Protein AF-0000000065977863 (afdb_homodimer)

Nearest PDB structures (foldseek):
  6j9s-assembly1_B  TM=9.884E-01  e=1.334E-49  Lacticaseibacillus casei DSM 20011 = JCM 1134 = ATCC 393
  6j9t-assembly1_B  TM=9.870E-01  e=9.384E-50  Lacticaseibacillus casei DSM 20011 = JCM 1134 = ATCC 393
  4lmr-assembly1_A  TM=9.817E-01  e=1.077E-40  Bacillus cereus ATCC 14579
  3wsw-assembly1_D  TM=9.779E-01  e=2.594E-40  Enterococcus mundtii
  1a5z-assembly1_A  TM=9.571E-01  e=2.080E-34  Thermotoga maritima

Organism: Lactobacillus johnsonii (strain CNCM I-12250 / La1 / NCC 533) (NCBI:txid257314)

Solvent-accessible surface area (backbone atoms only — not comparable to full-atom values): 32271 Å² total; per-residue (Å²): 127,79,75,81,78,74,45,25,37,32,36,33,21,67,52,66,40,29,45,38,23,52,49,40,23,49,64,66,55,52,56,42,32,39,30,30,26,45,94,56,52,48,41,28,42,16,48,22,54,33,52,46,42,30,28,51,82,63,35,77,54,52,50,37,57,39,57,55,60,66,30,32,78,20,50,33,40,36,38,44,50,56,70,77,81,49,92,90,58,50,72,66,56,43,46,41,54,28,50,56,54,46,51,70,50,45,50,52,26,48,70,37,53,38,74,47,28,42,40,26,60,22,60,57,21,30,58,48,26,42,48,47,34,28,45,57,48,54,63,71,37,29,37,36,14,46,32,17,33,50,55,16,33,38,43,15,41,54,51,12,60,75,70,70,48,58,25,74,56,35,52,48,50,32,30,22,36,62,65,92,47,39,46,70,46,58,93,65,18,21,47,87,80,43,35,49,60,58,52,44,68,75,36,61,87,72,41,94,59,41,68,59,50,49,53,50,50,47,71,42,42,61,56,56,22,29,74,36,56,66,56,79,23,50,19,53,8,38,45,50,37,51,53,48,48,31,23,78,64,48,54,61,38,77,40,42,22,10,38,75,29,83,51,54,96,76,35,63,88,42,33,39,15,35,44,25,28,28,18,70,74,28,53,74,41,79,54,75,74,92,60,54,73,70,55,42,50,43,41,50,51,22,50,49,55,52,48,52,54,45,54,52,37,48,65,72,62,58,70,80,58,65,94,126,80,76,79,77,73,45,25,37,32,37,32,21,67,52,66,41,29,45,38,23,52,49,40,23,50,62,64,57,52,56,41,32,40,30,31,26,44,93,56,54,48,42,27,44,17,47,20,53,34,52,45,41,30,28,51,82,62,35,78,56,51,52,37,58,40,57,56,61,66,29,32,78,21,52,34,40,37,36,45,50,58,70,77,80,51,92,88,58,50,70,64,56,44,45,40,55,30,50,53,53,44,50,70,50,44,49,51,27,47,70,36,52,37,76,47,29,42,40,25,60,20,59,56,21,30,57,48,26,41,48,47,34,28,44,56,47,54,63,71,37,29,38,37,13,44,33,16,32,50,55,16,33,37,43,15,41,55,51,13,61,75,71,71,48,58,27,73,57,37,52,47,51,31,30,22,36,59,65,92,48,39,44,71,46,58,93,66,19,21,47,87,82,44,36,49,59,58,52,45,69,76,35,60,87,73,41,94,58,40,69,60,50,49,52,50,50,47,72,43,44,64,56,55,22,29,75,35,55,65,56,80,23,50,20,51,8,38,44,52,36,52,52,49,48,30,23,78,63,48,53,61,39,78,40,43,21,11,38,76,30,82,50,55,98,77,34,63,86,42,32,38,15,35,44,24,28,28,19,70,73,30,52,75,41,80,54,74,74,91,61,55,73,69,54,44,50,45,42,50,51,22,50,51,54,51,48,52,54,45,53,50,34,49,66,73,62,60,70,79,57,63,96

Foldseek 3Di:
DPPPDFAEEEEEDCPQQRLLLLLLCLQAVPTAEYEYEYPPQVSQAVSQVVSCVSDVPHHHHRGHHDDLLVQQRHQEYEYADADDDDVPRDPLNRLLRRLVVLLVRLVSNLVSNHDHAYEYEYPVFFLSLLSSCFANVHPQQRGWYLFCQLLQLLLLVLLCVVVVHPSVQWDWDWWFGPADLIDTQQVATDGPRHGSVVVCVVPCVCDPCNRVVSRVCSNCVQVVCCVPPNGDHNSSSNSVNVVSRCACVFVQDWGFIFGADDCQLHDHSTTITAIFTHYPRGTDGGDRDDGDPVVSVSNVVRRVVSVVSSVVSCVVNVRDTPD/DPPPDFAEEEEEDCPQQRLLLLLLCLQAVPTAEYEYEYPPQVSQAVSQVVSCVSPVPHHHHRGHHDDLLVQQRHQEYEYADADDDDVPRDPLNRLLRRLVVLLVRLVSNLVSNHDHAYEYEYPVFFLSLLSSCFANVHPQQRGWYLFCQLLQLLLLVLLCVVVVHPSVQWDWDWWFGPADLIDTQQVQTDGPRHGSVVVCVVPCVCDPCNRVVSRVCSNCVQVVCCVPPNGDHNSSSNSVSVVSRCACVFVQDWGFIFGADDCQLHDHSTTITAIFTHYPRGTDGGDRDDGDPVVSVSNVVRRVVSVVSSVVSCVVNVRDTPD

pLDDT: mean 96.07, std 6.81, range [29.89, 98.94]

Sequence (646 aa):
MSEEKIHKIILVGDGAVGSTYAFSLVQQGIAQELGIVDIVKERTQGDAIDLADATPWIAPKTIYSAEYSDAKDADLVVISAGAPQKPGETRLDLVNKNLKILSSIVEPIVESGFNGIFLVAANPVDILTHATWRMSGFPKDRVIGSGTSLDTGRLQKVIGEMEHVDPRSVNAYMLGEHGDTEFPVWSYNNVGGVKVSDWVKAHPEVGENKLEAIHKEVADMAYDIINKKGATFYGIGTALAFITKAILNNEHRVLPLSVPMDGEYGLHDIHIGTPAVVGRHGLEQVIEMPLNADEQAKMEASAKQLKEVMDKAFKETGVKVRQMSEEKIHKIILVGDGAVGSTYAFSLVQQGIAQELGIVDIVKERTQGDAIDLADATPWIAPKTIYSAEYSDAKDADLVVISAGAPQKPGETRLDLVNKNLKILSSIVEPIVESGFNGIFLVAANPVDILTHATWRMSGFPKDRVIGSGTSLDTGRLQKVIGEMEHVDPRSVNAYMLGEHGDTEFPVWSYNNVGGVKVSDWVKAHPEVGENKLEAIHKEVADMAYDIINKKGATFYGIGTALAFITKAILNNEHRVLPLSVPMDGEYGLHDIHIGTPAVVGRHGLEQVIEMPLNADEQAKMEASAKQLKEVMDKAFKETGVKVRQ

Structure (mmCIF, N/CA/C/O backbone):
data_AF-0000000065977863-model_v1
#
loop_
_entity.id
_entity.type
_entity.pdbx_description
1 polymer 'L-lactate dehydrogenase 1'
#
loop_
_atom_site.group_PDB
_atom_site.id
_atom_site.type_symbol
_atom_site.label_atom_id
_atom_site.label_alt_id
_atom_site.label_comp_id
_atom_site.label_asym_id
_atom_site.label_entity_id
_atom_site.label_seq_id
_atom_site.pdbx_PDB_ins_code
_atom_site.Cartn_x
_atom_site.Cartn_y
_atom_site.Cartn_z
_atom_site.occupancy
_atom_site.B_iso_or_equiv
_atom_site.auth_seq_id
_atom_site.auth_comp_id
_atom_site.auth_asym_id
_atom_site.auth_atom_id
_atom_site.pdbx_PDB_model_num
ATOM 1 N N . MET A 1 1 ? -24.812 -6.539 26.062 1 30.06 1 MET A N 1
ATOM 2 C CA . MET A 1 1 ? -23.406 -6.531 25.703 1 30.06 1 MET A CA 1
ATOM 3 C C . MET A 1 1 ? -23.109 -5.422 24.703 1 30.06 1 MET A C 1
ATOM 5 O O . MET A 1 1 ? -23.781 -5.301 23.688 1 30.06 1 MET A O 1
ATOM 9 N N . SER A 1 2 ? -22.656 -4.312 24.891 1 37.25 2 SER A N 1
ATOM 10 C CA . SER A 1 2 ? -22.469 -3.152 24.031 1 37.25 2 SER A CA 1
ATOM 11 C C . SER A 1 2 ? -21.891 -3.553 22.672 1 37.25 2 SER A C 1
ATOM 13 O O . SER A 1 2 ? -20.953 -4.355 22.609 1 37.25 2 SER A O 1
ATOM 15 N N . GLU A 1 3 ? -22.625 -3.715 21.641 1 47.69 3 GLU A N 1
ATOM 16 C CA . GLU A 1 3 ? -22.266 -4.207 20.312 1 47.69 3 GLU A CA 1
ATOM 17 C C . GLU A 1 3 ? -20.875 -3.744 19.906 1 47.69 3 GLU A C 1
ATOM 19 O O . GLU A 1 3 ? -20.562 -2.555 19.984 1 47.69 3 GLU A O 1
ATOM 24 N N . GLU A 1 4 ? -19.891 -4.465 20.312 1 57.19 4 GLU A N 1
ATOM 25 C CA . GLU A 1 4 ? -18.484 -4.234 20.016 1 57.19 4 GLU A CA 1
ATOM 26 C C . GLU A 1 4 ? -18.297 -3.576 18.656 1 57.19 4 GLU A C 1
ATOM 28 O O . GLU A 1 4 ? -18.766 -4.102 17.641 1 57.19 4 GLU A O 1
ATOM 33 N N . LYS A 1 5 ? -18.156 -2.223 18.641 1 66.88 5 LYS A N 1
ATOM 34 C CA . LYS A 1 5 ? -18.234 -1.28 17.531 1 66.88 5 LYS A CA 1
ATOM 35 C C . LYS A 1 5 ? -17.141 -1.548 16.5 1 66.88 5 LYS A C 1
ATOM 37 O O . LYS A 1 5 ? -15.977 -1.695 16.859 1 66.88 5 LYS A O 1
ATOM 42 N N . ILE A 1 6 ? -17.531 -2.07 15.305 1 86.12 6 ILE A N 1
ATOM 43 C CA . ILE A 1 6 ? -16.719 -2.176 14.094 1 86.12 6 ILE A CA 1
ATOM 44 C C . ILE A 1 6 ? -16.281 -0.785 13.641 1 86.12 6 ILE A C 1
ATOM 46 O O . ILE A 1 6 ? -17.094 0.145 13.609 1 86.12 6 ILE A O 1
ATOM 50 N N . HIS A 1 7 ? -14.961 -0.562 13.625 1 96.44 7 HIS A N 1
ATOM 51 C CA . HIS A 1 7 ? -14.492 0.712 13.094 1 96.44 7 HIS A CA 1
ATOM 52 C C . HIS A 1 7 ? -14.812 0.843 11.609 1 96.44 7 HIS A C 1
ATOM 54 O O . HIS A 1 7 ? -14.484 -0.041 10.82 1 96.44 7 HIS A O 1
ATOM 60 N N . LYS A 1 8 ? -15.547 1.913 11.312 1 98.38 8 LYS A N 1
ATOM 61 C CA . LYS A 1 8 ? -15.992 2.172 9.945 1 98.38 8 LYS A CA 1
ATOM 62 C C . LYS A 1 8 ? -15.438 3.496 9.43 1 98.38 8 LYS A C 1
ATOM 64 O O . LYS A 1 8 ? -15.562 4.527 10.094 1 98.38 8 LYS A O 1
ATOM 69 N N . ILE A 1 9 ? -14.82 3.445 8.258 1 98.88 9 ILE A N 1
ATOM 70 C CA . ILE A 1 9 ? -14.258 4.625 7.605 1 98.88 9 ILE A CA 1
ATOM 71 C C . ILE A 1 9 ? -14.945 4.848 6.262 1 98.88 9 ILE A C 1
ATOM 73 O O . ILE A 1 9 ? -15.188 3.898 5.512 1 98.88 9 ILE A O 1
ATOM 77 N N . ILE A 1 10 ? -15.289 6.07 5.957 1 98.94 10 ILE A N 1
ATOM 78 C CA . ILE A 1 10 ? -15.695 6.465 4.613 1 98.94 10 ILE A CA 1
ATOM 79 C C . ILE A 1 10 ? -14.625 7.359 3.992 1 98.94 10 ILE A C 1
ATOM 81 O O . ILE A 1 10 ? -14.305 8.422 4.531 1 98.94 10 ILE A O 1
ATOM 85 N N . LEU A 1 11 ? -14.055 6.895 2.945 1 98.94 11 LEU A N 1
ATOM 86 C CA . LEU A 1 11 ? -13.109 7.668 2.154 1 98.94 11 LEU A CA 1
ATOM 87 C C . LEU A 1 11 ? -13.812 8.398 1.016 1 98.94 11 LEU A C 1
ATOM 89 O O . LEU A 1 11 ? -14.523 7.773 0.225 1 98.94 11 LEU A O 1
ATOM 93 N N . VAL A 1 12 ? -13.664 9.703 0.967 1 98.94 12 VAL A N 1
ATOM 94 C CA . VAL A 1 12 ? -14.203 10.492 -0.135 1 98.94 12 VAL A CA 1
ATOM 95 C C . VAL A 1 12 ? -13.062 10.984 -1.024 1 98.94 12 VAL A C 1
ATOM 97 O O . VAL A 1 12 ? -12.281 11.852 -0.621 1 98.94 12 VAL A O 1
ATOM 100 N N . GLY A 1 13 ? -13.047 10.547 -2.211 1 98.62 13 GLY A N 1
ATOM 101 C CA . GLY A 1 13 ? -11.945 10.773 -3.131 1 98.62 13 GLY A CA 1
ATOM 102 C C . GLY A 1 13 ? -11.07 9.547 -3.326 1 98.62 13 GLY A C 1
ATOM 103 O O . GLY A 1 13 ? -10.312 9.172 -2.43 1 98.62 13 GLY A O 1
ATOM 104 N N . ASP A 1 14 ? -11.188 8.945 -4.5 1 98.19 14 ASP A N 1
ATOM 105 C CA . ASP A 1 14 ? -10.469 7.711 -4.82 1 98.19 14 ASP A CA 1
ATOM 106 C C . ASP A 1 14 ? -9.383 7.965 -5.859 1 98.19 14 ASP A C 1
ATOM 108 O O . ASP A 1 14 ? -9.156 7.137 -6.746 1 98.19 14 ASP A O 1
ATOM 112 N N . GLY A 1 15 ? -8.766 9.188 -5.805 1 96.62 15 GLY A N 1
ATOM 113 C CA . GLY A 1 15 ? -7.566 9.461 -6.578 1 96.62 15 GLY A CA 1
ATOM 114 C C . GLY A 1 15 ? -6.332 8.781 -6.02 1 96.62 15 GLY A C 1
ATOM 115 O O . GLY A 1 15 ? -6.438 7.832 -5.238 1 96.62 15 GLY A O 1
ATOM 116 N N . ALA A 1 16 ? -5.156 9.289 -6.395 1 96.5 16 ALA A N 1
ATOM 117 C CA . ALA A 1 16 ? -3.893 8.656 -6.02 1 96.5 16 ALA A CA 1
ATOM 118 C C . ALA A 1 16 ? -3.711 8.648 -4.504 1 96.5 16 ALA A C 1
ATOM 120 O O . ALA A 1 16 ? -3.336 7.629 -3.922 1 96.5 16 ALA A O 1
ATOM 121 N N . VAL A 1 17 ? -4.051 9.758 -3.898 1 97.81 17 VAL A N 1
ATOM 122 C CA . VAL A 1 17 ? -3.881 9.867 -2.453 1 97.81 17 VAL A CA 1
ATOM 123 C C . VAL A 1 17 ? -4.895 8.977 -1.744 1 97.81 17 VAL A C 1
ATOM 125 O O . VAL A 1 17 ? -4.531 8.188 -0.871 1 97.81 17 VAL A O 1
ATOM 128 N N . GLY A 1 18 ? -6.152 9.078 -2.16 1 98.62 18 GLY A N 1
ATOM 129 C CA . GLY A 1 18 ? -7.207 8.32 -1.502 1 98.62 18 GLY A CA 1
ATOM 130 C C . GLY A 1 18 ? -7.031 6.816 -1.633 1 98.62 18 GLY A C 1
ATOM 131 O O . GLY A 1 18 ? -7.18 6.082 -0.655 1 98.62 18 GLY A O 1
ATOM 132 N N . SER A 1 19 ? -6.727 6.348 -2.803 1 98.5 19 SER A N 1
ATOM 133 C CA . SER A 1 19 ? -6.574 4.914 -3.023 1 98.5 19 SER A CA 1
ATOM 134 C C . SER A 1 19 ? -5.344 4.371 -2.309 1 98.5 19 SER A C 1
ATOM 136 O O . SER A 1 19 ? -5.344 3.23 -1.838 1 98.5 19 SER A O 1
ATOM 138 N N . THR A 1 20 ? -4.246 5.18 -2.26 1 98.69 20 THR A N 1
ATOM 139 C CA . THR A 1 20 ? -3.059 4.781 -1.514 1 98.69 20 THR A CA 1
ATOM 140 C C . THR A 1 20 ? -3.359 4.707 -0.02 1 98.69 20 THR A C 1
ATOM 142 O O . THR A 1 20 ? -2.904 3.787 0.664 1 98.69 20 THR A O 1
ATOM 145 N N . TYR A 1 21 ? -4.137 5.676 0.477 1 98.88 21 TYR A N 1
ATOM 146 C CA . TYR A 1 21 ? -4.613 5.645 1.855 1 98.88 21 TYR A CA 1
ATOM 147 C C . TYR A 1 21 ? -5.414 4.379 2.131 1 98.88 21 TYR A C 1
ATOM 149 O O . TYR A 1 21 ? -5.164 3.68 3.115 1 98.88 21 TYR A O 1
ATOM 157 N N . ALA A 1 22 ? -6.336 4.07 1.24 1 98.88 22 ALA A N 1
ATOM 158 C CA . ALA A 1 22 ? -7.145 2.865 1.377 1 98.88 22 ALA A CA 1
ATOM 159 C C . ALA A 1 22 ? -6.27 1.618 1.436 1 98.88 22 ALA A C 1
ATOM 161 O O . ALA A 1 22 ? -6.473 0.746 2.283 1 98.88 22 ALA A O 1
ATOM 162 N N . PHE A 1 23 ? -5.316 1.57 0.569 1 98.88 23 PHE A N 1
ATOM 163 C CA . PHE A 1 23 ? -4.422 0.42 0.522 1 98.88 23 PHE A CA 1
ATOM 164 C C . PHE A 1 23 ? -3.576 0.34 1.788 1 98.88 23 PHE A C 1
ATOM 166 O O . PHE A 1 23 ? -3.303 -0.753 2.289 1 98.88 23 PHE A O 1
ATOM 173 N N . SER A 1 24 ? -3.09 1.496 2.338 1 98.88 24 SER A N 1
ATOM 174 C CA . SER A 1 24 ? -2.361 1.526 3.602 1 98.88 24 SER A CA 1
ATOM 175 C C . SER A 1 24 ? -3.199 0.947 4.738 1 98.88 24 SER A C 1
ATOM 177 O O . SER A 1 24 ? -2.688 0.204 5.578 1 98.88 24 SER A O 1
ATOM 179 N N . LEU A 1 25 ? -4.523 1.306 4.77 1 98.81 25 LEU A N 1
ATOM 180 C CA . LEU A 1 25 ? -5.422 0.766 5.781 1 98.81 25 LEU A CA 1
ATOM 181 C C . LEU A 1 25 ? -5.477 -0.755 5.703 1 98.81 25 LEU A C 1
ATOM 183 O O . LEU A 1 25 ? -5.445 -1.437 6.73 1 98.81 25 LEU A O 1
ATOM 187 N N . VAL A 1 26 ? -5.566 -1.266 4.441 1 98.69 26 VAL A N 1
ATOM 188 C CA . VAL A 1 26 ? -5.645 -2.709 4.234 1 98.69 26 VAL A CA 1
ATOM 189 C C . VAL A 1 26 ? -4.352 -3.369 4.707 1 98.69 26 VAL A C 1
ATOM 191 O O . VAL A 1 26 ? -4.383 -4.324 5.484 1 98.69 26 VAL A O 1
ATOM 194 N N . GLN A 1 27 ? -3.215 -2.826 4.301 1 98.69 27 GLN A N 1
ATOM 195 C CA . GLN A 1 27 ? -1.909 -3.42 4.574 1 98.69 27 GLN A CA 1
ATOM 196 C C . GLN A 1 27 ? -1.617 -3.438 6.07 1 98.69 27 GLN A C 1
ATOM 198 O O . GLN A 1 27 ? -0.924 -4.332 6.562 1 98.69 27 GLN A O 1
ATOM 203 N N . GLN A 1 28 ? -2.166 -2.477 6.836 1 98.12 28 GLN A N 1
ATOM 204 C CA . GLN A 1 28 ? -1.875 -2.359 8.258 1 98.12 28 GLN A CA 1
ATOM 205 C C . GLN A 1 28 ? -3.014 -2.93 9.102 1 98.12 28 GLN A C 1
ATOM 207 O O . GLN A 1 28 ? -2.953 -2.91 10.336 1 98.12 28 GLN A O 1
ATOM 212 N N . GLY A 1 29 ? -4.098 -3.439 8.445 1 97.69 29 GLY A N 1
ATOM 213 C CA . GLY A 1 29 ? -5.238 -3.996 9.156 1 97.69 29 GLY A CA 1
ATOM 214 C C . GLY A 1 29 ? -5.98 -2.971 9.992 1 97.69 29 GLY A C 1
ATOM 215 O O . GLY A 1 29 ? -6.449 -3.275 11.094 1 97.69 29 GLY A O 1
ATOM 216 N N . ILE A 1 30 ? -6.051 -1.715 9.484 1 98.12 30 ILE A N 1
ATOM 217 C CA . ILE A 1 30 ? -6.691 -0.636 10.219 1 98.12 30 ILE A CA 1
ATOM 218 C C . ILE A 1 30 ? -8.18 -0.58 9.867 1 98.12 30 ILE A C 1
ATOM 220 O O . ILE A 1 30 ? -8.539 -0.459 8.695 1 98.12 30 ILE A O 1
ATOM 224 N N . ALA A 1 31 ? -9.055 -0.686 10.844 1 97.62 31 ALA A N 1
ATOM 225 C CA . ALA A 1 31 ? -10.508 -0.628 10.727 1 97.62 31 ALA A CA 1
ATOM 226 C C . ALA A 1 31 ? -11.055 -1.871 10.023 1 97.62 31 ALA A C 1
ATOM 228 O O . ALA A 1 31 ? -10.367 -2.477 9.195 1 97.62 31 ALA A O 1
ATOM 229 N N . GLN A 1 32 ? -12.258 -2.209 10.242 1 97.31 32 GLN A N 1
ATOM 230 C CA . GLN A 1 32 ? -12.867 -3.43 9.727 1 97.31 32 GLN A CA 1
ATOM 231 C C . GLN A 1 32 ? -13.758 -3.131 8.523 1 97.31 32 GLN A C 1
ATOM 233 O O . GLN A 1 32 ? -14.102 -4.035 7.758 1 97.31 32 GLN A O 1
ATOM 238 N N . GLU A 1 33 ? -14.172 -1.877 8.43 1 98.38 33 GLU A N 1
ATOM 239 C CA . GLU A 1 33 ? -15.07 -1.501 7.34 1 98.38 33 GLU A CA 1
ATOM 240 C C . GLU A 1 33 ? -14.594 -0.227 6.648 1 98.38 33 GLU A C 1
ATOM 242 O O . GLU A 1 33 ? -14.281 0.765 7.309 1 98.38 33 GLU A O 1
ATOM 247 N N . LEU A 1 34 ? -14.492 -0.323 5.305 1 98.88 34 LEU A N 1
ATOM 248 C CA . LEU A 1 34 ? -14.047 0.801 4.488 1 98.88 34 LEU A CA 1
ATOM 249 C C . LEU A 1 34 ? -14.984 1.016 3.307 1 98.88 34 LEU A C 1
ATOM 251 O O . LEU A 1 34 ? -15.086 0.159 2.424 1 98.88 34 LEU A O 1
ATOM 255 N N . GLY A 1 35 ? -15.758 2.113 3.297 1 98.88 35 GLY A N 1
ATOM 256 C CA . GLY A 1 35 ? -16.5 2.576 2.131 1 98.88 35 GLY A CA 1
ATOM 257 C C . GLY A 1 35 ? -15.758 3.637 1.339 1 98.88 35 GLY A C 1
ATOM 258 O O . GLY A 1 35 ? -15.117 4.52 1.917 1 98.88 35 GLY A O 1
ATOM 259 N N . ILE A 1 36 ? -15.773 3.535 0.042 1 98.94 36 ILE A N 1
ATOM 260 C CA . ILE A 1 36 ? -15.07 4.477 -0.822 1 98.94 36 ILE A CA 1
ATOM 261 C C . ILE A 1 36 ? -16.078 5.223 -1.699 1 98.94 36 ILE A C 1
ATOM 263 O O . ILE A 1 36 ? -16.891 4.602 -2.381 1 98.94 36 ILE A O 1
ATOM 267 N N . VAL A 1 37 ? -16.016 6.508 -1.664 1 98.88 37 VAL A N 1
ATOM 268 C CA . VAL A 1 37 ? -16.875 7.359 -2.465 1 98.88 37 VAL A CA 1
ATOM 269 C C . VAL A 1 37 ? -16.047 8.141 -3.48 1 98.88 37 VAL A C 1
ATOM 271 O O . VAL A 1 37 ? -14.969 8.641 -3.156 1 98.88 37 VAL A O 1
ATOM 274 N N . ASP A 1 38 ? -16.453 8.195 -4.652 1 98.44 38 ASP A N 1
ATOM 275 C CA . ASP A 1 38 ? -15.898 9.008 -5.73 1 98.44 38 ASP A CA 1
ATOM 276 C C . ASP A 1 38 ? -16.953 9.297 -6.801 1 98.44 38 ASP A C 1
ATOM 278 O O . ASP A 1 38 ? -17.953 8.578 -6.906 1 98.44 38 ASP A O 1
ATOM 282 N N . ILE A 1 39 ? -16.719 10.352 -7.512 1 96.75 39 ILE A N 1
ATOM 283 C CA . ILE A 1 39 ? -17.641 10.68 -8.586 1 96.75 39 ILE A CA 1
ATOM 284 C C . ILE A 1 39 ? -17.562 9.625 -9.688 1 96.75 39 ILE A C 1
ATOM 286 O O . ILE A 1 39 ? -18.547 9.367 -10.383 1 96.75 39 ILE A O 1
ATOM 290 N N . VAL A 1 40 ? -16.391 9.055 -9.844 1 96.88 40 VAL A N 1
ATOM 291 C CA . VAL A 1 40 ? -16.219 7.961 -10.789 1 96.88 40 VAL A CA 1
ATOM 292 C C . VAL A 1 40 ? -16.516 6.629 -10.094 1 96.88 40 VAL A C 1
ATOM 294 O O . VAL A 1 40 ? -15.594 5.965 -9.609 1 96.88 40 VAL A O 1
ATOM 297 N N . LYS A 1 41 ? -17.703 6.121 -10.211 1 97.56 41 LYS A N 1
ATOM 298 C CA . LYS A 1 41 ? -18.172 4.969 -9.461 1 97.56 41 LYS A CA 1
ATOM 299 C C . LYS A 1 41 ? -17.422 3.699 -9.859 1 97.56 41 LYS A C 1
ATOM 301 O O . LYS A 1 41 ? -17.141 2.852 -9.016 1 97.56 41 LYS A O 1
ATOM 306 N N . GLU A 1 42 ? -17.156 3.545 -11.117 1 97.69 42 GLU A N 1
ATOM 307 C CA . GLU A 1 42 ? -16.438 2.361 -11.586 1 97.69 42 GLU A CA 1
ATOM 308 C C . GLU A 1 42 ? -15.086 2.219 -10.898 1 97.69 42 GLU A C 1
ATOM 310 O O . GLU A 1 42 ? -14.656 1.106 -10.594 1 97.69 42 GLU A O 1
ATOM 315 N N . ARG A 1 43 ? -14.492 3.344 -10.672 1 97.56 43 ARG A N 1
ATOM 316 C CA . ARG A 1 43 ? -13.195 3.342 -10.008 1 97.56 43 ARG A CA 1
ATOM 317 C C . ARG A 1 43 ? -13.312 2.803 -8.586 1 97.56 43 ARG A C 1
ATOM 319 O O . ARG A 1 43 ? -12.5 1.973 -8.164 1 97.56 43 ARG A O 1
ATOM 326 N N . THR A 1 44 ? -14.312 3.266 -7.852 1 98.56 44 THR A N 1
ATOM 327 C CA . THR A 1 44 ? -14.492 2.809 -6.48 1 98.56 44 THR A CA 1
ATOM 328 C C . THR A 1 44 ? -14.867 1.329 -6.445 1 98.56 44 THR A C 1
ATOM 330 O O . THR A 1 44 ? -14.453 0.6 -5.539 1 98.56 44 THR A O 1
ATOM 333 N N . GLN A 1 45 ? -15.641 0.882 -7.41 1 98.5 45 GLN A N 1
ATOM 334 C CA . GLN A 1 45 ? -16.016 -0.528 -7.496 1 98.5 45 GLN A CA 1
ATOM 335 C C . GLN A 1 45 ? -14.789 -1.397 -7.777 1 98.5 45 GLN A C 1
ATOM 337 O O . GLN A 1 45 ? -14.57 -2.412 -7.113 1 98.5 45 GLN A O 1
ATOM 342 N N . GLY A 1 46 ? -14.008 -1.004 -8.758 1 98.31 46 GLY A N 1
ATOM 343 C CA . GLY A 1 46 ? -12.797 -1.73 -9.086 1 98.31 46 GLY A CA 1
ATOM 344 C C . GLY A 1 46 ? -11.805 -1.79 -7.938 1 98.31 46 GLY A C 1
ATOM 345 O O . GLY A 1 46 ? -11.25 -2.852 -7.645 1 98.31 46 GLY A O 1
ATOM 346 N N . ASP A 1 47 ? -11.617 -0.632 -7.301 1 98.5 47 ASP A N 1
ATOM 347 C CA . ASP A 1 47 ? -10.68 -0.577 -6.188 1 98.5 47 ASP A CA 1
ATOM 348 C C . ASP A 1 47 ? -11.18 -1.403 -5.004 1 98.5 47 ASP A C 1
ATOM 350 O O . ASP A 1 47 ? -10.391 -2.043 -4.309 1 98.5 47 ASP A O 1
ATOM 354 N N . ALA A 1 48 ? -12.469 -1.373 -4.777 1 98.62 48 ALA A N 1
ATOM 355 C CA . ALA A 1 48 ? -13.016 -2.168 -3.678 1 98.62 48 ALA A CA 1
ATOM 356 C C . ALA A 1 48 ? -12.719 -3.65 -3.873 1 98.62 48 ALA A C 1
ATOM 358 O O . ALA A 1 48 ? -12.297 -4.336 -2.939 1 98.62 48 ALA A O 1
ATOM 359 N N . ILE A 1 49 ? -12.906 -4.152 -5.078 1 98.19 49 ILE A N 1
ATOM 360 C CA . ILE A 1 49 ? -12.648 -5.559 -5.371 1 98.19 49 ILE A CA 1
ATOM 361 C C . ILE A 1 49 ? -11.164 -5.855 -5.227 1 98.19 49 ILE A C 1
ATOM 363 O O . ILE A 1 49 ? -10.773 -6.809 -4.543 1 98.19 49 ILE A O 1
ATOM 367 N N . ASP A 1 50 ? -10.344 -5.07 -5.824 1 98.62 50 ASP A N 1
ATOM 368 C CA . ASP A 1 50 ?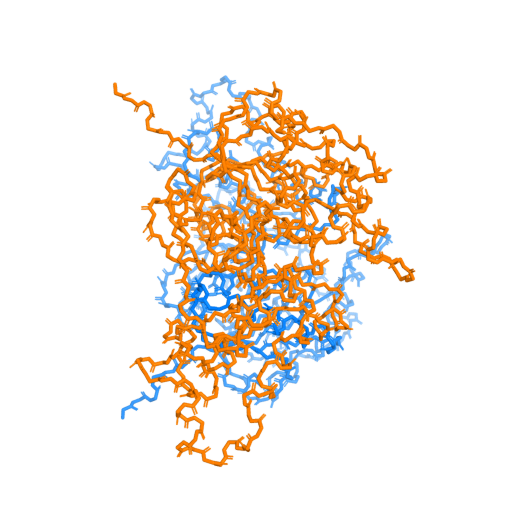 -8.898 -5.305 -5.848 1 98.62 50 ASP A CA 1
ATOM 369 C C . ASP A 1 50 ? -8.297 -5.195 -4.449 1 98.62 50 ASP A C 1
ATOM 371 O O . ASP A 1 50 ? -7.43 -5.984 -4.078 1 98.62 50 ASP A O 1
ATOM 375 N N . LEU A 1 51 ? -8.766 -4.195 -3.701 1 98.75 51 LEU A N 1
ATOM 376 C CA . LEU A 1 51 ? -8.305 -4.055 -2.322 1 98.75 51 LEU A CA 1
ATOM 377 C C . LEU A 1 51 ? -8.711 -5.27 -1.491 1 98.75 51 LEU A C 1
ATOM 379 O O . LEU A 1 51 ? -7.926 -5.746 -0.666 1 98.75 51 LEU A O 1
ATOM 383 N N . ALA A 1 52 ? -9.922 -5.719 -1.7 1 98.31 52 ALA A N 1
ATOM 384 C CA . ALA A 1 52 ? -10.391 -6.895 -0.974 1 98.31 52 ALA A CA 1
ATOM 385 C C . ALA A 1 52 ? -9.547 -8.117 -1.308 1 98.31 52 ALA A C 1
ATOM 387 O O . ALA A 1 52 ? -9.352 -8.992 -0.462 1 98.31 52 ALA A O 1
ATOM 388 N N . ASP A 1 53 ? -9.016 -8.141 -2.498 1 98.25 53 ASP A N 1
ATOM 389 C CA . ASP A 1 53 ? -8.18 -9.258 -2.938 1 98.25 53 ASP A CA 1
ATOM 390 C C . ASP A 1 53 ? -6.883 -9.328 -2.139 1 98.25 53 ASP A C 1
ATOM 392 O O . ASP A 1 53 ? -6.172 -10.328 -2.184 1 98.25 53 ASP A O 1
ATOM 396 N N . ALA A 1 54 ? -6.578 -8.305 -1.391 1 97.94 54 ALA A N 1
ATOM 397 C CA . ALA A 1 54 ? -5.359 -8.289 -0.581 1 97.94 54 ALA A CA 1
ATOM 398 C C . ALA A 1 54 ? -5.621 -8.867 0.809 1 97.94 54 ALA A C 1
ATOM 400 O O . ALA A 1 54 ? -4.684 -9.203 1.532 1 97.94 54 ALA A O 1
ATOM 401 N N . THR A 1 55 ? -6.824 -9.055 1.221 1 97.38 55 THR A N 1
ATOM 402 C CA . THR A 1 55 ? -7.199 -9.305 2.607 1 97.38 55 THR A CA 1
ATOM 403 C C . THR A 1 55 ? -6.836 -10.734 3.016 1 97.38 55 THR A C 1
ATOM 405 O O . THR A 1 55 ? -6.551 -10.992 4.188 1 97.38 55 THR A O 1
ATOM 408 N N . PRO A 1 56 ? -6.738 -11.703 2.062 1 96.75 56 PRO A N 1
ATOM 409 C CA . PRO A 1 56 ? -6.41 -13.07 2.475 1 96.75 56 PRO A CA 1
ATOM 410 C C . PRO A 1 56 ? -5.027 -13.18 3.121 1 96.75 56 PRO A C 1
ATOM 412 O O . PRO A 1 56 ? -4.758 -14.133 3.852 1 96.75 56 PRO A O 1
ATOM 415 N N . TRP A 1 57 ? -4.168 -12.203 2.928 1 96.56 57 TRP A N 1
ATOM 416 C CA . TRP A 1 57 ? -2.801 -12.281 3.432 1 96.56 57 TRP A CA 1
ATOM 417 C C . TRP A 1 57 ? -2.592 -11.305 4.586 1 96.56 57 TRP A C 1
ATOM 419 O O . TRP A 1 57 ? -1.497 -11.219 5.148 1 96.56 57 TRP A O 1
ATOM 429 N N . ILE A 1 58 ? -3.633 -10.5 4.93 1 96.25 58 ILE A N 1
ATOM 430 C CA . ILE A 1 58 ? -3.461 -9.422 5.895 1 96.25 58 ILE A CA 1
ATOM 431 C C . ILE A 1 58 ? -4.473 -9.578 7.027 1 96.25 58 ILE A C 1
ATOM 433 O O . ILE A 1 58 ? -4.238 -10.336 7.977 1 96.25 58 ILE A O 1
ATOM 437 N N . ALA A 1 59 ? -5.691 -9.031 6.867 1 95.19 59 ALA A N 1
ATOM 438 C CA . ALA A 1 59 ? -6.77 -9.07 7.848 1 95.19 59 ALA A CA 1
ATOM 439 C C . ALA A 1 59 ? -8.125 -8.891 7.18 1 95.19 59 ALA A C 1
ATOM 441 O O . ALA A 1 59 ? -8.227 -8.242 6.133 1 95.19 59 ALA A O 1
ATOM 442 N N . PRO A 1 60 ? -9.133 -9.539 7.797 1 93.81 60 PRO A N 1
ATOM 443 C CA . PRO A 1 60 ? -10.469 -9.336 7.234 1 93.81 60 PRO A CA 1
ATOM 444 C C . PRO A 1 60 ? -10.883 -7.863 7.211 1 93.81 60 PRO A C 1
ATOM 446 O O . PRO A 1 60 ? -10.555 -7.113 8.133 1 93.81 60 PRO A O 1
ATOM 449 N N . LYS A 1 61 ? -11.492 -7.5 6.156 1 97 61 LYS A N 1
ATOM 450 C CA . LYS A 1 61 ? -12.008 -6.141 5.992 1 97 61 LYS A CA 1
ATOM 451 C C . LYS A 1 61 ? -13.141 -6.102 4.973 1 97 61 LYS A C 1
ATOM 453 O O . LYS A 1 61 ? -13.039 -6.703 3.9 1 97 61 LYS A O 1
ATOM 458 N N . THR A 1 62 ? -14.227 -5.453 5.32 1 97.81 62 THR A N 1
ATOM 459 C CA . THR A 1 62 ? -15.289 -5.191 4.355 1 97.81 62 THR A CA 1
ATOM 460 C C . THR A 1 62 ? -15.008 -3.904 3.584 1 97.81 62 THR A C 1
ATOM 462 O O . THR A 1 62 ? -14.898 -2.828 4.176 1 97.81 62 THR A O 1
ATOM 465 N N . ILE A 1 63 ? -14.805 -3.994 2.316 1 98.62 63 ILE A N 1
ATOM 466 C CA . ILE A 1 63 ? -14.5 -2.857 1.456 1 98.62 63 ILE A CA 1
ATOM 467 C C . ILE A 1 63 ? -15.547 -2.756 0.346 1 98.62 63 ILE A C 1
ATOM 469 O O . ILE A 1 63 ? -15.859 -3.75 -0.313 1 98.62 63 ILE A O 1
ATOM 473 N N . TYR A 1 64 ? -16.094 -1.599 0.117 1 98.69 64 TYR A N 1
ATOM 474 C CA . TYR A 1 64 ? -17.156 -1.492 -0.875 1 98.69 64 TYR A CA 1
ATOM 475 C C . TYR A 1 64 ? -17.234 -0.08 -1.442 1 98.69 64 TYR A C 1
ATOM 477 O O . TYR A 1 64 ? -16.688 0.859 -0.864 1 98.69 64 TYR A O 1
ATOM 485 N N . SER A 1 65 ? -17.781 0.027 -2.664 1 98.75 65 SER A N 1
ATOM 486 C CA . SER A 1 65 ? -18.141 1.319 -3.244 1 98.75 65 SER A CA 1
ATOM 487 C C . SER A 1 65 ? -19.328 1.95 -2.516 1 98.75 65 SER A C 1
ATOM 489 O O . SER A 1 65 ? -20.422 1.411 -2.535 1 98.75 65 SER A O 1
ATOM 491 N N . ALA A 1 66 ? -19.109 3.092 -1.891 1 98.81 66 ALA A N 1
ATOM 492 C CA . ALA A 1 66 ? -20.094 3.666 -0.964 1 98.81 66 ALA A CA 1
ATOM 493 C C . ALA A 1 66 ? -20.734 4.91 -1.556 1 98.81 66 ALA A C 1
ATOM 495 O O . ALA A 1 66 ? -20.328 5.387 -2.619 1 98.81 66 ALA A O 1
ATOM 496 N N . GLU A 1 67 ? -21.812 5.289 -0.958 1 98.62 67 GLU A N 1
ATOM 497 C CA . GLU A 1 67 ? -22.469 6.582 -1.124 1 98.62 67 GLU A CA 1
ATOM 498 C C . GLU A 1 67 ? -22.281 7.453 0.114 1 98.62 67 GLU A C 1
ATOM 500 O O . GLU A 1 67 ? -21.875 6.969 1.17 1 98.62 67 GLU A O 1
ATOM 505 N N . TYR A 1 68 ? -22.578 8.742 -0.033 1 98.69 68 TYR A N 1
ATOM 506 C CA . TYR A 1 68 ? -22.438 9.656 1.096 1 98.69 68 TYR A CA 1
ATOM 507 C C . TYR A 1 68 ? -23.297 9.211 2.27 1 98.69 68 TYR A C 1
ATOM 509 O O . TYR A 1 68 ? -22.906 9.359 3.428 1 98.69 68 TYR A O 1
ATOM 517 N N . SER A 1 69 ? -24.453 8.648 2.02 1 98.5 69 SER A N 1
ATOM 518 C CA . SER A 1 69 ? -25.391 8.242 3.051 1 98.5 69 SER A CA 1
ATOM 519 C C . SER A 1 69 ? -24.828 7.133 3.926 1 98.5 69 SER A C 1
ATOM 521 O O . SER A 1 69 ? -25.266 6.934 5.055 1 98.5 69 SER A O 1
ATOM 523 N N . ASP A 1 70 ? -23.828 6.426 3.42 1 98.62 70 ASP A N 1
ATOM 524 C CA . ASP A 1 70 ? -23.203 5.348 4.176 1 98.62 70 ASP A CA 1
ATOM 525 C C . ASP A 1 70 ? -22.375 5.898 5.34 1 98.62 70 ASP A C 1
ATOM 527 O O . ASP A 1 70 ? -21.969 5.145 6.223 1 98.62 70 ASP A O 1
ATOM 531 N N . ALA A 1 71 ? -22.234 7.191 5.441 1 98.69 71 ALA A N 1
ATOM 532 C CA . ALA A 1 71 ? -21.391 7.805 6.465 1 98.69 71 ALA A CA 1
ATOM 533 C C . ALA A 1 71 ? -22.125 7.875 7.805 1 98.69 71 ALA A C 1
ATOM 535 O O . ALA A 1 71 ? -21.516 8.164 8.836 1 98.69 71 ALA A O 1
ATOM 536 N N . LYS A 1 72 ? -23.391 7.582 7.852 1 98.25 72 LYS A N 1
ATOM 537 C CA . LYS A 1 72 ? -24.266 7.824 9 1 98.25 72 LYS A CA 1
ATOM 538 C C . LYS A 1 72 ? -23.703 7.188 10.266 1 98.25 72 LYS A C 1
ATOM 540 O O . LYS A 1 72 ? -23.891 7.715 11.359 1 98.25 72 LYS A O 1
ATOM 545 N N . ASP A 1 73 ? -23.047 6.094 10.156 1 97.62 73 ASP A N 1
ATOM 546 C CA . ASP A 1 73 ? -22.531 5.398 11.328 1 97.62 73 ASP A CA 1
ATOM 547 C C . ASP A 1 73 ? -21.016 5.242 11.258 1 97.62 73 ASP A C 1
ATOM 549 O O . ASP A 1 73 ? -20.438 4.367 11.906 1 97.62 73 ASP A O 1
ATOM 553 N N . ALA A 1 74 ? -20.359 6.012 10.383 1 98.38 74 ALA A N 1
ATOM 554 C CA . ALA A 1 74 ? -18.906 5.941 10.25 1 98.38 74 ALA A CA 1
ATOM 555 C C . ALA A 1 74 ? -18.219 6.621 11.43 1 98.38 74 ALA A C 1
ATOM 557 O O . ALA A 1 74 ? -18.75 7.574 12.008 1 98.38 74 ALA A O 1
ATOM 558 N N . ASP A 1 75 ? -17.094 6.102 11.82 1 98.5 75 ASP A N 1
ATOM 559 C CA . ASP A 1 75 ? -16.25 6.746 12.82 1 98.5 75 ASP A CA 1
ATOM 560 C C . ASP A 1 75 ? -15.484 7.926 12.227 1 98.5 75 ASP A C 1
ATOM 562 O O . ASP A 1 75 ? -15.281 8.945 12.898 1 98.5 75 ASP A O 1
ATOM 566 N N . LEU A 1 76 ? -15.047 7.738 10.992 1 98.69 76 LEU A N 1
ATOM 567 C CA . LEU A 1 76 ? -14.195 8.711 10.312 1 98.69 76 LEU A CA 1
ATOM 568 C C . LEU A 1 76 ? -14.633 8.906 8.867 1 98.69 76 LEU A C 1
ATOM 570 O O . LEU A 1 76 ? -14.953 7.934 8.18 1 98.69 76 LEU A O 1
ATOM 574 N N . VAL A 1 77 ? -14.711 10.109 8.453 1 98.94 77 VAL A N 1
ATOM 575 C CA . VAL A 1 77 ? -14.781 10.461 7.039 1 98.94 77 VAL A CA 1
ATOM 576 C C . VAL A 1 77 ? -13.492 11.156 6.617 1 98.94 77 VAL A C 1
ATOM 578 O O . VAL A 1 77 ? -13.148 12.219 7.145 1 98.94 77 VAL A O 1
ATOM 581 N N . VAL A 1 78 ? -12.797 10.547 5.723 1 98.94 78 VAL A N 1
ATOM 582 C CA . VAL A 1 78 ? -11.539 11.086 5.219 1 98.94 78 VAL A CA 1
ATOM 583 C C . VAL A 1 78 ? -11.758 11.711 3.844 1 98.94 78 VAL A C 1
ATOM 585 O O . VAL A 1 78 ? -12.234 11.047 2.922 1 98.94 78 VAL A O 1
ATOM 588 N N . ILE A 1 79 ? -11.414 12.984 3.709 1 98.94 79 ILE A N 1
ATOM 589 C CA . ILE A 1 79 ? -11.672 13.711 2.471 1 98.94 79 ILE A CA 1
ATOM 590 C C . ILE A 1 79 ? -10.352 13.969 1.745 1 98.94 79 ILE A C 1
ATOM 592 O O . ILE A 1 79 ? -9.531 14.773 2.203 1 98.94 79 ILE A O 1
ATOM 596 N N . SER A 1 80 ? -10.172 13.266 0.675 1 98.44 80 SER A N 1
ATOM 597 C CA . SER A 1 80 ? -9.008 13.484 -0.178 1 98.44 80 SER A CA 1
ATOM 598 C C . SER A 1 80 ? -9.422 14 -1.551 1 98.44 80 SER A C 1
ATOM 600 O O . SER A 1 80 ? -8.562 14.281 -2.395 1 98.44 80 SER A O 1
ATOM 602 N N . ALA A 1 81 ? -10.688 14.188 -1.718 1 97.62 81 ALA A N 1
ATOM 603 C CA . ALA A 1 81 ? -11.219 14.664 -2.992 1 97.62 81 ALA A CA 1
ATOM 604 C C . ALA A 1 81 ? -10.914 16.141 -3.191 1 97.62 81 ALA A C 1
ATOM 606 O O . ALA A 1 81 ? -11.078 16.953 -2.27 1 97.62 81 ALA A O 1
ATOM 607 N N . GLY A 1 82 ? -10.516 16.531 -4.281 1 93.44 82 GLY A N 1
ATOM 608 C CA . GLY A 1 82 ? -10.211 17.891 -4.707 1 93.44 82 GLY A CA 1
ATOM 609 C C . GLY A 1 82 ? -9.617 17.953 -6.102 1 93.44 82 GLY A C 1
ATOM 610 O O . GLY A 1 82 ? -9.125 16.953 -6.621 1 93.44 82 GLY A O 1
ATOM 611 N N . ALA A 1 83 ? -9.766 19.047 -6.691 1 92.69 83 ALA A N 1
ATOM 612 C CA . ALA A 1 83 ? -9.156 19.266 -8.008 1 92.69 83 ALA A CA 1
ATOM 613 C C . ALA A 1 83 ? -7.688 19.656 -7.875 1 92.69 83 ALA A C 1
ATOM 615 O O . ALA A 1 83 ? -7.312 20.406 -6.98 1 92.69 83 ALA A O 1
ATOM 616 N N . PRO A 1 84 ? -6.898 18.953 -8.727 1 88.12 84 PRO A N 1
ATOM 617 C CA . PRO A 1 84 ? -5.5 19.391 -8.727 1 88.12 84 PRO A CA 1
ATOM 618 C C . PRO A 1 84 ? -5.32 20.797 -9.32 1 88.12 84 PRO A C 1
ATOM 620 O O . PRO A 1 84 ? -6.191 21.266 -10.055 1 88.12 84 PRO A O 1
ATOM 623 N N . GLN A 1 85 ? -4.27 21.359 -8.867 1 84.44 85 GLN A N 1
ATOM 624 C CA . GLN A 1 85 ? -3.955 22.656 -9.461 1 84.44 85 GLN A CA 1
ATOM 625 C C . GLN A 1 85 ? -3.508 22.516 -10.914 1 84.44 85 GLN A C 1
ATOM 627 O O . GLN A 1 85 ? -2.604 21.734 -11.211 1 84.44 85 GLN A O 1
ATOM 632 N N . LYS A 1 86 ? -4.117 23.141 -11.852 1 86.06 86 LYS A N 1
ATOM 633 C CA . LYS A 1 86 ? -3.744 23.141 -13.258 1 86.06 86 LYS A CA 1
ATOM 634 C C . LYS A 1 86 ? -2.658 24.172 -13.547 1 86.06 86 LYS A C 1
ATOM 636 O O . LYS A 1 86 ? -2.541 25.172 -12.836 1 86.06 86 LYS A O 1
ATOM 641 N N . PRO A 1 87 ? -1.827 23.844 -14.562 1 86.31 87 PRO A N 1
ATOM 642 C CA . PRO A 1 87 ? -0.833 24.859 -14.945 1 86.31 87 PRO A CA 1
ATOM 643 C C . PRO A 1 87 ? -1.45 26.234 -15.188 1 86.31 87 PRO A C 1
ATOM 645 O O . PRO A 1 87 ? -2.441 26.344 -15.914 1 86.31 87 PRO A O 1
ATOM 648 N N . GLY A 1 88 ? -0.96 27.234 -14.594 1 88.75 88 GLY A N 1
ATOM 649 C CA . GLY A 1 88 ? -1.437 28.594 -14.805 1 88.75 88 GLY A CA 1
ATOM 650 C C . GLY A 1 88 ? -2.539 29 -13.836 1 88.75 88 GLY A C 1
ATOM 651 O O . GLY A 1 88 ? -2.91 30.172 -13.766 1 88.75 88 GLY A O 1
ATOM 652 N N . GLU A 1 89 ? -3.145 28.062 -13.133 1 91.19 89 GLU A N 1
ATOM 653 C CA . GLU A 1 89 ? -4.203 28.344 -12.164 1 91.19 89 GLU A CA 1
ATOM 654 C C . GLU A 1 89 ? -3.635 28.969 -10.898 1 91.19 89 GLU A C 1
ATOM 656 O O . GLU A 1 89 ? -2.662 28.469 -10.328 1 91.19 89 GLU A O 1
ATOM 661 N N . THR A 1 90 ? -4.23 30.125 -10.492 1 90.56 90 THR A N 1
ATOM 662 C CA . THR A 1 90 ? -3.758 30.797 -9.281 1 90.56 90 THR A CA 1
ATOM 663 C C . THR A 1 90 ? -4.125 29.984 -8.039 1 90.56 90 THR A C 1
ATOM 665 O O . THR A 1 90 ? -5.016 29.141 -8.086 1 90.56 90 THR A O 1
ATOM 668 N N . ARG A 1 91 ? -3.475 30.328 -7.012 1 87.69 91 ARG A N 1
ATOM 669 C CA . ARG A 1 91 ? -3.785 29.703 -5.73 1 87.69 91 ARG A CA 1
ATOM 670 C C . ARG A 1 91 ? -5.234 29.969 -5.328 1 87.69 91 ARG A C 1
ATOM 672 O O . ARG A 1 91 ? -5.926 29.062 -4.867 1 87.69 91 ARG A O 1
ATOM 679 N N . LEU A 1 92 ? -5.68 31.156 -5.488 1 91.81 92 LEU A N 1
ATOM 680 C CA . LEU A 1 92 ? -7.039 31.531 -5.125 1 91.81 92 LEU A CA 1
ATOM 681 C C . LEU A 1 92 ? -8.062 30.781 -5.965 1 91.81 92 LEU A C 1
ATOM 683 O O . LEU A 1 92 ? -9.094 30.344 -5.449 1 91.81 92 LEU A O 1
ATOM 687 N N . ASP A 1 93 ? -7.812 30.609 -7.219 1 93.94 93 ASP A N 1
ATOM 688 C CA . ASP A 1 93 ? -8.688 29.828 -8.094 1 93.94 93 ASP A CA 1
ATOM 689 C C . ASP A 1 93 ? -8.828 28.391 -7.605 1 93.94 93 ASP A C 1
ATOM 691 O O . ASP A 1 93 ? -9.922 27.828 -7.621 1 93.94 93 ASP A O 1
ATOM 695 N N . LEU A 1 94 ? -7.742 27.891 -7.246 1 94.44 94 LEU A N 1
ATOM 696 C CA . LEU A 1 94 ? -7.742 26.531 -6.727 1 94.44 94 LEU A CA 1
ATOM 697 C C . LEU A 1 94 ? -8.602 26.422 -5.469 1 94.44 94 LEU A C 1
ATOM 699 O O . LEU A 1 94 ? -9.391 25.5 -5.332 1 94.44 94 LEU A O 1
ATOM 703 N N . VAL A 1 95 ? -8.43 27.344 -4.551 1 96.25 95 VAL A N 1
ATOM 704 C CA . VAL A 1 95 ? -9.18 27.344 -3.299 1 96.25 95 VAL A CA 1
ATOM 705 C C . VAL A 1 95 ? -10.672 27.469 -3.592 1 96.25 95 VAL A C 1
ATOM 707 O O . VAL A 1 95 ? -11.484 26.734 -3.016 1 96.25 95 VAL A O 1
ATOM 710 N N . ASN A 1 96 ? -11.07 28.359 -4.52 1 96.5 96 ASN A N 1
ATOM 711 C CA . ASN A 1 96 ? -12.477 28.547 -4.875 1 96.5 96 ASN A CA 1
ATOM 712 C C . ASN A 1 96 ? -13.094 27.266 -5.426 1 96.5 96 ASN A C 1
ATOM 714 O O . ASN A 1 96 ? -14.188 26.875 -5.023 1 96.5 96 ASN A O 1
ATOM 718 N N . LYS A 1 97 ? -12.383 26.688 -6.289 1 96.12 97 LYS A N 1
ATOM 719 C CA . LYS A 1 97 ? -12.836 25.438 -6.914 1 96.12 97 LYS A CA 1
ATOM 720 C C . LYS A 1 97 ? -13.016 24.344 -5.871 1 96.12 97 LYS A C 1
ATOM 722 O O . LYS A 1 97 ? -14.039 23.656 -5.852 1 96.12 97 LYS A O 1
ATOM 727 N N . ASN A 1 98 ? -12.094 24.219 -4.965 1 97.5 98 ASN A N 1
ATOM 728 C CA . ASN A 1 98 ? -12.117 23.109 -4.02 1 97.5 98 ASN A CA 1
ATOM 729 C C . ASN A 1 98 ? -13.07 23.391 -2.857 1 97.5 98 ASN A C 1
ATOM 731 O O . ASN A 1 98 ? -13.547 22.469 -2.201 1 97.5 98 ASN A O 1
ATOM 735 N N . LEU A 1 99 ? -13.391 24.656 -2.621 1 97.44 99 LEU A N 1
ATOM 736 C CA . LEU A 1 99 ? -14.438 24.984 -1.656 1 97.44 99 LEU A CA 1
ATOM 737 C C . LEU A 1 99 ? -15.797 24.5 -2.152 1 97.44 99 LEU A C 1
ATOM 739 O O . LEU A 1 99 ? -16.609 24 -1.372 1 97.44 99 LEU A O 1
ATOM 743 N N . LYS A 1 100 ? -16.031 24.672 -3.438 1 96.62 100 LYS A N 1
ATOM 744 C CA . LYS A 1 100 ? -17.297 24.219 -4.023 1 96.62 100 LYS A CA 1
ATOM 745 C C . LYS A 1 100 ? -17.391 22.688 -3.99 1 96.62 100 LYS A C 1
ATOM 747 O O . LYS A 1 100 ? -18.453 22.141 -3.641 1 96.62 100 LYS A O 1
ATOM 752 N N . ILE A 1 101 ? -16.312 22.094 -4.344 1 97.38 101 ILE A N 1
ATOM 753 C CA . ILE A 1 101 ? -16.281 20.625 -4.285 1 97.38 101 ILE A CA 1
ATOM 754 C C . ILE A 1 101 ? -16.516 20.172 -2.848 1 97.38 101 ILE A C 1
ATOM 756 O O . ILE A 1 101 ? -17.312 19.266 -2.605 1 97.38 101 ILE A O 1
ATOM 760 N N . LEU A 1 102 ? -15.875 20.828 -1.959 1 98.25 102 LEU A N 1
ATOM 761 C CA . LEU A 1 102 ? -15.977 20.469 -0.549 1 98.25 102 LEU A CA 1
ATOM 762 C C . LEU A 1 102 ? -17.406 20.609 -0.052 1 98.25 102 LEU A C 1
ATOM 764 O O . LEU A 1 102 ? -17.906 19.766 0.694 1 98.25 102 LEU A O 1
ATOM 768 N N . SER A 1 103 ? -18.047 21.641 -0.418 1 97.38 103 SER A N 1
ATOM 769 C CA . SER A 1 103 ? -19.422 21.859 -0.02 1 97.38 103 SER A CA 1
ATOM 770 C C . SER A 1 103 ? -20.328 20.734 -0.499 1 97.38 103 SER A C 1
ATOM 772 O O . SER A 1 103 ? -21.203 20.281 0.24 1 97.38 103 SER A O 1
ATOM 774 N N . SER A 1 104 ? -20.094 20.266 -1.69 1 97.44 104 SER A N 1
ATOM 775 C CA . SER A 1 104 ? -20.891 19.203 -2.279 1 97.44 104 SER A CA 1
ATOM 776 C C . SER A 1 104 ? -20.641 17.875 -1.587 1 97.44 104 SER A C 1
ATOM 778 O O . SER A 1 104 ? -21.406 16.922 -1.732 1 97.44 104 SER A O 1
ATOM 780 N N . ILE A 1 105 ? -19.594 17.781 -0.807 1 98.5 105 ILE A N 1
ATOM 781 C CA . ILE A 1 105 ? -19.219 16.562 -0.091 1 98.5 105 ILE A CA 1
ATOM 782 C C . ILE A 1 105 ? -19.719 16.641 1.349 1 98.5 105 ILE A C 1
ATOM 784 O O . ILE A 1 105 ? -20.422 15.734 1.813 1 98.5 105 ILE A O 1
ATOM 788 N N . VAL A 1 106 ? -19.453 17.75 2.006 1 98.56 106 VAL A N 1
ATOM 789 C CA . VAL A 1 106 ? -19.688 17.875 3.441 1 98.56 106 VAL A CA 1
ATOM 790 C C . VAL A 1 106 ? -21.188 17.906 3.717 1 98.56 106 VAL A C 1
ATOM 792 O O . VAL A 1 106 ? -21.672 17.266 4.656 1 98.56 106 VAL A O 1
ATOM 795 N N . GLU A 1 107 ? -21.922 18.562 2.9 1 97.62 107 GLU A N 1
ATOM 796 C CA . GLU A 1 107 ? -23.344 18.75 3.141 1 97.62 107 GLU A CA 1
ATOM 797 C C . GLU A 1 107 ? -24.078 17.422 3.195 1 97.62 107 GLU A C 1
ATOM 799 O O . GLU A 1 107 ? -24.75 17.109 4.184 1 97.62 107 GLU A O 1
ATOM 804 N N . PRO A 1 108 ? -23.969 16.562 2.135 1 98.31 108 PRO A N 1
ATOM 805 C CA . PRO A 1 108 ? -24.688 15.297 2.195 1 98.31 108 PRO A CA 1
ATOM 806 C C . PRO A 1 108 ? -24.156 14.367 3.287 1 98.31 108 PRO A C 1
ATOM 808 O O . PRO A 1 108 ? -24.906 13.547 3.822 1 98.31 108 PRO A O 1
ATOM 811 N N . ILE A 1 109 ? -22.906 14.461 3.66 1 98.62 109 ILE A N 1
ATOM 812 C CA . ILE A 1 109 ? -22.359 13.648 4.738 1 98.62 109 ILE A CA 1
ATOM 813 C C . ILE A 1 109 ? -23.016 14.047 6.062 1 98.62 109 ILE A C 1
ATOM 815 O O . ILE A 1 109 ? -23.422 13.188 6.844 1 98.62 109 ILE A O 1
ATOM 819 N N . VAL A 1 110 ? -23.094 15.328 6.32 1 98.19 110 VAL A N 1
ATOM 820 C CA . VAL A 1 110 ? -23.734 15.82 7.539 1 98.19 110 VAL A CA 1
ATOM 821 C C . VAL A 1 110 ? -25.203 15.43 7.543 1 98.19 110 VAL A C 1
ATOM 823 O O . VAL A 1 110 ? -25.734 14.984 8.562 1 98.19 110 VAL A O 1
ATOM 826 N N . GLU A 1 111 ? -25.859 15.523 6.395 1 97.75 111 GLU A N 1
ATOM 827 C CA . GLU A 1 111 ? -27.281 15.211 6.266 1 97.75 111 GLU A CA 1
ATOM 828 C C . GLU A 1 111 ? -27.531 13.727 6.488 1 97.75 111 GLU A C 1
ATOM 830 O O . GLU A 1 111 ? -28.641 13.328 6.848 1 97.75 111 GLU A O 1
ATOM 835 N N . SER A 1 112 ? -26.547 12.906 6.258 1 98.31 112 SER A N 1
ATOM 836 C CA . SER A 1 112 ? -26.703 11.469 6.465 1 98.31 112 SER A CA 1
ATOM 837 C C . SER A 1 112 ? -26.875 11.141 7.945 1 98.31 112 SER A C 1
ATOM 839 O O . SER A 1 112 ? -27.312 10.047 8.289 1 98.31 112 SER A O 1
ATOM 841 N N . GLY A 1 113 ? -26.5 12.047 8.781 1 98.19 113 GLY A N 1
ATOM 842 C CA . GLY A 1 113 ? -26.516 11.805 10.219 1 98.19 113 GLY A CA 1
ATOM 843 C C . GLY A 1 113 ? -25.156 11.5 10.789 1 98.19 113 GLY A C 1
ATOM 844 O O . GLY A 1 113 ? -25.031 11.102 11.945 1 98.19 113 GLY A O 1
ATOM 845 N N . PHE A 1 114 ? -24.141 11.727 10.008 1 98.44 114 PHE A N 1
ATOM 846 C CA . PHE A 1 114 ? -22.766 11.492 10.438 1 98.44 114 PHE A CA 1
ATOM 847 C C . PHE A 1 114 ? -22.453 12.297 11.688 1 98.44 114 PHE A C 1
ATOM 849 O O . PHE A 1 114 ? -22.75 13.492 11.758 1 98.44 114 PHE A O 1
ATOM 856 N N . ASN A 1 115 ? -21.828 11.625 12.625 1 96.94 115 ASN A N 1
ATOM 857 C CA . ASN A 1 115 ? -21.453 12.273 13.883 1 96.94 115 ASN A CA 1
ATOM 858 C C . ASN A 1 115 ? -20.031 11.898 14.297 1 96.94 115 ASN A C 1
ATOM 860 O O . ASN A 1 115 ? -19.688 12 15.477 1 96.94 115 ASN A O 1
ATOM 864 N N . GLY A 1 116 ? -19.219 11.375 13.398 1 98.19 116 GLY A N 1
ATOM 865 C CA . GLY A 1 116 ? -17.828 11.016 13.68 1 98.19 116 GLY A CA 1
ATOM 866 C C . GLY A 1 116 ? -16.859 12.164 13.461 1 98.19 116 GLY A C 1
ATOM 867 O O . GLY A 1 116 ? -17.188 13.32 13.758 1 98.19 116 GLY A O 1
ATOM 868 N N . ILE A 1 117 ? -15.656 11.875 13.062 1 98.81 117 ILE A N 1
ATOM 869 C CA . ILE A 1 117 ? -14.578 12.844 12.898 1 98.81 117 ILE A CA 1
ATOM 870 C C . ILE A 1 117 ? -14.266 13.023 11.414 1 98.81 117 ILE A C 1
ATOM 872 O O . ILE A 1 117 ? -14.195 12.047 10.664 1 98.81 117 ILE A O 1
ATOM 876 N N . PHE A 1 118 ? -14.141 14.297 10.969 1 98.88 118 PHE A N 1
ATOM 877 C CA . PHE A 1 118 ? -13.617 14.594 9.641 1 98.88 118 PHE A CA 1
ATOM 878 C C . PHE A 1 118 ? -12.094 14.656 9.664 1 98.88 118 PHE A C 1
ATOM 880 O O . PHE A 1 118 ? -11.508 15.328 10.523 1 98.88 118 PHE A O 1
ATOM 887 N N . LEU A 1 119 ? -11.469 13.922 8.805 1 98.94 119 LEU A N 1
ATOM 888 C CA . LEU A 1 119 ? -10.047 14.055 8.516 1 98.94 119 LEU A CA 1
ATOM 889 C C . LEU A 1 119 ? -9.82 14.539 7.086 1 98.94 119 LEU A C 1
ATOM 891 O O . LEU A 1 119 ? -10.086 13.812 6.129 1 98.94 119 LEU A O 1
ATOM 895 N N . VAL A 1 120 ? -9.266 15.766 6.941 1 98.88 120 VAL A N 1
ATOM 896 C CA . VAL A 1 120 ? -9.172 16.422 5.641 1 98.88 120 VAL A CA 1
ATOM 897 C C . VAL A 1 120 ? -7.738 16.344 5.125 1 98.88 120 VAL A C 1
ATOM 899 O O . VAL A 1 120 ? -6.801 16.703 5.836 1 98.88 120 VAL A O 1
ATOM 902 N N . ALA A 1 121 ? -7.602 15.836 3.926 1 98.31 121 ALA A N 1
ATOM 903 C CA . ALA A 1 121 ? -6.289 15.766 3.287 1 98.31 121 ALA A CA 1
ATOM 904 C C . ALA A 1 121 ? -6.277 16.547 1.975 1 98.31 121 ALA A C 1
ATOM 906 O O . ALA A 1 121 ? -5.211 16.812 1.412 1 98.31 121 ALA A O 1
ATOM 907 N N . ALA A 1 122 ? -7.473 16.969 1.473 1 97.62 122 ALA A N 1
ATOM 908 C CA . ALA A 1 122 ? -7.582 17.719 0.219 1 97.62 122 ALA A CA 1
ATOM 909 C C . ALA A 1 122 ? -6.867 19.062 0.315 1 97.62 122 ALA A C 1
ATOM 911 O O . ALA A 1 122 ? -6.922 19.734 1.351 1 97.62 122 ALA A O 1
ATOM 912 N N . ASN A 1 123 ? -6.305 19.547 -0.792 1 94.44 123 ASN A N 1
ATOM 913 C CA . ASN A 1 123 ? -5.527 20.781 -0.801 1 94.44 123 ASN A CA 1
ATOM 914 C C . ASN A 1 123 ? -6.367 21.953 -1.277 1 94.44 123 ASN A C 1
ATOM 916 O O . ASN A 1 123 ? -7.246 21.797 -2.127 1 94.44 123 ASN A O 1
ATOM 920 N N . PRO A 1 124 ? -6.043 23.125 -0.742 1 96.62 124 PRO A N 1
ATOM 921 C CA . PRO A 1 124 ? -5.109 23.406 0.351 1 96.62 124 PRO A CA 1
ATOM 922 C C . PRO A 1 124 ? -5.641 22.953 1.711 1 96.62 124 PRO A C 1
ATOM 924 O O . PRO A 1 124 ? -6.688 23.438 2.156 1 96.62 124 PRO A O 1
ATOM 927 N N . VAL A 1 125 ? -4.922 22.172 2.418 1 98 125 VAL A N 1
ATOM 928 C CA . VAL A 1 125 ? -5.449 21.328 3.488 1 98 125 VAL A CA 1
ATOM 929 C C . VAL A 1 125 ? -5.91 22.203 4.652 1 98 125 VAL A C 1
ATOM 931 O O . VAL A 1 125 ? -6.969 21.953 5.238 1 98 125 VAL A O 1
ATOM 934 N N . ASP A 1 126 ? -5.148 23.266 4.988 1 98.44 126 ASP A N 1
ATOM 935 C CA . ASP A 1 126 ? -5.496 24.078 6.148 1 98.44 126 ASP A CA 1
ATOM 936 C C . ASP A 1 126 ? -6.785 24.859 5.902 1 98.44 126 ASP A C 1
ATOM 938 O O . ASP A 1 126 ? -7.66 24.906 6.77 1 98.44 126 ASP A O 1
ATOM 942 N N . ILE A 1 127 ? -6.934 25.359 4.719 1 97.56 127 ILE A N 1
ATOM 943 C CA . ILE A 1 127 ? -8.117 26.141 4.359 1 97.56 127 ILE A CA 1
ATOM 944 C C . ILE A 1 127 ? -9.336 25.219 4.281 1 97.56 127 ILE A C 1
ATOM 946 O O . ILE A 1 127 ? -10.398 25.547 4.809 1 97.56 127 ILE A O 1
ATOM 950 N N . LEU A 1 128 ? -9.156 24.109 3.67 1 98.25 128 LEU A N 1
ATOM 951 C CA . LEU A 1 128 ? -10.281 23.203 3.467 1 98.25 128 LEU A CA 1
ATOM 952 C C . LEU A 1 128 ? -10.695 22.547 4.777 1 98.25 128 LEU A C 1
ATOM 954 O O . LEU A 1 128 ? -11.859 22.203 4.961 1 98.25 128 LEU A O 1
ATOM 958 N N . THR A 1 129 ? -9.742 22.375 5.68 1 98.69 129 THR A N 1
ATOM 959 C CA . THR A 1 129 ? -10.086 21.891 7.012 1 98.69 129 THR A CA 1
ATOM 960 C C . THR A 1 129 ? -10.961 22.906 7.738 1 98.69 129 THR A C 1
ATOM 962 O O . THR A 1 129 ? -11.992 22.562 8.312 1 98.69 129 THR A O 1
ATOM 965 N N . HIS A 1 130 ? -10.539 24.156 7.688 1 98.25 130 HIS A N 1
ATOM 966 C CA . HIS A 1 130 ? -11.328 25.219 8.297 1 98.25 130 HIS A CA 1
ATOM 967 C C . HIS A 1 130 ? -12.719 25.297 7.672 1 98.25 130 HIS A C 1
ATOM 969 O O . HIS A 1 130 ? -13.719 25.438 8.383 1 98.25 130 HIS A O 1
ATOM 975 N N . ALA A 1 131 ? -12.758 25.234 6.387 1 98.12 131 ALA A N 1
ATOM 976 C CA . ALA A 1 131 ? -14.031 25.266 5.668 1 98.12 131 ALA A CA 1
ATOM 977 C C . ALA A 1 131 ? -14.922 24.094 6.066 1 98.12 131 ALA A C 1
ATOM 979 O O . ALA A 1 131 ? -16.141 24.266 6.223 1 98.12 131 ALA A O 1
ATOM 980 N N . THR A 1 132 ? -14.336 22.891 6.188 1 98.69 132 THR A N 1
ATOM 981 C CA . THR A 1 132 ? -15.094 21.719 6.617 1 98.69 132 THR A CA 1
ATOM 982 C C . THR A 1 132 ? -15.734 21.953 7.977 1 98.69 132 THR A C 1
ATOM 984 O O . THR A 1 132 ? -16.906 21.609 8.195 1 98.69 132 THR A O 1
ATOM 987 N N . TRP A 1 133 ? -14.984 22.547 8.898 1 98.38 133 TRP A N 1
ATOM 988 C CA . TRP A 1 133 ? -15.492 22.875 10.227 1 98.38 133 TRP A CA 1
ATOM 989 C C . TRP A 1 133 ? -16.688 23.812 10.133 1 98.38 133 TRP A C 1
ATOM 991 O O . TRP A 1 133 ? -17.734 23.547 10.719 1 98.38 133 TRP A O 1
ATOM 1001 N N . ARG A 1 134 ? -16.547 24.797 9.352 1 97.5 134 ARG A N 1
ATOM 1002 C CA . ARG A 1 134 ? -17.609 25.797 9.211 1 97.5 134 ARG A CA 1
ATOM 1003 C C . ARG A 1 134 ? -18.828 25.203 8.523 1 97.5 134 ARG A C 1
ATOM 1005 O O . ARG A 1 134 ? -19.969 25.516 8.891 1 97.5 134 ARG A O 1
ATOM 1012 N N . MET A 1 135 ? -18.625 24.406 7.523 1 97.69 135 MET A N 1
ATOM 1013 C CA . MET A 1 135 ? -19.703 23.844 6.719 1 97.69 135 MET A CA 1
ATOM 1014 C C . MET A 1 135 ? -20.453 22.75 7.488 1 97.69 135 MET A C 1
ATOM 1016 O O . MET A 1 135 ? -21.656 22.594 7.324 1 97.69 135 MET A O 1
ATOM 1020 N N . SER A 1 136 ? -19.719 22 8.258 1 98.19 136 SER A N 1
ATOM 1021 C CA . SER A 1 136 ? -20.312 20.859 8.945 1 98.19 136 SER A CA 1
ATOM 1022 C C . SER A 1 136 ? -21.094 21.281 10.172 1 98.19 136 SER A C 1
ATOM 1024 O O . SER A 1 136 ? -22.062 20.625 10.57 1 98.19 136 SER A O 1
ATOM 1026 N N . GLY A 1 137 ? -20.656 22.359 10.812 1 97.56 137 GLY A N 1
ATOM 1027 C CA . GLY A 1 137 ? -21.219 22.766 12.086 1 97.56 137 GLY A CA 1
ATOM 1028 C C . GLY A 1 137 ? -20.781 21.891 13.242 1 97.56 137 GLY A C 1
ATOM 1029 O O . GLY A 1 137 ? -21.375 21.938 14.32 1 97.56 137 GLY A O 1
ATOM 1030 N N . PHE A 1 138 ? -19.828 21.094 13.023 1 98.12 138 PHE A N 1
ATOM 1031 C CA . PHE A 1 138 ? -19.344 20.188 14.047 1 98.12 138 PHE A CA 1
ATOM 1032 C C . PHE A 1 138 ? -18.531 20.938 15.094 1 98.12 138 PHE A C 1
ATOM 1034 O O . PHE A 1 138 ? -18.016 22.031 14.836 1 98.12 138 PHE A O 1
ATOM 1041 N N . PRO A 1 139 ? -18.406 20.297 16.328 1 97.25 139 PRO A N 1
ATOM 1042 C CA . PRO A 1 139 ? -17.406 20.828 17.25 1 97.25 139 PRO A CA 1
ATOM 1043 C C . PRO A 1 139 ? -15.992 20.797 16.656 1 97.25 139 PRO A C 1
ATOM 1045 O O . PRO A 1 139 ? -15.664 19.906 15.875 1 97.25 139 PRO A O 1
ATOM 1048 N N . LYS A 1 140 ? -15.18 21.75 17.062 1 95.62 140 LYS A N 1
ATOM 1049 C CA . LYS A 1 140 ? -13.844 21.938 16.5 1 95.62 140 LYS A CA 1
ATOM 1050 C C . LYS A 1 140 ? -12.984 20.688 16.688 1 95.62 140 LYS A C 1
ATOM 1052 O O . LYS A 1 140 ? -12.117 20.406 15.875 1 95.62 140 LYS A O 1
ATOM 1057 N N . ASP A 1 141 ? -13.25 19.906 17.703 1 97.44 141 ASP A N 1
ATOM 1058 C CA . ASP A 1 141 ? -12.414 18.75 18.031 1 97.44 141 ASP A CA 1
ATOM 1059 C C . ASP A 1 141 ? -12.672 17.594 17.047 1 97.44 141 ASP A C 1
ATOM 1061 O O . ASP A 1 141 ? -11.906 16.641 17 1 97.44 141 ASP A O 1
ATOM 1065 N N . ARG A 1 142 ? -13.672 17.719 16.188 1 98.38 142 ARG A N 1
ATOM 1066 C CA . ARG A 1 142 ? -14.031 16.609 15.32 1 98.38 142 ARG A CA 1
ATOM 1067 C C . ARG A 1 142 ? -13.711 16.922 13.859 1 98.38 142 ARG A C 1
ATOM 1069 O O . ARG A 1 142 ? -14.148 16.219 12.953 1 98.38 142 ARG A O 1
ATOM 1076 N N . VAL A 1 143 ? -13.016 18.016 13.625 1 98.75 143 VAL A N 1
ATOM 1077 C CA . VAL A 1 143 ? -12.562 18.375 12.289 1 98.75 143 VAL A CA 1
ATOM 1078 C C . VAL A 1 143 ? -11.055 18.641 12.305 1 98.75 143 VAL A C 1
ATOM 1080 O O . VAL A 1 143 ? -10.602 19.641 12.852 1 98.75 143 VAL A O 1
ATOM 1083 N N . ILE A 1 144 ? -10.336 17.719 11.719 1 98.75 144 ILE A N 1
ATOM 1084 C CA . ILE A 1 144 ? -8.875 17.719 11.766 1 98.75 144 ILE A CA 1
ATOM 1085 C C . ILE A 1 144 ? -8.32 17.656 10.344 1 98.75 144 ILE A C 1
ATOM 1087 O O . ILE A 1 144 ? -8.898 16.984 9.477 1 98.75 144 ILE A O 1
ATOM 1091 N N . GLY A 1 145 ? -7.27 18.359 10.102 1 98.88 145 GLY A N 1
ATOM 1092 C CA . GLY A 1 145 ? -6.555 18.234 8.844 1 98.88 145 GLY A CA 1
ATOM 1093 C C . GLY A 1 145 ? -5.211 17.547 8.984 1 98.88 145 GLY A C 1
ATOM 1094 O O . GLY A 1 145 ? -4.574 17.609 10.039 1 98.88 145 GLY A O 1
ATOM 1095 N N . SER A 1 146 ? -4.719 16.922 7.891 1 98.69 146 SER A N 1
ATOM 1096 C CA . SER A 1 146 ? -3.426 16.25 7.914 1 98.69 146 SER A CA 1
ATOM 1097 C C . SER A 1 146 ? -2.289 17.25 8.117 1 98.69 146 SER A C 1
ATOM 1099 O O . SER A 1 146 ? -1.219 16.891 8.609 1 98.69 146 SER A O 1
ATOM 1101 N N . GLY A 1 147 ? -2.559 18.531 7.645 1 98 147 GLY A N 1
ATOM 1102 C CA . GLY A 1 147 ? -1.608 19.594 7.891 1 98 147 GLY A CA 1
ATOM 1103 C C . GLY A 1 147 ? -0.195 19.25 7.461 1 98 147 GLY A C 1
ATOM 1104 O O . GLY A 1 147 ? 0.026 18.812 6.332 1 98 147 GLY A O 1
ATOM 1105 N N . THR A 1 148 ? 0.76 19.469 8.375 1 98.12 148 THR A N 1
ATOM 1106 C CA . THR A 1 148 ? 2.176 19.312 8.062 1 98.12 148 THR A CA 1
ATOM 1107 C C . THR A 1 148 ? 2.66 17.922 8.43 1 98.12 148 THR A C 1
ATOM 1109 O O . THR A 1 148 ? 3.85 17.719 8.68 1 98.12 148 THR A O 1
ATOM 1112 N N . SER A 1 149 ? 1.768 16.938 8.5 1 98.5 149 SER A N 1
ATOM 1113 C CA . SER A 1 149 ? 2.146 15.586 8.875 1 98.5 149 SER A CA 1
ATOM 1114 C C . SER A 1 149 ? 3.215 15.031 7.941 1 98.5 149 SER A C 1
ATOM 1116 O O . SER A 1 149 ? 4.242 14.523 8.398 1 98.5 149 SER A O 1
ATOM 1118 N N . LEU A 1 150 ? 2.969 15.148 6.66 1 98.25 150 LEU A N 1
ATOM 1119 C CA . LEU A 1 150 ? 3.926 14.633 5.688 1 98.25 150 LEU A CA 1
ATOM 1120 C C . LEU A 1 150 ? 5.234 15.414 5.746 1 98.25 150 LEU A C 1
ATOM 1122 O O . LEU A 1 150 ? 6.316 14.82 5.742 1 98.25 150 LEU A O 1
ATOM 1126 N N . ASP A 1 151 ? 5.184 16.734 5.824 1 98.19 151 ASP A N 1
ATOM 1127 C CA . ASP A 1 151 ? 6.371 17.578 5.906 1 98.19 151 ASP A CA 1
ATOM 1128 C C . ASP A 1 151 ? 7.199 17.25 7.145 1 98.19 151 ASP A C 1
ATOM 1130 O O . ASP A 1 151 ? 8.43 17.219 7.078 1 98.19 151 ASP A O 1
ATOM 1134 N N . THR A 1 152 ? 6.469 17.062 8.211 1 98.5 152 THR A N 1
ATOM 1135 C CA . THR A 1 152 ? 7.145 16.703 9.453 1 98.5 152 THR A CA 1
ATOM 1136 C C . THR A 1 152 ? 7.832 15.352 9.312 1 98.5 152 THR A C 1
ATOM 1138 O O . THR A 1 152 ? 8.977 15.18 9.75 1 98.5 152 THR A O 1
ATOM 1141 N N . GLY A 1 153 ? 7.133 14.391 8.711 1 98.38 153 GLY A N 1
ATOM 1142 C CA . GLY A 1 153 ? 7.77 13.109 8.438 1 98.38 153 GLY A CA 1
ATOM 1143 C C . GLY A 1 153 ? 9.023 13.234 7.59 1 98.38 153 GLY A C 1
ATOM 1144 O O . GLY A 1 153 ? 10.031 12.594 7.867 1 98.38 153 GLY A O 1
ATOM 1145 N N . ARG A 1 154 ? 8.961 14.039 6.582 1 98.56 154 ARG A N 1
ATOM 1146 C CA . ARG A 1 154 ? 10.109 14.281 5.715 1 98.56 154 ARG A CA 1
ATOM 1147 C C . ARG A 1 154 ? 11.258 14.898 6.5 1 98.56 154 ARG A C 1
ATOM 1149 O O . ARG A 1 154 ? 12.414 14.516 6.316 1 98.56 154 ARG A O 1
ATOM 1156 N N . LEU A 1 155 ? 10.922 15.844 7.336 1 98.62 155 LEU A N 1
ATOM 1157 C CA . LEU A 1 155 ? 11.93 16.484 8.18 1 98.62 155 LEU A CA 1
ATOM 1158 C C . LEU A 1 155 ? 12.625 15.453 9.07 1 98.62 155 LEU A C 1
ATOM 1160 O O . LEU A 1 155 ? 13.852 15.445 9.172 1 98.62 155 LEU A O 1
ATOM 1164 N N . GLN A 1 156 ? 11.82 14.633 9.656 1 98.5 156 GLN A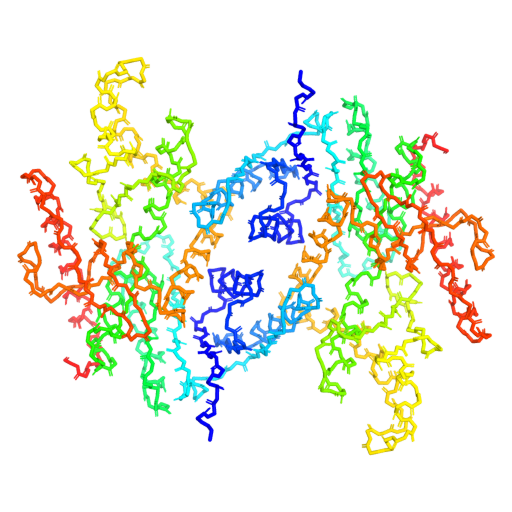 N 1
ATOM 1165 C CA . GLN A 1 156 ? 12.359 13.602 10.531 1 98.5 156 GLN A CA 1
ATOM 1166 C C . GLN A 1 156 ? 13.258 12.641 9.758 1 98.5 156 GLN A C 1
ATOM 1168 O O . GLN A 1 156 ? 14.312 12.234 10.25 1 98.5 156 GLN A O 1
ATOM 1173 N N . LYS A 1 157 ? 12.852 12.297 8.578 1 97.94 157 LYS A N 1
ATOM 1174 C CA . LYS A 1 157 ? 13.648 11.414 7.723 1 97.94 157 LYS A CA 1
ATOM 1175 C C . LYS A 1 157 ? 14.992 12.047 7.387 1 97.94 157 LYS A C 1
ATOM 1177 O O . LYS A 1 157 ? 16.031 11.406 7.52 1 97.94 157 LYS A O 1
ATOM 1182 N N . VAL A 1 158 ? 15.023 13.344 6.984 1 98.12 158 VAL A N 1
ATOM 1183 C CA . VAL A 1 158 ? 16.234 14.023 6.543 1 98.12 158 VAL A CA 1
ATOM 1184 C C . VAL A 1 158 ? 17.172 14.219 7.727 1 98.12 158 VAL A C 1
ATOM 1186 O O . VAL A 1 158 ? 18.391 14.023 7.602 1 98.12 158 VAL A O 1
ATOM 1189 N N . ILE A 1 159 ? 16.625 14.594 8.891 1 98.12 159 ILE A N 1
ATOM 1190 C CA . ILE A 1 159 ? 17.438 14.719 10.102 1 98.12 159 ILE A CA 1
ATOM 1191 C C . ILE A 1 159 ? 18.016 13.367 10.484 1 98.12 159 ILE A C 1
ATOM 1193 O O . ILE A 1 159 ? 19.188 13.266 10.836 1 98.12 159 ILE A O 1
ATOM 1197 N N . GLY A 1 160 ? 17.141 12.344 10.445 1 97.88 160 GLY A N 1
ATOM 1198 C CA . GLY A 1 160 ? 17.609 11 10.742 1 97.88 160 GLY A CA 1
ATOM 1199 C C . GLY A 1 160 ? 18.766 10.562 9.867 1 97.88 160 GLY A C 1
ATOM 1200 O O . GLY A 1 160 ? 19.734 9.969 10.359 1 97.88 160 GLY A O 1
ATOM 1201 N N . GLU A 1 161 ? 18.688 10.852 8.617 1 96.75 161 GLU A N 1
ATOM 1202 C CA . GLU A 1 161 ? 19.781 10.539 7.695 1 96.75 161 GLU A CA 1
ATOM 1203 C C . GLU A 1 161 ? 21.047 11.281 8.078 1 96.75 161 GLU A C 1
ATOM 1205 O O . GLU A 1 161 ? 22.141 10.688 8.102 1 96.75 161 GLU A O 1
ATOM 1210 N N . MET A 1 162 ? 20.984 12.555 8.328 1 96.44 162 MET A N 1
ATOM 1211 C CA . MET A 1 162 ? 22.125 13.383 8.688 1 96.44 162 MET A CA 1
ATOM 1212 C C . MET A 1 162 ? 22.828 12.836 9.93 1 96.44 162 MET A C 1
ATOM 1214 O O . MET A 1 162 ? 24.047 12.727 9.953 1 96.44 162 MET A O 1
ATOM 1218 N N . GLU A 1 163 ? 22.047 12.453 10.945 1 96.69 163 GLU A N 1
ATOM 1219 C CA . GLU A 1 163 ? 22.625 12.031 12.211 1 96.69 163 GLU A CA 1
ATOM 1220 C C . GLU A 1 163 ? 22.75 10.516 12.289 1 96.69 163 GLU A C 1
ATOM 1222 O O . GLU A 1 163 ? 23.156 9.969 13.312 1 96.69 163 GLU A O 1
ATOM 1227 N N . HIS A 1 164 ? 22.344 9.844 11.273 1 95.75 164 HIS A N 1
ATOM 1228 C CA . HIS A 1 164 ? 22.438 8.391 11.164 1 95.75 164 HIS A CA 1
ATOM 1229 C C . HIS A 1 164 ? 21.641 7.699 12.266 1 95.75 164 HIS A C 1
ATOM 1231 O O . HIS A 1 164 ? 22.188 6.836 12.969 1 95.75 164 HIS A O 1
ATOM 1237 N N . VAL A 1 165 ? 20.391 8.094 12.453 1 96.5 165 VAL A N 1
ATOM 1238 C CA . VAL A 1 165 ? 19.453 7.477 13.398 1 96.5 165 VAL A CA 1
ATOM 1239 C C . VAL A 1 165 ? 18.125 7.188 12.703 1 96.5 165 VAL A C 1
ATOM 1241 O O . VAL A 1 165 ? 17.844 7.746 11.641 1 96.5 165 VAL A O 1
ATOM 1244 N N . ASP A 1 166 ? 17.297 6.309 13.219 1 96 166 ASP A N 1
ATOM 1245 C CA . ASP A 1 166 ? 15.938 6.035 12.773 1 96 166 ASP A CA 1
ATOM 1246 C C . ASP A 1 166 ? 15.078 7.293 12.828 1 96 166 ASP A C 1
ATOM 1248 O O . ASP A 1 166 ? 15.086 8.008 13.836 1 96 166 ASP A O 1
ATOM 1252 N N . PRO A 1 167 ? 14.438 7.551 11.727 1 96.31 167 PRO A N 1
ATOM 1253 C CA . PRO A 1 167 ? 13.586 8.75 11.742 1 96.31 167 PRO A CA 1
ATOM 1254 C C . PRO A 1 167 ? 12.602 8.758 12.906 1 96.31 167 PRO A C 1
ATOM 1256 O O . PRO A 1 167 ? 12.203 9.828 13.367 1 96.31 167 PRO A O 1
ATOM 1259 N N . ARG A 1 168 ? 12.258 7.672 13.547 1 95.44 168 ARG A N 1
ATOM 1260 C CA . ARG A 1 168 ? 11.32 7.578 14.656 1 95.44 168 ARG A CA 1
ATOM 1261 C C . ARG A 1 168 ? 11.961 8.055 15.953 1 95.44 168 ARG A C 1
ATOM 1263 O O . ARG A 1 168 ? 11.258 8.305 16.938 1 95.44 168 ARG A O 1
ATOM 1270 N N . SER A 1 169 ? 13.18 8.211 15.875 1 96.69 169 SER A N 1
ATOM 1271 C CA . SER A 1 169 ? 13.906 8.711 17.031 1 96.69 169 SER A CA 1
ATOM 1272 C C . SER A 1 169 ? 14.055 10.227 16.984 1 96.69 169 SER A C 1
ATOM 1274 O O . SER A 1 169 ? 14.656 10.828 17.875 1 96.69 169 SER A O 1
ATOM 1276 N N . VAL A 1 170 ? 13.586 10.789 15.914 1 97.5 170 VAL A N 1
ATOM 1277 C CA . VAL A 1 170 ? 13.672 12.234 15.703 1 97.5 170 VAL A CA 1
ATOM 1278 C C . VAL A 1 170 ? 12.375 12.898 16.141 1 97.5 170 VAL A C 1
ATOM 1280 O O . VAL A 1 170 ? 11.297 12.539 15.664 1 97.5 170 VAL A O 1
ATOM 1283 N N . ASN A 1 171 ? 12.477 13.758 17.094 1 97.25 171 ASN A N 1
ATOM 1284 C CA . ASN A 1 171 ? 11.344 14.578 17.5 1 97.25 171 ASN A CA 1
ATOM 1285 C C . ASN A 1 171 ? 11.398 15.969 16.875 1 97.25 171 ASN A C 1
ATOM 1287 O O . ASN A 1 171 ? 11.883 16.922 17.5 1 97.25 171 ASN A O 1
ATOM 1291 N N . ALA A 1 172 ? 10.875 16.078 15.75 1 97.75 172 ALA A N 1
ATOM 1292 C CA . ALA A 1 172 ? 10.922 17.328 14.977 1 97.75 172 ALA A CA 1
ATOM 1293 C C . ALA A 1 172 ? 9.578 17.609 14.32 1 97.75 172 ALA A C 1
ATOM 1295 O O . ALA A 1 172 ? 8.852 16.688 13.938 1 97.75 172 ALA A O 1
ATOM 1296 N N . TYR A 1 173 ? 9.305 18.922 14.156 1 98.25 173 TYR A N 1
ATOM 1297 C CA . TYR A 1 173 ? 8.016 19.344 13.617 1 98.25 173 TYR A CA 1
ATOM 1298 C C . TYR A 1 173 ? 8.18 20.484 12.609 1 98.25 173 TYR A C 1
ATOM 1300 O O . TYR A 1 173 ? 9.039 21.344 12.781 1 98.25 173 TYR A O 1
ATOM 1308 N N . MET A 1 174 ? 7.426 20.359 11.609 1 98.31 174 MET A N 1
ATOM 1309 C CA . MET A 1 174 ? 7.117 21.516 10.758 1 98.31 174 MET A CA 1
ATOM 1310 C C . MET A 1 174 ? 5.824 22.188 11.203 1 98.31 174 MET A C 1
ATOM 1312 O O . MET A 1 174 ? 4.805 21.516 11.391 1 98.31 174 MET A O 1
ATOM 1316 N N . LEU A 1 175 ? 5.863 23.516 11.438 1 98.44 175 LEU A N 1
ATOM 1317 C CA . LEU A 1 175 ? 4.68 24.266 11.828 1 98.44 175 LEU A CA 1
ATOM 1318 C C . LEU A 1 175 ? 4.219 25.172 10.695 1 98.44 175 LEU A C 1
ATOM 1320 O O . LEU A 1 175 ? 4.898 25.297 9.672 1 98.44 175 LEU A O 1
ATOM 1324 N N . GLY A 1 176 ? 3.055 25.75 10.891 1 98 176 GLY A N 1
ATOM 1325 C CA . GLY A 1 176 ? 2.525 26.703 9.922 1 98 176 GLY A CA 1
ATOM 1326 C C . GLY A 1 176 ? 1.648 26.047 8.875 1 98 176 GLY A C 1
ATOM 1327 O O . GLY A 1 176 ? 1.116 24.953 9.086 1 98 176 GLY A O 1
ATOM 1328 N N . GLU A 1 177 ? 1.493 26.781 7.809 1 96.88 177 GLU A N 1
ATOM 1329 C CA . GLU A 1 177 ? 0.674 26.312 6.691 1 96.88 177 GLU A CA 1
ATOM 1330 C C . GLU A 1 177 ? 1.359 25.172 5.945 1 96.88 177 GLU A C 1
ATOM 1332 O O . GLU A 1 177 ? 2.555 25.25 5.648 1 96.88 177 GLU A O 1
ATOM 1337 N N . HIS A 1 178 ? 0.607 24.062 5.699 1 95.06 178 HIS A N 1
ATOM 1338 C CA . HIS A 1 178 ? 1.1 23.109 4.715 1 95.06 178 HIS A CA 1
ATOM 1339 C C . HIS A 1 178 ? 1.231 23.75 3.336 1 95.06 178 HIS A C 1
ATOM 1341 O O . HIS A 1 178 ? 0.249 23.859 2.598 1 95.06 178 HIS A O 1
ATOM 1347 N N . GLY A 1 179 ? 2.361 24.172 2.986 1 90 179 GLY A N 1
ATOM 1348 C CA . GLY A 1 179 ? 2.637 24.906 1.763 1 90 179 GLY A CA 1
ATOM 1349 C C . GLY A 1 179 ? 3.924 25.703 1.824 1 90 179 GLY A C 1
ATOM 1350 O O . GLY A 1 179 ? 4.926 25.25 2.369 1 90 179 GLY A O 1
ATOM 1351 N N . ASP A 1 180 ? 3.826 26.922 1.307 1 89.12 180 ASP A N 1
ATOM 1352 C CA . ASP A 1 180 ? 5.047 27.688 1.079 1 89.12 180 ASP A CA 1
ATOM 1353 C C . ASP A 1 180 ? 5.535 28.344 2.371 1 89.12 180 ASP A C 1
ATOM 1355 O O . ASP A 1 180 ? 6.703 28.719 2.48 1 89.12 180 ASP A O 1
ATOM 1359 N N . THR A 1 181 ? 4.664 28.375 3.336 1 94.94 181 THR A N 1
ATOM 1360 C CA . THR A 1 181 ? 5.027 29.188 4.492 1 94.94 181 THR A CA 1
ATOM 1361 C C . THR A 1 181 ? 5.266 28.312 5.719 1 94.94 181 THR A C 1
ATOM 1363 O O . THR A 1 181 ? 5.359 28.812 6.84 1 94.94 181 THR A O 1
ATOM 1366 N N . GLU A 1 182 ? 5.297 26.984 5.559 1 97.19 182 GLU A N 1
ATOM 1367 C CA . GLU A 1 182 ? 5.672 26.125 6.672 1 97.19 182 GLU A CA 1
ATOM 1368 C C . GLU A 1 182 ? 7.121 26.344 7.086 1 97.19 182 GLU A C 1
ATOM 1370 O O . GLU A 1 182 ? 7.934 26.812 6.289 1 97.19 182 GLU A O 1
ATOM 1375 N N . PHE A 1 183 ? 7.469 26.047 8.328 1 98 183 PHE A N 1
ATOM 1376 C CA . PHE A 1 183 ? 8.828 26.266 8.812 1 98 183 PHE A CA 1
ATOM 1377 C C . PHE A 1 183 ? 9.172 25.266 9.914 1 98 183 PHE A C 1
ATOM 1379 O O . PHE A 1 183 ? 8.305 24.875 10.695 1 98 183 PHE A O 1
ATOM 1386 N N . PRO A 1 184 ? 10.445 24.797 9.953 1 98.38 184 PRO A N 1
ATOM 1387 C CA . PRO A 1 184 ? 10.891 23.938 11.047 1 98.38 184 PRO A CA 1
ATOM 1388 C C . PRO A 1 184 ? 11.109 24.703 12.352 1 98.38 184 PRO A C 1
ATOM 1390 O O . PRO A 1 184 ? 11.594 25.828 12.328 1 98.38 184 PRO A O 1
ATOM 1393 N N . VAL A 1 185 ? 10.742 24.125 13.43 1 97.94 185 VAL A N 1
ATOM 1394 C CA . VAL A 1 185 ? 10.945 24.75 14.734 1 97.94 185 VAL A CA 1
ATOM 1395 C C . VAL A 1 185 ? 12.273 24.297 15.328 1 97.94 185 VAL A C 1
ATOM 1397 O O . VAL A 1 185 ? 12.297 23.562 16.312 1 97.94 185 VAL A O 1
ATOM 1400 N N . TRP A 1 186 ? 13.344 24.922 14.875 1 97.31 186 TRP A N 1
ATOM 1401 C CA . TRP A 1 186 ? 14.688 24.484 15.227 1 97.31 186 TRP A CA 1
ATOM 1402 C C . TRP A 1 186 ? 14.953 24.672 16.719 1 97.31 186 TRP A C 1
ATOM 1404 O O . TRP A 1 186 ? 15.836 24.031 17.281 1 97.31 186 TRP A O 1
ATOM 1414 N N . SER A 1 187 ? 14.195 25.547 17.375 1 95.69 187 SER A N 1
ATOM 1415 C CA . SER A 1 187 ? 14.336 25.766 18.812 1 95.69 187 SER A CA 1
ATOM 1416 C C . SER A 1 187 ? 13.906 24.547 19.609 1 95.69 187 SER A C 1
ATOM 1418 O O . SER A 1 187 ? 14.25 24.406 20.781 1 95.69 187 SER A O 1
ATOM 1420 N N . TYR A 1 188 ? 13.148 23.609 18.953 1 95.62 188 TYR A N 1
ATOM 1421 C CA . TYR A 1 188 ? 12.625 22.469 19.703 1 95.62 188 TYR A CA 1
ATOM 1422 C C . TYR A 1 188 ? 12.992 21.156 19.031 1 95.62 188 TYR A C 1
ATOM 1424 O O . TYR A 1 188 ? 13.039 20.109 19.688 1 95.62 188 TYR A O 1
ATOM 1432 N N . ASN A 1 189 ? 13.211 21.156 17.734 1 97.75 189 ASN A N 1
ATOM 1433 C CA . ASN A 1 189 ? 13.555 19.922 17.031 1 97.75 189 ASN A CA 1
ATOM 1434 C C . ASN A 1 189 ? 14.812 19.281 17.609 1 97.75 189 ASN A C 1
ATOM 1436 O O . ASN A 1 189 ? 15.836 19.953 17.781 1 97.75 189 ASN A O 1
ATOM 1440 N N . ASN A 1 190 ? 14.703 17.969 17.953 1 97.75 190 ASN A N 1
ATOM 1441 C CA . ASN A 1 190 ? 15.836 17.359 18.641 1 97.75 190 ASN A CA 1
ATOM 1442 C C . ASN A 1 190 ? 15.891 15.852 18.375 1 97.75 190 ASN A C 1
ATOM 1444 O O . ASN A 1 190 ? 14.922 15.258 17.906 1 97.75 190 ASN A O 1
ATOM 1448 N N . VAL A 1 191 ? 17.016 15.297 18.609 1 97.62 191 VAL A N 1
ATOM 1449 C CA . VAL A 1 191 ? 17.266 1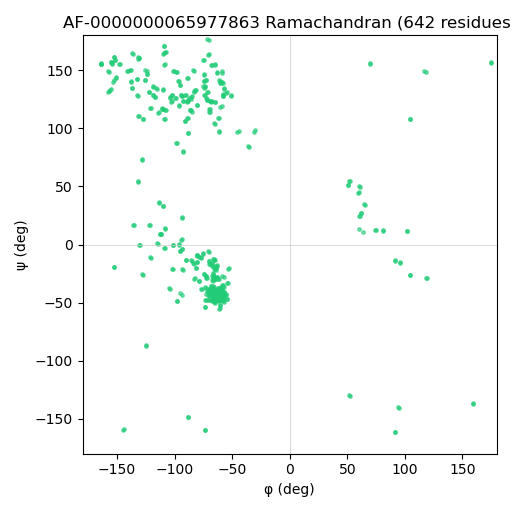3.859 18.656 1 97.62 191 VAL A CA 1
ATOM 1450 C C . VAL A 1 191 ? 17.797 13.461 20.031 1 97.62 191 VAL A C 1
ATOM 1452 O O . VAL A 1 191 ? 18.844 13.938 20.453 1 97.62 191 VAL A O 1
ATOM 1455 N N . GLY A 1 192 ? 17.062 12.656 20.703 1 95.44 192 GLY A N 1
ATOM 1456 C CA . GLY A 1 192 ? 17.484 12.258 22.031 1 95.44 192 GLY A CA 1
ATOM 1457 C C . GLY A 1 192 ? 17.625 13.422 23 1 95.44 192 GLY A C 1
ATOM 1458 O O . GLY A 1 192 ? 18.484 13.391 23.891 1 95.44 192 GLY A O 1
ATOM 1459 N N . GLY A 1 193 ? 16.953 14.398 22.734 1 95.25 193 GLY A N 1
ATOM 1460 C CA . GLY A 1 193 ? 16.969 15.539 23.641 1 95.25 193 GLY A CA 1
ATOM 1461 C C . GLY A 1 193 ? 17.953 16.625 23.219 1 95.25 193 GLY A C 1
ATOM 1462 O O . GLY A 1 193 ? 17.891 17.75 23.703 1 95.25 193 GLY A O 1
ATOM 1463 N N . VAL A 1 194 ? 18.844 16.266 22.328 1 97 194 VAL A N 1
ATOM 1464 C CA . VAL A 1 194 ? 19.797 17.25 21.828 1 97 194 VAL A CA 1
ATOM 1465 C C . VAL A 1 194 ? 19.219 17.984 20.625 1 97 194 VAL A C 1
ATOM 1467 O O . VAL A 1 194 ? 18.875 17.359 19.609 1 97 194 VAL A O 1
ATOM 1470 N N . LYS A 1 195 ? 19.172 19.297 20.766 1 97.56 195 LYS A N 1
ATOM 1471 C CA . LYS A 1 195 ? 18.625 20.078 19.656 1 97.56 195 LYS A CA 1
ATOM 1472 C C . LYS A 1 195 ? 19.438 19.859 18.375 1 97.56 195 LYS A C 1
ATOM 1474 O O . LYS A 1 195 ? 20.672 19.781 18.422 1 97.56 195 LYS A O 1
ATOM 1479 N N . VAL A 1 196 ? 18.703 19.766 17.281 1 97.69 196 VAL A N 1
ATOM 1480 C CA . VAL A 1 196 ? 19.375 19.578 15.992 1 97.69 196 VAL A CA 1
ATOM 1481 C C . VAL A 1 196 ? 20.297 20.766 15.727 1 97.69 196 VAL A C 1
ATOM 1483 O O . VAL A 1 196 ? 21.406 20.578 15.195 1 97.69 196 VAL A O 1
ATOM 1486 N N . SER A 1 197 ? 19.906 22.016 16.094 1 96.06 197 SER A N 1
ATOM 1487 C CA . SER A 1 197 ? 20.719 23.203 15.914 1 96.06 197 SER A CA 1
ATOM 1488 C C . SER A 1 197 ? 22.031 23.094 16.688 1 96.06 197 SER A C 1
ATOM 1490 O O . SER A 1 197 ? 23.094 23.484 16.188 1 96.06 197 SER A O 1
ATOM 1492 N N . ASP A 1 198 ? 21.969 22.562 17.906 1 96.44 198 ASP A N 1
ATOM 1493 C CA . ASP A 1 198 ? 23.172 22.375 18.703 1 96.44 198 ASP A CA 1
ATOM 1494 C C . ASP A 1 198 ? 24.078 21.297 18.109 1 96.44 198 ASP A C 1
ATOM 1496 O O . ASP A 1 198 ? 25.297 21.422 18.125 1 96.44 198 ASP A O 1
ATOM 1500 N N . TRP A 1 199 ? 23.484 20.25 17.656 1 96.88 199 TRP A N 1
ATOM 1501 C CA . TRP A 1 199 ? 24.234 19.172 17.031 1 96.88 199 TRP A CA 1
ATOM 1502 C C . TRP A 1 199 ? 25 19.703 15.805 1 96.88 199 TRP A C 1
ATOM 1504 O O . TRP A 1 199 ? 26.172 19.391 15.633 1 96.88 199 TRP A O 1
ATOM 1514 N N . VAL A 1 200 ? 24.344 20.484 14.984 1 96.75 200 VAL A N 1
ATOM 1515 C CA . VAL A 1 200 ? 24.953 21.031 13.781 1 96.75 200 VAL A CA 1
ATOM 1516 C C . VAL A 1 200 ? 26.125 21.922 14.164 1 96.75 200 VAL A C 1
ATOM 1518 O O . VAL A 1 200 ? 27.188 21.891 13.516 1 96.75 200 VAL A O 1
ATOM 1521 N N . LYS A 1 201 ? 25.969 22.75 15.203 1 95.31 201 LYS A N 1
ATOM 1522 C CA . LYS A 1 201 ? 27.047 23.609 15.688 1 95.31 201 LYS A CA 1
ATOM 1523 C C . LYS A 1 201 ? 28.25 22.781 16.109 1 95.31 201 LYS A C 1
ATOM 1525 O O . LYS A 1 201 ? 29.391 23.203 15.914 1 95.31 201 LYS A O 1
ATOM 1530 N N . ALA A 1 202 ? 28 21.688 16.672 1 96 202 ALA A N 1
ATOM 1531 C CA . ALA A 1 202 ? 29.062 20.812 17.188 1 96 202 ALA A CA 1
ATOM 1532 C C . ALA A 1 202 ? 29.703 20.016 16.047 1 96 202 ALA A C 1
ATOM 1534 O O . ALA A 1 202 ? 30.766 19.422 16.234 1 96 202 ALA A O 1
ATOM 1535 N N . HIS A 1 203 ? 29.109 20.047 14.883 1 96.25 203 HIS A N 1
ATOM 1536 C CA . HIS A 1 203 ? 29.594 19.312 13.734 1 96.25 203 HIS A CA 1
ATOM 1537 C C . HIS A 1 203 ? 29.75 20.203 12.516 1 96.25 203 HIS A C 1
ATOM 1539 O O . HIS A 1 203 ? 29.047 20.047 11.516 1 96.25 203 HIS A O 1
ATOM 1545 N N . PRO A 1 204 ? 30.734 21.031 12.531 1 92.94 204 PRO A N 1
ATOM 1546 C CA . PRO A 1 204 ? 30.875 22.016 11.461 1 92.94 204 PRO A CA 1
ATOM 1547 C C . PRO A 1 204 ? 31.156 21.375 10.102 1 92.94 204 PRO A C 1
ATOM 1549 O O . PRO A 1 204 ? 30.984 22 9.062 1 92.94 204 PRO A O 1
ATOM 1552 N N . GLU A 1 205 ? 31.484 20.125 10.156 1 93.69 205 GLU A N 1
ATOM 1553 C CA . GLU A 1 205 ? 31.797 19.422 8.922 1 93.69 205 GLU A CA 1
ATOM 1554 C C . GLU A 1 205 ? 30.547 19.234 8.055 1 93.69 205 GLU A C 1
ATOM 1556 O O . GLU A 1 205 ? 30.656 19 6.848 1 93.69 205 GLU A O 1
ATOM 1561 N N . VAL A 1 206 ? 29.406 19.391 8.656 1 93.44 206 VAL A N 1
ATOM 1562 C CA . VAL A 1 206 ? 28.203 19.156 7.879 1 93.44 206 VAL A CA 1
ATOM 1563 C C . VAL A 1 206 ? 27.844 20.422 7.09 1 93.44 206 VAL A C 1
ATOM 1565 O O . VAL A 1 206 ? 27.016 20.375 6.168 1 93.44 206 VAL A O 1
ATOM 1568 N N . GLY A 1 207 ? 28.5 21.578 7.551 1 89.88 207 GLY A N 1
ATOM 1569 C CA . GLY A 1 207 ? 28.297 22.797 6.793 1 89.88 207 GLY A CA 1
ATOM 1570 C C . GLY A 1 207 ? 27.594 23.891 7.594 1 89.88 207 GLY A C 1
ATOM 1571 O O . GLY A 1 207 ? 26.75 23.594 8.438 1 89.88 207 GLY A O 1
ATOM 1572 N N . GLU A 1 208 ? 27.844 25.219 7.363 1 84.06 208 GLU A N 1
ATOM 1573 C CA . GLU A 1 208 ? 27.344 26.375 8.109 1 84.06 208 GLU A CA 1
ATOM 1574 C C . GLU A 1 208 ? 25.859 26.609 7.828 1 84.06 208 GLU A C 1
ATOM 1576 O O . GLU A 1 208 ? 25.109 27.062 8.703 1 84.06 208 GLU A O 1
ATOM 1581 N N . ASN A 1 209 ? 25.391 26.219 6.691 1 93.88 209 ASN A N 1
ATOM 1582 C CA . ASN A 1 209 ? 24 26.5 6.316 1 93.88 209 ASN A CA 1
ATOM 1583 C C . ASN A 1 209 ? 23.188 25.203 6.227 1 93.88 209 ASN A C 1
ATOM 1585 O O . ASN A 1 209 ? 22.234 25.125 5.441 1 93.88 209 ASN A O 1
ATOM 1589 N N . LYS A 1 210 ? 23.547 24.297 7.152 1 96.56 210 LYS A N 1
ATOM 1590 C CA . LYS A 1 210 ? 22.953 22.969 7.047 1 96.56 210 LYS A CA 1
ATOM 1591 C C . LYS A 1 210 ? 21.469 23 7.375 1 96.56 210 LYS A C 1
ATOM 1593 O O . LYS A 1 210 ? 20.672 22.312 6.734 1 96.56 210 LYS A O 1
ATOM 1598 N N . LEU A 1 211 ? 21.062 23.797 8.391 1 97.31 211 LEU A N 1
ATOM 1599 C CA . LEU A 1 211 ? 19.672 23.875 8.789 1 97.31 211 LEU A CA 1
ATOM 1600 C C . LEU A 1 211 ? 18.812 24.453 7.672 1 97.31 211 LEU A C 1
ATOM 1602 O O . LEU A 1 211 ? 17.703 23.984 7.418 1 97.31 211 LEU A O 1
ATOM 1606 N N . GLU A 1 212 ? 19.312 25.453 7.043 1 96.44 212 GLU A N 1
ATOM 1607 C CA . GLU A 1 212 ? 18.625 26.047 5.902 1 96.44 212 GLU A CA 1
ATOM 1608 C C . GLU A 1 212 ? 18.516 25.047 4.742 1 96.44 212 GLU A C 1
ATOM 1610 O O . GLU A 1 212 ? 17.516 25.016 4.035 1 96.44 212 GLU A O 1
ATOM 1615 N N . ALA A 1 213 ? 19.578 24.359 4.516 1 97.25 213 ALA A N 1
ATOM 1616 C CA . ALA A 1 213 ? 19.609 23.359 3.447 1 97.25 213 ALA A CA 1
ATOM 1617 C C . ALA A 1 213 ? 18.578 22.25 3.691 1 97.25 213 ALA A C 1
ATOM 1619 O O . ALA A 1 213 ? 17.922 21.797 2.758 1 97.25 213 ALA A O 1
ATOM 1620 N N . ILE A 1 214 ? 18.453 21.844 4.945 1 97.94 214 ILE A N 1
ATOM 1621 C CA . ILE A 1 214 ? 17.484 20.828 5.316 1 97.94 214 ILE A CA 1
ATOM 1622 C C . ILE A 1 214 ? 16.062 21.344 5.078 1 97.94 214 ILE A C 1
ATOM 1624 O O . ILE A 1 214 ? 15.227 20.656 4.496 1 97.94 214 ILE A O 1
ATOM 1628 N N . HIS A 1 215 ? 15.828 22.547 5.574 1 97.31 215 HIS A N 1
ATOM 1629 C CA . HIS A 1 215 ? 14.523 23.156 5.371 1 97.31 215 HIS A CA 1
ATOM 1630 C C . HIS A 1 215 ? 14.156 23.203 3.893 1 97.31 215 HIS A C 1
ATOM 1632 O O . HIS A 1 215 ? 13.039 22.844 3.512 1 97.31 215 HIS A O 1
ATOM 1638 N N . LYS A 1 216 ? 15.062 23.625 3.062 1 96.5 216 LYS A N 1
ATOM 1639 C CA . LYS A 1 216 ? 14.836 23.719 1.624 1 96.5 216 LYS A CA 1
ATOM 1640 C C . LYS A 1 216 ? 14.586 22.344 1.009 1 96.5 216 LYS A C 1
ATOM 1642 O O . LYS A 1 216 ? 13.695 22.203 0.163 1 96.5 216 LYS A O 1
ATOM 1647 N N . GLU A 1 217 ? 15.344 21.406 1.41 1 96.62 217 GLU A N 1
ATOM 1648 C CA . GLU A 1 217 ? 15.188 20.047 0.902 1 96.62 217 GLU A CA 1
ATOM 1649 C C . GLU A 1 217 ? 13.789 19.5 1.195 1 96.62 217 GLU A C 1
ATOM 1651 O O . GLU A 1 217 ? 13.141 18.938 0.312 1 96.62 217 GLU A O 1
ATOM 1656 N N . VAL A 1 218 ? 13.336 19.688 2.408 1 97.44 218 VAL A N 1
ATOM 1657 C CA . VAL A 1 218 ? 12.023 19.203 2.83 1 97.44 218 VAL A CA 1
ATOM 1658 C C . VAL A 1 218 ? 10.93 19.953 2.066 1 97.44 218 VAL A C 1
ATOM 1660 O O . VAL A 1 218 ? 10 19.328 1.554 1 97.44 218 VAL A O 1
ATOM 1663 N N . ALA A 1 219 ? 11.062 21.25 1.917 1 94.38 219 ALA A N 1
ATOM 1664 C CA . ALA A 1 219 ? 10.07 22.094 1.261 1 94.38 219 ALA A CA 1
ATOM 1665 C C . ALA A 1 219 ? 9.953 21.75 -0.223 1 94.38 219 ALA A C 1
ATOM 1667 O O . ALA A 1 219 ? 8.867 21.828 -0.803 1 94.38 219 ALA A O 1
ATOM 1668 N N . ASP A 1 220 ? 11.062 21.281 -0.83 1 94.62 220 ASP A N 1
ATOM 1669 C CA . ASP A 1 220 ? 11.117 21.062 -2.271 1 94.62 220 ASP A CA 1
ATOM 1670 C C . ASP A 1 220 ? 10.812 19.609 -2.619 1 94.62 220 ASP A C 1
ATOM 1672 O O . ASP A 1 220 ? 10.672 19.266 -3.795 1 94.62 220 ASP A O 1
ATOM 1676 N N . MET A 1 221 ? 10.672 18.828 -1.64 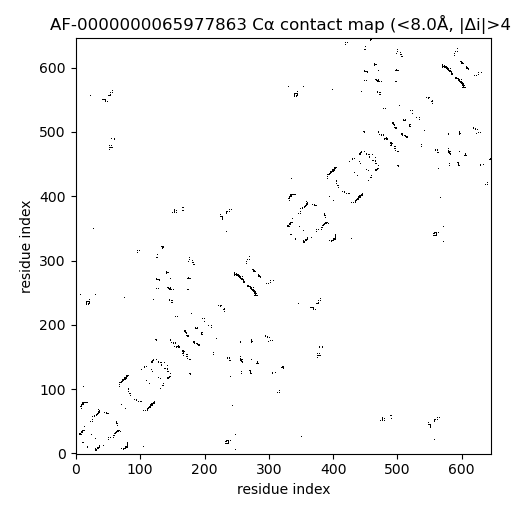1 95.69 221 MET A N 1
ATOM 1677 C CA . MET A 1 221 ? 10.625 17.391 -1.871 1 95.69 221 MET A CA 1
ATOM 1678 C C . MET A 1 221 ? 9.406 17.016 -2.699 1 95.69 221 MET A C 1
ATOM 1680 O O . MET A 1 221 ? 9.484 16.141 -3.57 1 95.69 221 MET A O 1
ATOM 1684 N N . ALA A 1 222 ? 8.242 17.641 -2.395 1 93.75 222 ALA A N 1
ATOM 1685 C CA . ALA A 1 222 ? 7.039 17.375 -3.172 1 93.75 222 ALA A CA 1
ATOM 1686 C C . ALA A 1 222 ? 7.262 17.672 -4.652 1 93.75 222 ALA A C 1
ATOM 1688 O O . ALA A 1 222 ? 6.836 16.906 -5.52 1 93.75 222 ALA A O 1
ATOM 1689 N N . TYR A 1 223 ? 7.914 18.75 -4.891 1 92.44 223 TYR A N 1
ATOM 1690 C CA . TYR A 1 223 ? 8.172 19.172 -6.266 1 92.44 223 TYR A CA 1
ATOM 1691 C C . TYR A 1 223 ? 9.094 18.172 -6.965 1 92.44 223 TYR A C 1
ATOM 1693 O O . TYR A 1 223 ? 8.891 17.859 -8.141 1 92.44 223 TYR A O 1
ATOM 1701 N N . ASP A 1 224 ? 10.062 17.703 -6.227 1 95.56 224 ASP A N 1
ATOM 1702 C CA . ASP A 1 224 ? 10.984 16.719 -6.785 1 95.56 224 ASP A CA 1
ATOM 1703 C C . ASP A 1 224 ? 10.234 15.453 -7.219 1 95.56 224 ASP A C 1
ATOM 1705 O O . ASP A 1 224 ? 10.469 14.93 -8.312 1 95.56 224 ASP A O 1
ATOM 1709 N N . ILE A 1 225 ? 9.344 15 -6.43 1 96.44 225 ILE A N 1
ATOM 1710 C CA . ILE A 1 225 ? 8.578 13.789 -6.715 1 96.44 225 ILE A CA 1
ATOM 1711 C C . ILE A 1 225 ? 7.637 14.047 -7.891 1 96.44 225 ILE A C 1
ATOM 1713 O O . ILE A 1 225 ? 7.551 13.227 -8.812 1 96.44 225 ILE A O 1
ATOM 1717 N N . ILE A 1 226 ? 6.914 15.141 -7.855 1 93.94 226 ILE A N 1
ATOM 1718 C CA . ILE A 1 226 ? 5.934 15.461 -8.891 1 93.94 226 ILE A CA 1
ATOM 1719 C C . ILE A 1 226 ? 6.625 15.555 -10.242 1 93.94 226 ILE A C 1
ATOM 1721 O O . ILE A 1 226 ? 6.109 15.055 -11.25 1 93.94 226 ILE A O 1
ATOM 1725 N N . ASN A 1 227 ? 7.793 16.188 -10.242 1 95.25 227 ASN A N 1
ATOM 1726 C CA . ASN A 1 227 ? 8.547 16.328 -11.484 1 95.25 227 ASN A CA 1
ATOM 1727 C C . ASN A 1 227 ? 8.969 14.969 -12.039 1 95.25 227 ASN A C 1
ATOM 1729 O O . ASN A 1 227 ? 9.109 14.797 -13.258 1 95.25 227 ASN A O 1
ATOM 1733 N N . LYS A 1 228 ? 9.125 14.039 -11.141 1 96.12 228 LYS A N 1
ATOM 1734 C CA . LYS A 1 228 ? 9.68 12.75 -11.539 1 96.12 228 LYS A CA 1
ATOM 1735 C C . LYS A 1 228 ? 8.578 11.742 -11.844 1 96.12 228 LYS A C 1
ATOM 1737 O O . LYS A 1 228 ? 8.656 11 -12.828 1 96.12 228 LYS A O 1
ATOM 1742 N N . LYS A 1 229 ? 7.562 11.734 -11.016 1 94.56 229 LYS A N 1
ATOM 1743 C CA . LYS A 1 229 ? 6.594 10.664 -11.234 1 94.56 229 LYS A CA 1
ATOM 1744 C C . LYS A 1 229 ? 5.172 11.219 -11.266 1 94.56 229 LYS A C 1
ATOM 1746 O O . LYS A 1 229 ? 4.207 10.445 -11.297 1 94.56 229 LYS A O 1
ATOM 1751 N N . GLY A 1 230 ? 5.008 12.508 -11.094 1 91.56 230 GLY A N 1
ATOM 1752 C CA . GLY A 1 230 ? 3.734 13.133 -11.406 1 91.56 230 GLY A CA 1
ATOM 1753 C C . GLY A 1 230 ? 2.92 13.477 -10.172 1 91.56 230 GLY A C 1
ATOM 1754 O O . GLY A 1 230 ? 2.037 14.336 -10.227 1 91.56 230 GLY A O 1
ATOM 1755 N N . ALA A 1 231 ? 3.141 12.742 -9.086 1 92.5 231 ALA A N 1
ATOM 1756 C CA . ALA A 1 231 ? 2.332 13.031 -7.906 1 92.5 231 ALA A CA 1
ATOM 1757 C C . ALA A 1 231 ? 2.945 12.398 -6.656 1 92.5 231 ALA A C 1
ATOM 1759 O O . ALA A 1 231 ? 3.705 11.43 -6.754 1 92.5 231 ALA A O 1
ATOM 1760 N N . THR A 1 232 ? 2.604 13 -5.508 1 94.06 232 THR A N 1
ATOM 1761 C CA . THR A 1 232 ? 2.934 12.43 -4.207 1 94.06 232 THR A CA 1
ATOM 1762 C C . THR A 1 232 ? 1.738 11.68 -3.627 1 94.06 232 THR A C 1
ATOM 1764 O O . THR A 1 232 ? 0.65 12.242 -3.494 1 94.06 232 THR A O 1
ATOM 1767 N N . PHE A 1 233 ? 1.995 10.336 -3.24 1 97 233 PHE A N 1
ATOM 1768 C CA . PHE A 1 233 ? 0.822 9.688 -2.666 1 97 233 PHE A CA 1
ATOM 1769 C C . PHE A 1 233 ? 1.232 8.594 -1.688 1 97 233 PHE A C 1
ATOM 1771 O O . PHE A 1 233 ? 0.464 8.234 -0.794 1 97 233 PHE A O 1
ATOM 1778 N N . TYR A 1 234 ? 2.441 8.039 -1.675 1 98.44 234 TYR A N 1
ATOM 1779 C CA . TYR A 1 234 ? 2.828 7 -0.727 1 98.44 234 TYR A CA 1
ATOM 1780 C C . TYR A 1 234 ? 3.027 7.578 0.667 1 98.44 234 TYR A C 1
ATOM 1782 O O . TYR A 1 234 ? 2.5 7.051 1.648 1 98.44 234 TYR A O 1
ATOM 1790 N N . GLY A 1 235 ? 3.795 8.703 0.709 1 98.25 235 GLY A N 1
ATOM 1791 C CA . GLY A 1 235 ? 4.031 9.352 1.99 1 98.25 235 GLY A CA 1
ATOM 1792 C C . GLY A 1 235 ? 2.76 9.828 2.664 1 98.25 235 GLY A C 1
ATOM 1793 O O . GLY A 1 235 ? 2.455 9.422 3.787 1 98.25 235 GLY A O 1
ATOM 1794 N N . ILE A 1 236 ? 1.964 10.578 1.931 1 98.25 236 ILE A N 1
ATOM 1795 C CA . ILE A 1 236 ? 0.768 11.18 2.51 1 98.25 236 ILE A CA 1
ATOM 1796 C C . ILE A 1 236 ? -0.269 10.094 2.797 1 98.25 236 ILE A C 1
ATOM 1798 O O . ILE A 1 236 ? -0.987 10.164 3.797 1 98.25 236 ILE A O 1
ATOM 1802 N N . GLY A 1 237 ? -0.393 9.078 1.915 1 98.69 237 GLY A N 1
ATOM 1803 C CA . GLY A 1 237 ? -1.283 7.969 2.209 1 98.69 237 GLY A CA 1
ATOM 1804 C C . GLY A 1 237 ? -0.959 7.273 3.518 1 98.69 237 GLY A C 1
ATOM 1805 O O . GLY A 1 237 ? -1.86 6.945 4.293 1 98.69 237 GLY A O 1
ATOM 1806 N N . THR A 1 238 ? 0.303 7.098 3.756 1 98.81 238 THR A N 1
ATOM 1807 C CA . THR A 1 238 ? 0.75 6.445 4.98 1 98.81 238 THR A CA 1
ATOM 1808 C C . THR A 1 238 ? 0.53 7.355 6.188 1 98.81 238 THR A C 1
ATOM 1810 O O . THR A 1 238 ? 0.146 6.887 7.262 1 98.81 238 THR A O 1
ATOM 1813 N N . ALA A 1 239 ? 0.805 8.648 6.02 1 98.62 239 ALA A N 1
ATOM 1814 C CA . ALA A 1 239 ? 0.573 9.609 7.094 1 98.62 239 ALA A CA 1
ATOM 1815 C C . ALA A 1 239 ? -0.89 9.609 7.527 1 98.62 239 ALA A C 1
ATOM 1817 O O . ALA A 1 239 ? -1.189 9.609 8.727 1 98.62 239 ALA A O 1
ATOM 1818 N N . LEU A 1 240 ? -1.794 9.586 6.562 1 98.81 240 LEU A N 1
ATOM 1819 C CA . LEU A 1 240 ? -3.225 9.57 6.848 1 98.81 240 LEU A CA 1
ATOM 1820 C C . LEU A 1 240 ? -3.615 8.305 7.598 1 98.81 240 LEU A C 1
ATOM 1822 O O . LEU A 1 240 ? -4.445 8.344 8.508 1 98.81 240 LEU A O 1
ATOM 1826 N N . ALA A 1 241 ? -3.051 7.188 7.164 1 98.88 241 ALA A N 1
ATOM 1827 C CA . ALA A 1 241 ? -3.318 5.93 7.863 1 98.88 241 ALA A CA 1
ATOM 1828 C C . ALA A 1 241 ? -2.822 5.988 9.305 1 98.88 241 ALA A C 1
ATOM 1830 O O . ALA A 1 241 ? -3.48 5.477 10.211 1 98.88 241 ALA A O 1
ATOM 1831 N N . PHE A 1 242 ? -1.699 6.633 9.492 1 98.62 242 PHE A N 1
ATOM 1832 C CA . PHE A 1 242 ? -1.11 6.762 10.82 1 98.62 242 PHE A CA 1
ATOM 1833 C C . PHE A 1 242 ? -2 7.605 11.727 1 98.62 242 PHE A C 1
ATOM 1835 O O . PHE A 1 242 ? -2.229 7.25 12.883 1 98.62 242 PHE A O 1
ATOM 1842 N N . ILE A 1 243 ? -2.516 8.695 11.195 1 98.75 243 ILE A N 1
ATOM 1843 C CA . ILE A 1 243 ? -3.439 9.547 11.93 1 98.75 243 ILE A CA 1
ATOM 1844 C C . ILE A 1 243 ? -4.707 8.766 12.273 1 98.75 243 ILE A C 1
ATOM 1846 O O . ILE A 1 243 ? -5.184 8.805 13.406 1 98.75 243 ILE A O 1
ATOM 1850 N N . THR A 1 244 ? -5.215 8.031 11.32 1 98.88 244 THR A N 1
ATOM 1851 C CA . THR A 1 244 ? -6.422 7.223 11.469 1 98.88 244 THR A CA 1
ATOM 1852 C C . THR A 1 244 ? -6.25 6.203 12.594 1 98.88 244 THR A C 1
ATOM 1854 O O . THR A 1 244 ? -7.121 6.062 13.453 1 98.88 244 THR A O 1
ATOM 1857 N N . LYS A 1 245 ? -5.148 5.551 12.539 1 98.62 245 LYS A N 1
ATOM 1858 C CA . LYS A 1 245 ? -4.848 4.547 13.555 1 98.62 245 LYS A CA 1
ATOM 1859 C C . LYS A 1 245 ? -4.82 5.164 14.953 1 98.62 245 LYS A C 1
ATOM 1861 O O . LYS A 1 245 ? -5.359 4.594 15.898 1 98.62 245 LYS A O 1
ATOM 1866 N N . ALA A 1 246 ? -4.176 6.324 15.086 1 98.5 246 ALA A N 1
ATOM 1867 C CA . ALA A 1 246 ? -4.074 7.02 16.359 1 98.5 246 ALA A CA 1
ATOM 1868 C C . ALA A 1 246 ? -5.457 7.355 16.922 1 98.5 246 ALA A C 1
ATOM 1870 O O . ALA A 1 246 ? -5.703 7.219 18.109 1 98.5 246 ALA A O 1
ATOM 1871 N N . ILE A 1 247 ? -6.328 7.742 16.016 1 98.56 247 ILE A N 1
ATOM 1872 C CA . ILE A 1 247 ? -7.676 8.133 16.422 1 98.56 247 ILE A CA 1
ATOM 1873 C C . ILE A 1 247 ? -8.477 6.891 16.812 1 98.56 247 ILE A C 1
ATOM 1875 O O . ILE A 1 247 ? -9.023 6.816 17.922 1 98.56 247 ILE A O 1
ATOM 1879 N N . LEU A 1 248 ? -8.531 5.922 15.93 1 98.12 248 LEU A N 1
ATOM 1880 C CA . LEU A 1 248 ? -9.383 4.754 16.125 1 98.12 248 LEU A CA 1
ATOM 1881 C C . LEU A 1 248 ? -8.93 3.938 17.328 1 98.12 248 LEU A C 1
ATOM 1883 O O . LEU A 1 248 ? -9.758 3.33 18.016 1 98.12 248 LEU A O 1
ATOM 1887 N N . ASN A 1 249 ? -7.625 3.982 17.625 1 97.56 249 ASN A N 1
ATOM 1888 C CA . ASN A 1 249 ? -7.078 3.215 18.75 1 97.56 249 ASN A CA 1
ATOM 1889 C C . ASN A 1 249 ? -7.023 4.043 20.031 1 97.56 249 ASN A C 1
ATOM 1891 O O . ASN A 1 249 ? -6.508 3.586 21.047 1 97.56 249 ASN A O 1
ATOM 1895 N N . ASN A 1 250 ? -7.5 5.191 20.016 1 98.06 250 ASN A N 1
ATOM 1896 C CA . ASN A 1 250 ? -7.488 6.078 21.172 1 98.06 250 ASN A CA 1
ATOM 1897 C C . ASN A 1 250 ? -6.086 6.207 21.766 1 98.06 250 ASN A C 1
ATOM 1899 O O . ASN A 1 250 ? -5.895 6.004 22.969 1 98.06 250 ASN A O 1
ATOM 1903 N N . GLU A 1 251 ? -5.137 6.59 20.922 1 97.5 251 GLU A N 1
ATOM 1904 C CA . GLU A 1 251 ? -3.736 6.469 21.328 1 97.5 251 GLU A CA 1
ATOM 1905 C C . GLU A 1 251 ? -3.277 7.691 22.109 1 97.5 251 GLU A C 1
ATOM 1907 O O . GLU A 1 251 ? -2.227 7.664 22.75 1 97.5 251 GLU A O 1
ATOM 1912 N N . HIS A 1 252 ? -3.98 8.719 22.109 1 98.25 252 HIS A N 1
ATOM 1913 C CA . HIS A 1 252 ? -3.537 9.969 22.719 1 98.25 252 HIS A CA 1
ATOM 1914 C C . HIS A 1 252 ? -2.143 10.352 22.234 1 98.25 252 HIS A C 1
ATOM 1916 O O . HIS A 1 252 ? -1.269 10.68 23.047 1 98.25 252 HIS A O 1
ATOM 1922 N N . ARG A 1 253 ? -2.039 10.336 20.953 1 97.19 253 ARG A N 1
ATOM 1923 C CA . ARG A 1 253 ? -0.74 10.531 20.312 1 97.19 253 ARG A CA 1
ATOM 1924 C C . ARG A 1 253 ? -0.548 11.977 19.891 1 97.19 253 ARG A C 1
ATOM 1926 O O . ARG A 1 253 ? -1.498 12.633 19.453 1 97.19 253 ARG A O 1
ATOM 1933 N N . VAL A 1 254 ? 0.681 12.492 20.062 1 97.81 254 VAL A N 1
ATOM 1934 C CA . VAL A 1 254 ? 1.029 13.805 19.531 1 97.81 254 VAL A CA 1
ATOM 1935 C C . VAL A 1 254 ? 1.361 13.695 18.047 1 97.81 254 VAL A C 1
ATOM 1937 O O . VAL A 1 254 ? 2.266 12.953 17.656 1 97.81 254 VAL A O 1
ATOM 1940 N N . LEU A 1 255 ? 0.618 14.398 17.219 1 98.19 255 LEU A N 1
ATOM 1941 C CA . LEU A 1 255 ? 0.826 14.391 15.766 1 98.19 255 LEU A CA 1
ATOM 1942 C C . LEU A 1 255 ? 0.834 15.812 15.219 1 98.19 255 LEU A C 1
ATOM 1944 O O . LEU A 1 255 ? 0.149 16.688 15.75 1 98.19 255 LEU A O 1
ATOM 1948 N N . PRO A 1 256 ? 1.688 16.047 14.25 1 98.06 256 PRO A N 1
ATOM 1949 C CA . PRO A 1 256 ? 1.581 17.312 13.523 1 98.06 256 PRO A CA 1
ATOM 1950 C C . PRO A 1 256 ? 0.335 17.391 12.648 1 98.06 256 PRO A C 1
ATOM 1952 O O . PRO A 1 256 ? 0.195 16.609 11.703 1 98.06 256 PRO A O 1
ATOM 1955 N N . LEU A 1 257 ? -0.599 18.266 12.945 1 98.75 257 LEU A N 1
ATOM 1956 C CA . LEU A 1 257 ? -1.89 18.328 12.266 1 98.75 257 LEU A CA 1
ATOM 1957 C C . LEU A 1 257 ? -2.273 19.766 11.961 1 98.75 257 LEU A C 1
ATOM 1959 O O . LEU A 1 257 ? -1.578 20.703 12.375 1 98.75 257 LEU A O 1
ATOM 1963 N N . SER A 1 258 ? -3.229 19.953 11.094 1 98.75 258 SER A N 1
ATOM 1964 C CA . SER A 1 258 ? -3.922 21.219 10.969 1 98.75 258 SER A CA 1
ATOM 1965 C C . SER A 1 258 ? -5.121 21.297 11.906 1 98.75 258 SER A C 1
ATOM 1967 O O . SER A 1 258 ? -6.102 20.562 11.727 1 98.75 258 SER A O 1
ATOM 1969 N N . VAL A 1 259 ? -4.996 22.109 12.906 1 98.69 259 VAL A N 1
ATOM 1970 C CA . VAL A 1 259 ? -6.004 22.141 13.961 1 98.69 259 VAL A CA 1
ATOM 1971 C C . VAL A 1 259 ? -6.418 23.578 14.25 1 98.69 259 VAL A C 1
ATOM 1973 O O . VAL A 1 259 ? -5.73 24.531 13.844 1 98.69 259 VAL A O 1
ATOM 1976 N N . PRO A 1 260 ? -7.559 23.75 14.875 1 98.38 260 PRO A N 1
ATOM 1977 C CA . PRO A 1 260 ? -8.062 25.109 15.117 1 98.38 260 PRO A CA 1
ATOM 1978 C C . PRO A 1 260 ? -7.277 25.844 16.203 1 98.38 260 PRO A C 1
ATOM 1980 O O . PRO A 1 260 ? -6.883 25.234 17.203 1 98.38 260 PRO A O 1
ATOM 1983 N N . MET A 1 261 ? -7.078 27.172 15.961 1 97.94 261 MET A N 1
ATOM 1984 C CA . MET A 1 261 ? -6.441 28.031 16.953 1 97.94 261 MET A CA 1
ATOM 1985 C C . MET A 1 261 ? -7.48 28.875 17.672 1 97.94 261 MET A C 1
ATOM 1987 O O . MET A 1 261 ? -8.375 29.453 17.047 1 97.94 261 MET A O 1
ATOM 1991 N N . ASP A 1 262 ? -7.445 28.844 18.938 1 96.75 262 ASP A N 1
ATOM 1992 C CA . ASP A 1 262 ? -8.297 29.672 19.797 1 96.75 262 ASP A CA 1
ATOM 1993 C C . ASP A 1 262 ? -7.477 30.359 20.875 1 96.75 262 ASP A C 1
ATOM 1995 O O . ASP A 1 262 ? -7.766 30.219 22.062 1 96.75 262 ASP A O 1
ATOM 1999 N N . GLY A 1 263 ? -6.469 31.062 20.469 1 97.81 263 GLY A N 1
ATOM 2000 C CA . GLY A 1 263 ? -5.57 31.781 21.359 1 97.81 263 GLY A CA 1
ATOM 2001 C C . GLY A 1 263 ? -4.133 31.297 21.266 1 97.81 263 GLY A C 1
ATOM 2002 O O . GLY A 1 263 ? -3.205 32.031 21.578 1 97.81 263 GLY A O 1
ATOM 2003 N N . GLU A 1 264 ? -3.969 30.031 20.922 1 97.94 264 GLU A N 1
ATOM 2004 C CA . GLU A 1 264 ? -2.619 29.516 20.734 1 97.94 264 GLU A CA 1
ATOM 2005 C C . GLU A 1 264 ? -1.843 30.344 19.703 1 97.94 264 GLU A C 1
ATOM 2007 O O . GLU A 1 264 ? -2.373 30.703 18.656 1 97.94 264 GLU A O 1
ATOM 2012 N N . TYR A 1 265 ? -0.602 30.781 20.047 1 98 265 TYR A N 1
ATOM 2013 C CA . TYR A 1 265 ? 0.299 31.594 19.234 1 98 265 TYR A CA 1
ATOM 2014 C C . TYR A 1 265 ? -0.312 32.969 18.953 1 98 265 TYR A C 1
ATOM 2016 O O . TYR A 1 265 ? 0.117 33.656 18.031 1 98 265 TYR A O 1
ATOM 2024 N N . GLY A 1 266 ? -1.435 33.312 19.656 1 97.81 266 GLY A N 1
ATOM 2025 C CA . GLY A 1 266 ? -2.154 34.531 19.438 1 97.81 266 GLY A CA 1
ATOM 2026 C C . GLY A 1 266 ? -3.107 34.5 18.266 1 97.81 266 GLY A C 1
ATOM 2027 O O . GLY A 1 266 ? -3.57 35.531 17.781 1 97.81 266 GLY A O 1
ATOM 2028 N N . LEU A 1 267 ? -3.326 33.344 17.797 1 98 267 LEU A N 1
ATOM 2029 C CA . LEU A 1 267 ? -4.113 33.188 16.578 1 98 267 LEU A CA 1
ATOM 2030 C C . LEU A 1 267 ? -5.539 32.75 16.906 1 98 267 LEU A C 1
ATOM 2032 O O . LEU A 1 267 ? -5.777 32.094 17.922 1 98 267 LEU A O 1
ATOM 2036 N N . HIS A 1 268 ? -6.449 33.156 16.078 1 96.94 268 HIS A N 1
ATOM 2037 C CA . HIS A 1 268 ? -7.859 32.812 16.203 1 96.94 268 HIS A CA 1
ATOM 2038 C C . HIS A 1 268 ? -8.484 32.531 14.852 1 96.94 268 HIS A C 1
ATOM 2040 O O . HIS A 1 268 ? -8.047 33.094 13.836 1 96.94 268 HIS A O 1
ATOM 2046 N N . ASP A 1 269 ? -9.469 31.656 14.891 1 95.81 269 ASP A N 1
ATOM 2047 C CA . ASP A 1 269 ? -10.359 31.438 13.75 1 95.81 269 ASP A CA 1
ATOM 2048 C C . ASP A 1 269 ? -9.578 31 12.516 1 95.81 269 ASP A C 1
ATOM 2050 O O . ASP A 1 269 ? -9.758 31.547 11.43 1 95.81 269 ASP A O 1
ATOM 2054 N N . ILE A 1 270 ? -8.711 30.125 12.734 1 97.56 270 ILE A N 1
ATOM 2055 C CA . ILE A 1 270 ? -7.906 29.562 11.648 1 97.56 270 ILE A CA 1
ATOM 2056 C C . ILE A 1 270 ? -7.473 28.156 12 1 97.56 270 ILE A C 1
ATOM 2058 O O . ILE A 1 270 ? -7.371 27.797 13.172 1 97.56 270 ILE A O 1
ATOM 2062 N N . HIS A 1 271 ? -7.449 27.234 11.078 1 98.56 271 HIS A N 1
ATOM 2063 C CA . HIS A 1 271 ? -6.742 25.969 11.195 1 98.56 271 HIS A CA 1
ATOM 2064 C C . HIS A 1 271 ? -5.324 26.078 10.641 1 98.56 271 HIS A C 1
ATOM 2066 O O . HIS A 1 271 ? -5.117 26.594 9.547 1 98.56 271 HIS A O 1
ATOM 2072 N N . ILE A 1 272 ? -4.355 25.672 11.398 1 98.62 272 ILE A N 1
ATOM 2073 C CA . ILE A 1 272 ? -2.965 25.797 10.969 1 98.62 272 ILE A CA 1
ATOM 2074 C C . ILE A 1 272 ? -2.131 24.688 11.617 1 98.62 272 ILE A C 1
ATOM 2076 O O . ILE A 1 272 ? -2.568 24.062 12.578 1 98.62 272 ILE A O 1
ATOM 2080 N N . GLY A 1 273 ? -0.992 24.406 11.016 1 98.5 273 GLY A N 1
ATOM 2081 C CA . GLY A 1 273 ? -0.165 23.266 11.391 1 98.5 273 GLY A CA 1
ATOM 2082 C C . GLY A 1 273 ? 0.537 23.469 12.727 1 98.5 273 GLY A C 1
ATOM 2083 O O . GLY A 1 273 ? 1.291 24.422 12.898 1 98.5 273 GLY A O 1
ATOM 2084 N N . THR A 1 274 ? 0.368 22.578 13.68 1 98.25 274 THR A N 1
ATOM 2085 C CA . THR A 1 274 ? 1.043 22.5 14.969 1 98.25 274 THR A CA 1
ATOM 2086 C C . THR A 1 274 ? 0.851 21.125 15.602 1 98.25 274 THR A C 1
ATOM 2088 O O . THR A 1 274 ? -0.029 20.375 15.195 1 98.25 274 THR A O 1
ATOM 2091 N N . PRO A 1 275 ? 1.744 20.672 16.484 1 98.25 275 PRO A N 1
ATOM 2092 C CA . PRO A 1 275 ? 1.514 19.406 17.188 1 98.25 275 PRO A CA 1
ATOM 2093 C C . PRO A 1 275 ? 0.241 19.422 18.031 1 98.25 275 PRO A C 1
ATOM 2095 O O . PRO A 1 275 ? -0.083 20.438 18.641 1 98.25 275 PRO A O 1
ATOM 2098 N N . ALA A 1 276 ? -0.435 18.344 17.969 1 98.62 276 ALA A N 1
ATOM 2099 C CA . ALA A 1 276 ? -1.67 18.203 18.734 1 98.62 276 ALA A CA 1
ATOM 2100 C C . ALA A 1 276 ? -1.878 16.75 19.172 1 98.62 276 ALA A C 1
ATOM 2102 O O . ALA A 1 276 ? -1.341 15.828 18.547 1 98.62 276 ALA A O 1
ATOM 2103 N N . VAL A 1 277 ? -2.619 16.562 20.219 1 98.56 277 VAL A N 1
ATOM 2104 C CA . VAL A 1 277 ? -2.947 15.234 20.75 1 98.56 277 VAL A CA 1
ATOM 2105 C C . VAL A 1 277 ? -4.293 14.773 20.188 1 98.56 277 VAL A C 1
ATOM 2107 O O . VAL A 1 277 ? -5.273 15.523 20.219 1 98.56 277 VAL A O 1
ATOM 2110 N N . VAL A 1 278 ? -4.316 13.609 19.656 1 98.19 278 VAL A N 1
ATOM 2111 C CA . VAL A 1 278 ? -5.578 13.086 19.141 1 98.19 278 VAL A CA 1
ATOM 2112 C C . VAL A 1 278 ? -5.891 11.75 19.797 1 98.19 278 VAL A C 1
ATOM 2114 O O . VAL A 1 278 ? -4.984 10.977 20.125 1 98.19 278 VAL A O 1
ATOM 2117 N N . GLY A 1 279 ? -7.137 11.484 20 1 97.56 279 GLY A N 1
ATOM 2118 C CA . GLY A 1 279 ? -7.703 10.234 20.484 1 97.56 279 GLY A CA 1
ATOM 2119 C C . GLY A 1 279 ? -9.031 9.891 19.844 1 97.56 279 GLY A C 1
ATOM 2120 O O . GLY A 1 279 ? -9.367 10.406 18.781 1 97.56 279 GLY A O 1
ATOM 2121 N N . ARG A 1 280 ? -9.805 9.062 20.484 1 96.94 280 ARG A N 1
ATOM 2122 C CA . ARG A 1 280 ? -11.016 8.484 19.922 1 96.94 280 ARG A CA 1
ATOM 2123 C C . ARG A 1 280 ? -12.055 9.562 19.625 1 96.94 280 ARG A C 1
ATOM 2125 O O . ARG A 1 280 ? -12.898 9.398 18.75 1 96.94 280 ARG A O 1
ATOM 2132 N N . HIS A 1 281 ? -11.914 10.68 20.25 1 95.94 281 HIS A N 1
ATOM 2133 C CA . HIS A 1 281 ? -12.906 11.742 20.094 1 95.94 281 HIS A CA 1
ATOM 2134 C C . HIS A 1 281 ? -12.352 12.891 19.266 1 95.94 281 HIS A C 1
ATOM 2136 O O . HIS A 1 281 ? -12.938 13.969 19.219 1 95.94 281 HIS A O 1
ATOM 2142 N N . GLY A 1 282 ? -11.211 12.648 18.594 1 97.81 282 GLY A N 1
ATOM 2143 C CA . GLY A 1 282 ? -10.617 13.672 17.75 1 97.81 282 GLY A CA 1
ATOM 2144 C C . GLY A 1 282 ? -9.547 14.477 18.469 1 97.81 282 GLY A C 1
ATOM 2145 O O . GLY A 1 282 ? -8.688 13.914 19.141 1 97.81 282 GLY A O 1
ATOM 2146 N N . LEU A 1 283 ? -9.539 15.719 18.219 1 98.5 283 LEU A N 1
ATOM 2147 C CA . LEU A 1 283 ? -8.562 16.641 18.812 1 98.5 283 LEU A CA 1
ATOM 2148 C C . LEU A 1 283 ? -8.789 16.766 20.312 1 98.5 283 LEU A C 1
ATOM 2150 O O . LEU A 1 283 ? -9.883 17.156 20.75 1 98.5 283 LEU A O 1
ATOM 2154 N N . GLU A 1 284 ? -7.805 16.484 21.062 1 98.12 284 GLU A N 1
ATOM 2155 C CA . GLU A 1 284 ? -7.926 16.562 22.516 1 98.12 284 GLU A CA 1
ATOM 2156 C C . GLU A 1 284 ? -7.219 17.797 23.062 1 98.12 284 GLU A C 1
ATOM 2158 O O . GLU A 1 284 ? -7.664 18.375 24.062 1 98.12 284 GLU A O 1
ATOM 2163 N N . GLN A 1 285 ? -6.105 18.062 22.422 1 97.5 285 GLN A N 1
ATOM 2164 C CA . GLN A 1 285 ? -5.281 19.156 22.922 1 97.5 285 GLN A CA 1
ATOM 2165 C C . GLN A 1 285 ? -4.395 19.719 21.812 1 97.5 285 GLN A C 1
ATOM 2167 O O . GLN A 1 285 ? -3.828 18.953 21.016 1 97.5 285 GLN A O 1
ATOM 2172 N N . VAL A 1 286 ? -4.398 21.062 21.719 1 98.06 286 VAL A N 1
ATOM 2173 C CA . VAL A 1 286 ? -3.389 21.719 20.906 1 98.06 286 VAL A CA 1
ATOM 2174 C C . VAL A 1 286 ? -2.123 21.953 21.719 1 98.06 286 VAL A C 1
ATOM 2176 O O . VAL A 1 286 ? -2.186 22.531 22.812 1 98.06 286 VAL A O 1
ATOM 2179 N N . ILE A 1 287 ? -1.04 21.5 21.25 1 97.5 287 ILE A N 1
ATOM 2180 C CA . ILE A 1 287 ? 0.228 21.766 21.922 1 97.5 287 ILE A CA 1
ATOM 2181 C C . ILE A 1 287 ? 0.861 23.031 21.375 1 97.5 287 ILE A C 1
ATOM 2183 O O . ILE A 1 287 ? 1.427 23.031 20.281 1 97.5 287 ILE A O 1
ATOM 2187 N N . GLU A 1 288 ? 0.799 24.047 22.156 1 97.75 288 GLU A N 1
ATOM 2188 C CA . GLU A 1 288 ? 1.452 25.297 21.781 1 97.75 288 GLU A CA 1
ATOM 2189 C C . GLU A 1 288 ? 2.928 25.297 22.172 1 97.75 288 GLU A C 1
ATOM 2191 O O . GLU A 1 288 ? 3.262 25.281 23.359 1 97.75 288 GLU A O 1
ATOM 2196 N N . MET A 1 289 ? 3.762 25.328 21.156 1 95.75 289 MET A N 1
ATOM 2197 C CA . MET A 1 289 ? 5.199 25.359 21.406 1 95.75 289 MET A CA 1
ATOM 2198 C C . MET A 1 289 ? 5.668 26.781 21.688 1 95.75 289 MET A C 1
ATOM 2200 O O . MET A 1 289 ? 5.277 27.719 21 1 95.75 289 MET A O 1
ATOM 2204 N N . PRO A 1 290 ? 6.461 26.938 22.797 1 95.56 290 PRO A N 1
ATOM 2205 C CA . PRO A 1 290 ? 7.066 28.266 22.984 1 95.56 290 PRO A CA 1
ATOM 2206 C C . PRO A 1 290 ? 8.07 28.609 21.891 1 95.56 290 PRO A C 1
ATOM 2208 O O . PRO A 1 290 ? 9.219 28.156 21.938 1 95.56 290 PRO A O 1
ATOM 2211 N N . LEU A 1 291 ? 7.688 29.438 21 1 97.56 291 LEU A N 1
ATOM 2212 C CA . LEU A 1 291 ? 8.508 29.781 19.844 1 97.56 291 LEU A CA 1
ATOM 2213 C C . LEU A 1 291 ? 9.43 30.953 20.156 1 97.56 291 LEU A C 1
ATOM 2215 O O . LEU A 1 291 ? 9.062 31.844 20.938 1 97.56 291 LEU A O 1
ATOM 2219 N N . ASN A 1 292 ? 10.609 30.938 19.641 1 97.06 292 ASN A N 1
ATOM 2220 C CA . ASN A 1 292 ? 11.422 32.156 19.719 1 97.06 292 ASN A CA 1
ATOM 2221 C C . ASN A 1 292 ? 10.875 33.25 18.812 1 97.06 292 ASN A C 1
ATOM 2223 O O . ASN A 1 292 ? 9.891 33.031 18.094 1 97.06 292 ASN A O 1
ATOM 2227 N N . ALA A 1 293 ? 11.445 34.406 18.828 1 97.75 293 ALA A N 1
ATOM 2228 C CA . ALA A 1 293 ? 10.898 35.562 18.156 1 97.75 293 ALA A CA 1
ATOM 2229 C C . ALA A 1 293 ? 10.805 35.344 16.641 1 97.75 293 ALA A C 1
ATOM 2231 O O . ALA A 1 293 ? 9.805 35.688 16.016 1 97.75 293 ALA A O 1
ATOM 2232 N N . ASP A 1 294 ? 11.844 34.812 16.109 1 97.69 294 ASP A N 1
ATOM 2233 C CA . ASP A 1 294 ? 11.875 34.562 14.672 1 97.69 294 ASP A CA 1
ATOM 2234 C C . ASP A 1 294 ? 10.797 33.531 14.281 1 97.69 294 ASP A C 1
ATOM 2236 O O . ASP A 1 294 ? 10.078 33.75 13.297 1 97.69 294 ASP A O 1
ATOM 2240 N N . GLU A 1 295 ? 10.68 32.438 15.016 1 98 295 GLU A N 1
ATOM 2241 C CA . GLU A 1 295 ? 9.695 31.406 14.758 1 98 295 GLU A CA 1
ATOM 2242 C C . GLU A 1 295 ? 8.273 31.938 14.938 1 98 295 GLU A C 1
ATOM 2244 O O . GLU A 1 295 ? 7.375 31.594 14.156 1 98 295 GLU A O 1
ATOM 2249 N N . GLN A 1 296 ? 8.086 32.781 15.953 1 98.25 296 GLN A N 1
ATOM 2250 C CA . GLN A 1 296 ? 6.777 33.375 16.172 1 98.25 296 GLN A CA 1
ATOM 2251 C C . GLN A 1 296 ? 6.387 34.281 15 1 98.25 296 GLN A C 1
ATOM 2253 O O . GLN A 1 296 ? 5.23 34.281 14.57 1 98.25 296 GLN A O 1
ATOM 2258 N N . ALA A 1 297 ? 7.312 35.031 14.547 1 98.38 297 ALA A N 1
ATOM 2259 C CA . ALA A 1 297 ? 7.062 35.906 13.391 1 98.38 297 ALA A CA 1
ATOM 2260 C C . ALA A 1 297 ? 6.672 35.062 12.164 1 98.38 297 ALA A C 1
ATOM 2262 O O . ALA A 1 297 ? 5.793 35.469 11.398 1 98.38 297 ALA A O 1
ATOM 2263 N N . LYS A 1 298 ? 7.34 33.938 11.984 1 98.19 298 LYS A N 1
ATOM 2264 C CA . LYS A 1 298 ? 7.027 33.062 10.875 1 98.19 298 LYS A CA 1
ATOM 2265 C C . LYS A 1 298 ? 5.621 32.469 11.016 1 98.19 298 LYS A C 1
ATOM 2267 O O . LYS A 1 298 ? 4.879 32.406 10.031 1 98.19 298 LYS A O 1
ATOM 2272 N N . MET A 1 299 ? 5.277 32.094 12.219 1 98.56 299 MET A N 1
ATOM 2273 C CA . MET A 1 299 ? 3.939 31.562 12.484 1 98.56 299 MET A CA 1
ATOM 2274 C C . MET A 1 299 ? 2.871 32.594 12.172 1 98.56 299 MET A C 1
ATOM 2276 O O . MET A 1 299 ? 1.876 32.312 11.508 1 98.56 299 MET A O 1
ATOM 2280 N N . GLU A 1 300 ? 3.107 33.781 12.609 1 98.12 300 GLU A N 1
ATOM 2281 C CA . GLU A 1 300 ? 2.166 34.875 12.383 1 98.12 300 GLU A CA 1
ATOM 2282 C C . GLU A 1 300 ? 2.043 35.188 10.898 1 98.12 300 GLU A C 1
ATOM 2284 O O . GLU A 1 300 ? 0.94 35.438 10.398 1 98.12 300 GLU A O 1
ATOM 2289 N N . ALA A 1 301 ? 3.158 35.25 10.25 1 98 301 ALA A N 1
ATOM 2290 C CA . ALA A 1 301 ? 3.156 35.531 8.812 1 98 301 ALA A CA 1
ATOM 2291 C C . ALA A 1 301 ? 2.41 34.438 8.047 1 98 301 ALA A C 1
ATOM 2293 O O . ALA A 1 301 ? 1.656 34.719 7.113 1 98 301 ALA A O 1
ATOM 2294 N N . SER A 1 302 ? 2.693 33.188 8.422 1 98 302 SER A N 1
ATOM 2295 C CA . SER A 1 302 ? 2.01 32.062 7.809 1 98 302 SER A CA 1
ATOM 2296 C C . SER A 1 302 ? 0.501 32.125 8.023 1 98 302 SER A C 1
ATOM 2298 O O . SER A 1 302 ? -0.273 31.953 7.078 1 98 302 SER A O 1
ATOM 2300 N N . ALA A 1 303 ? 0.091 32.438 9.203 1 98.12 303 ALA A N 1
ATOM 2301 C CA . ALA A 1 303 ? -1.323 32.562 9.555 1 98.12 303 ALA A CA 1
ATOM 2302 C C . ALA A 1 303 ? -1.985 33.688 8.781 1 98.12 303 ALA A C 1
ATOM 2304 O O . ALA A 1 303 ? -3.121 33.562 8.32 1 98.12 303 ALA A O 1
ATOM 2305 N N . LYS A 1 304 ? -1.299 34.781 8.727 1 97.25 304 LYS A N 1
ATOM 2306 C CA . LYS A 1 304 ? -1.834 35.938 8.039 1 97.25 304 LYS A CA 1
ATOM 2307 C C . LYS A 1 304 ? -2.104 35.656 6.566 1 97.25 304 LYS A C 1
ATOM 2309 O O . LYS A 1 304 ? -3.168 35.969 6.043 1 97.25 304 LYS A O 1
ATOM 2314 N N . GLN A 1 305 ? -1.156 35.062 5.93 1 94.81 305 GLN A N 1
ATOM 2315 C CA . GLN A 1 305 ? -1.308 34.688 4.523 1 94.81 305 GLN A CA 1
ATOM 2316 C C . GLN A 1 305 ? -2.471 33.719 4.324 1 94.81 305 GLN A C 1
ATOM 2318 O O . GLN A 1 305 ? -3.268 33.906 3.396 1 94.81 305 GLN A O 1
ATOM 2323 N N . LEU A 1 306 ? -2.51 32.781 5.168 1 95 306 LEU A N 1
ATOM 2324 C CA . LEU A 1 306 ? -3.574 31.766 5.121 1 95 306 LEU A CA 1
ATOM 2325 C C . LEU A 1 306 ? -4.938 32.438 5.297 1 95 306 LEU A C 1
ATOM 2327 O O . LEU A 1 306 ? -5.879 32.125 4.559 1 95 306 LEU A O 1
ATOM 2331 N N . LYS A 1 307 ? -5.059 33.281 6.234 1 95.06 307 LYS A N 1
ATOM 2332 C CA . LYS A 1 307 ? -6.32 33.938 6.562 1 95.06 307 LYS A CA 1
ATOM 2333 C C . LYS A 1 307 ? -6.773 34.844 5.43 1 95.06 307 LYS A C 1
ATOM 2335 O O . LYS A 1 307 ? -7.965 34.938 5.137 1 95.06 307 LYS A O 1
ATOM 2340 N N . GLU A 1 308 ? -5.867 35.5 4.84 1 95.31 308 GLU A N 1
ATOM 2341 C CA . GLU A 1 308 ? -6.191 36.406 3.732 1 95.31 308 GLU A CA 1
ATOM 2342 C C . GLU A 1 308 ? -6.801 35.625 2.562 1 95.31 308 GLU A C 1
ATOM 2344 O O . GLU A 1 308 ? -7.816 36.062 2.004 1 95.31 308 GLU A O 1
ATOM 2349 N N . VAL A 1 309 ? -6.168 34.562 2.209 1 94.25 309 VAL A N 1
ATOM 2350 C CA . VAL A 1 309 ? -6.66 33.75 1.104 1 94.25 309 VAL A CA 1
ATOM 2351 C C . VAL A 1 309 ? -8.016 33.156 1.463 1 94.25 309 VAL A C 1
ATOM 2353 O O . VAL A 1 309 ? -8.938 33.125 0.637 1 94.25 309 VAL A O 1
ATOM 2356 N N . MET A 1 310 ? -8.133 32.688 2.646 1 94.56 310 MET A N 1
ATOM 2357 C CA . MET A 1 310 ? -9.359 32.062 3.129 1 94.56 310 MET A CA 1
ATOM 2358 C C . MET A 1 310 ? -10.516 33.062 3.113 1 94.56 310 MET A C 1
ATOM 2360 O O . MET A 1 310 ? -11.602 32.75 2.611 1 94.56 310 MET A O 1
ATOM 2364 N N . ASP A 1 311 ? -10.289 34.219 3.619 1 95.38 311 ASP A N 1
ATOM 2365 C CA . ASP A 1 311 ? -11.336 35.25 3.689 1 95.38 311 ASP A CA 1
ATOM 2366 C C . ASP A 1 311 ? -11.789 35.656 2.291 1 95.38 311 ASP A C 1
ATOM 2368 O O . ASP A 1 311 ? -12.992 35.812 2.043 1 95.38 311 ASP A O 1
ATOM 2372 N N . LYS A 1 312 ? -10.844 35.812 1.438 1 95.69 312 LYS A N 1
ATOM 2373 C CA . LYS A 1 312 ? -11.172 36.156 0.06 1 95.69 312 LYS A CA 1
ATOM 2374 C C . LYS A 1 312 ? -11.984 35.062 -0.612 1 95.69 312 LYS A C 1
ATOM 2376 O O . LYS A 1 312 ? -12.953 35.344 -1.32 1 95.69 312 LYS A O 1
ATOM 2381 N N . ALA A 1 313 ? -11.578 33.875 -0.375 1 95.5 313 ALA A N 1
ATOM 2382 C CA . ALA A 1 313 ? -12.242 32.719 -1.004 1 95.5 313 ALA A CA 1
ATOM 2383 C C . ALA A 1 313 ? -13.672 32.594 -0.505 1 95.5 313 ALA A C 1
ATOM 2385 O O . ALA A 1 313 ? -14.586 32.344 -1.293 1 95.5 313 ALA A O 1
ATOM 2386 N N . PHE A 1 314 ? -13.883 32.75 0.776 1 94.69 314 PHE A N 1
ATOM 2387 C CA . PHE A 1 314 ? -15.219 32.656 1.347 1 94.69 314 PHE A CA 1
ATOM 2388 C C . PHE A 1 314 ? -16.125 33.75 0.809 1 94.69 314 PHE A C 1
ATOM 2390 O O . PHE A 1 314 ? -17.297 33.5 0.511 1 94.69 314 PHE A O 1
ATOM 2397 N N . LYS A 1 315 ? -15.555 34.875 0.707 1 94.44 315 LYS A N 1
ATOM 2398 C CA . LYS A 1 315 ? -16.312 36 0.182 1 94.44 315 LYS A CA 1
ATOM 2399 C C . LYS A 1 315 ? -16.688 35.781 -1.28 1 94.44 315 LYS A C 1
ATOM 2401 O O . LYS A 1 315 ? -17.828 36.031 -1.682 1 94.44 315 LYS A O 1
ATOM 2406 N N . GLU A 1 316 ? -15.82 35.312 -2.035 1 95.25 316 GLU A N 1
ATOM 2407 C CA . GLU A 1 316 ? -16.031 35.125 -3.471 1 95.25 316 GLU A CA 1
ATOM 2408 C C . GLU A 1 316 ? -16.984 34 -3.764 1 95.25 316 GLU A C 1
ATOM 2410 O O . GLU A 1 316 ? -17.781 34.062 -4.695 1 95.25 316 GLU A O 1
ATOM 2415 N N . THR A 1 317 ? -16.812 32.875 -3.049 1 93.62 317 THR A N 1
ATOM 2416 C CA . THR A 1 317 ? -17.594 31.688 -3.355 1 93.62 317 THR A CA 1
ATOM 2417 C C . THR A 1 317 ? -18.969 31.75 -2.703 1 93.62 317 THR A C 1
ATOM 2419 O O . THR A 1 317 ? -19.922 31.156 -3.201 1 93.62 317 THR A O 1
ATOM 2422 N N . GLY A 1 318 ? -19.078 32.406 -1.634 1 91 318 GLY A N 1
ATOM 2423 C CA . GLY A 1 318 ? -20.344 32.5 -0.911 1 91 318 GLY A CA 1
ATOM 2424 C C . GLY A 1 318 ? -20.844 31.141 -0.433 1 91 318 GLY A C 1
ATOM 2425 O O . GLY A 1 318 ? -22.062 30.922 -0.342 1 91 318 GLY A O 1
ATOM 2426 N N . VAL A 1 319 ? -19.969 30.266 -0.224 1 89 319 VAL A N 1
ATOM 2427 C CA . VAL A 1 319 ? -20.375 28.938 0.234 1 89 319 VAL A CA 1
ATOM 2428 C C . VAL A 1 319 ? -21.094 29.047 1.573 1 89 319 VAL A C 1
ATOM 2430 O O . VAL A 1 319 ? -20.734 29.875 2.414 1 89 319 VAL A O 1
ATOM 2433 N N . LYS A 1 320 ? -22.188 28.172 1.688 1 89 320 LYS A N 1
ATOM 2434 C CA . LYS A 1 320 ? -22.984 28.188 2.904 1 89 320 LYS A CA 1
ATOM 2435 C C . LYS A 1 320 ? -22.25 27.5 4.059 1 89 320 LYS A C 1
ATOM 2437 O O . LYS A 1 320 ? -21.609 26.469 3.865 1 89 320 LYS A O 1
ATOM 2442 N N . VAL A 1 321 ? -22.312 28.156 5.246 1 91.5 321 VAL A N 1
ATOM 2443 C CA . VAL A 1 321 ? -21.672 27.578 6.422 1 91.5 321 VAL A CA 1
ATOM 2444 C C . VAL A 1 321 ? -22.688 27.453 7.559 1 91.5 321 VAL A C 1
ATOM 2446 O O . VAL A 1 321 ? -23.719 28.125 7.559 1 91.5 321 VAL A O 1
ATOM 2449 N N . ARG A 1 322 ? -22.484 26.469 8.391 1 90.06 322 ARG A N 1
ATOM 2450 C CA . ARG A 1 322 ? -23.344 26.234 9.547 1 90.06 322 ARG A CA 1
ATOM 2451 C C . ARG A 1 322 ? -22.781 26.922 10.797 1 90.06 322 ARG A C 1
ATOM 2453 O O . ARG A 1 322 ? -23.469 27.016 11.812 1 90.06 322 ARG A O 1
ATOM 2460 N N . GLN A 1 323 ? -21.516 27.234 10.82 1 84.44 323 GLN A N 1
ATOM 2461 C CA . GLN A 1 323 ? -20.891 28.031 11.867 1 84.44 323 GLN A CA 1
ATOM 2462 C C . GLN A 1 323 ? -20.672 29.469 11.398 1 84.44 323 GLN A C 1
ATOM 2464 O O . GLN A 1 323 ? -20.453 29.719 10.211 1 84.44 323 GLN A O 1
ATOM 2469 N N . MET B 1 1 ? 31.969 -11.836 14.156 1 29.89 1 MET B N 1
ATOM 2470 C CA . MET B 1 1 ? 30.516 -11.805 14.297 1 29.89 1 MET B CA 1
ATOM 2471 C C . MET B 1 1 ? 29.844 -11.805 12.93 1 29.89 1 MET B C 1
ATOM 2473 O O . MET B 1 1 ? 30.172 -10.992 12.062 1 29.89 1 MET B O 1
ATOM 2477 N N . SER B 1 2 ? 29.375 -12.734 12.305 1 36.66 2 SER B N 1
ATOM 2478 C CA . SER B 1 2 ? 28.859 -12.859 10.938 1 36.66 2 SER B CA 1
ATOM 2479 C C . SER B 1 2 ? 27.938 -11.688 10.594 1 36.66 2 SER B C 1
ATOM 2481 O O . SER B 1 2 ? 27.078 -11.305 11.391 1 36.66 2 SER B O 1
ATOM 2483 N N . GLU B 1 3 ? 28.375 -10.656 9.938 1 47.75 3 GLU B N 1
ATOM 2484 C CA . GLU B 1 3 ? 27.688 -9.406 9.617 1 47.75 3 GLU B CA 1
ATOM 2485 C C . GLU B 1 3 ? 26.203 -9.648 9.336 1 47.75 3 GLU B C 1
ATOM 2487 O O . GLU B 1 3 ? 25.859 -10.5 8.516 1 47.75 3 GLU B O 1
ATOM 2492 N N . GLU B 1 4 ? 25.406 -9.711 10.375 1 57.72 4 GLU B N 1
ATOM 2493 C CA . GLU B 1 4 ? 23.953 -9.906 10.344 1 57.72 4 GLU B CA 1
ATOM 2494 C C . GLU B 1 4 ? 23.344 -9.312 9.086 1 57.72 4 GLU B C 1
ATOM 2496 O O . GLU B 1 4 ? 23.547 -8.133 8.797 1 57.72 4 GLU B O 1
ATOM 2501 N N . LYS B 1 5 ? 23.094 -10.156 8.07 1 66.81 5 LYS B N 1
ATOM 2502 C CA . LYS B 1 5 ? 22.766 -9.906 6.668 1 66.81 5 LYS B CA 1
ATOM 2503 C C . LYS B 1 5 ? 21.453 -9.117 6.543 1 66.81 5 LYS B C 1
ATOM 2505 O O . LYS B 1 5 ? 20.453 -9.453 7.18 1 66.81 5 LYS B O 1
ATOM 2510 N N . ILE B 1 6 ? 21.562 -7.812 6.129 1 86.38 6 ILE B N 1
ATOM 2511 C CA . ILE B 1 6 ? 20.453 -6.961 5.695 1 86.38 6 ILE B CA 1
ATOM 2512 C C . ILE B 1 6 ? 19.75 -7.598 4.5 1 86.38 6 ILE B C 1
ATOM 2514 O O . ILE B 1 6 ? 20.391 -8.094 3.578 1 86.38 6 ILE B O 1
ATOM 2518 N N . HIS B 1 7 ? 18.453 -7.898 4.684 1 96.38 7 HIS B N 1
ATOM 2519 C CA . HIS B 1 7 ? 17.703 -8.398 3.535 1 96.38 7 HIS B CA 1
ATOM 2520 C C . HIS B 1 7 ? 17.594 -7.34 2.443 1 96.38 7 HIS B C 1
ATOM 2522 O O . HIS B 1 7 ? 17.172 -6.211 2.709 1 96.38 7 HIS B O 1
ATOM 2528 N N . LYS B 1 8 ? 18.078 -7.734 1.269 1 98.38 8 LYS B N 1
ATOM 2529 C CA . LYS B 1 8 ? 18.109 -6.832 0.121 1 98.38 8 LYS B CA 1
ATOM 2530 C C . LYS B 1 8 ? 17.266 -7.387 -1.033 1 98.38 8 LYS B C 1
ATOM 2532 O O . LYS B 1 8 ? 17.438 -8.547 -1.426 1 98.38 8 LYS B O 1
ATOM 2537 N N . ILE B 1 9 ? 16.375 -6.562 -1.552 1 98.88 9 ILE B N 1
ATOM 2538 C CA . ILE B 1 9 ? 15.508 -6.922 -2.676 1 98.88 9 ILE B CA 1
ATOM 2539 C C . ILE B 1 9 ? 15.781 -5.984 -3.85 1 98.88 9 ILE B C 1
ATOM 2541 O O . ILE B 1 9 ? 15.922 -4.773 -3.664 1 98.88 9 ILE B O 1
ATOM 2545 N N . ILE B 1 10 ? 15.883 -6.516 -5.035 1 98.94 10 ILE B N 1
ATOM 2546 C CA . ILE B 1 10 ? 15.859 -5.723 -6.262 1 98.94 10 ILE B CA 1
ATOM 2547 C C . ILE B 1 10 ? 14.555 -5.984 -7.02 1 98.94 10 ILE B C 1
ATOM 2549 O O . ILE B 1 10 ? 14.266 -7.121 -7.391 1 98.94 10 ILE B O 1
ATOM 2553 N N . LEU B 1 11 ? 13.781 -4.969 -7.156 1 98.94 11 LEU B N 1
ATOM 2554 C CA . LEU B 1 11 ? 12.562 -5.008 -7.965 1 98.94 11 LEU B CA 1
ATOM 2555 C C . LEU B 1 11 ? 12.844 -4.551 -9.391 1 98.94 11 LEU B C 1
ATOM 2557 O O . LEU B 1 11 ? 13.391 -3.465 -9.602 1 98.94 11 LEU B O 1
ATOM 2561 N N . VAL B 1 12 ? 12.531 -5.395 -10.359 1 98.94 12 VAL B N 1
ATOM 2562 C CA . VAL B 1 12 ? 12.648 -5.027 -11.766 1 98.94 12 VAL B CA 1
ATOM 2563 C C . VAL B 1 12 ? 11.258 -4.828 -12.367 1 98.94 12 VAL B C 1
ATOM 2565 O O . VAL B 1 12 ? 10.508 -5.789 -12.547 1 98.94 12 VAL B O 1
ATOM 2568 N N . GLY B 1 13 ? 10.984 -3.646 -12.758 1 98.62 13 GLY B N 1
ATOM 2569 C CA . GLY B 1 13 ? 9.656 -3.246 -13.195 1 98.62 13 GLY B CA 1
ATOM 2570 C C . GLY B 1 13 ? 8.922 -2.41 -12.172 1 98.62 13 GLY B C 1
ATOM 2571 O O . GLY B 1 13 ? 8.5 -2.924 -11.133 1 98.62 13 GLY B O 1
ATOM 2572 N N . ASP B 1 14 ? 8.789 -1.133 -12.477 1 98.19 14 ASP B N 1
ATOM 2573 C CA . ASP B 1 14 ? 8.172 -0.177 -11.562 1 98.19 14 ASP B CA 1
ATOM 2574 C C . ASP B 1 14 ? 6.82 0.295 -12.086 1 98.19 14 ASP B C 1
ATOM 2576 O O . ASP B 1 14 ? 6.465 1.469 -11.945 1 98.19 14 ASP B O 1
ATOM 2580 N N . GLY B 1 15 ? 6.098 -0.619 -12.805 1 96.62 15 GLY B N 1
ATOM 2581 C CA . GLY B 1 15 ? 4.711 -0.369 -13.156 1 96.62 15 GLY B CA 1
ATOM 2582 C C . GLY B 1 15 ? 3.764 -0.495 -11.977 1 96.62 15 GLY B C 1
ATOM 2583 O O . GLY B 1 15 ? 4.191 -0.446 -10.82 1 96.62 15 GLY B O 1
ATOM 2584 N N . ALA B 1 16 ? 2.473 -0.692 -12.266 1 96.5 16 ALA B N 1
ATOM 2585 C CA . ALA B 1 16 ? 1.443 -0.716 -11.234 1 96.5 16 ALA B CA 1
ATOM 2586 C C . ALA B 1 16 ? 1.679 -1.861 -10.25 1 96.5 16 ALA B C 1
ATOM 2588 O O . ALA B 1 16 ? 1.605 -1.669 -9.039 1 96.5 16 ALA B O 1
ATOM 2589 N N . VAL B 1 17 ? 2.031 -3.002 -10.805 1 97.81 17 VAL B N 1
ATOM 2590 C CA . VAL B 1 17 ? 2.242 -4.172 -9.953 1 97.81 17 VAL B CA 1
ATOM 2591 C C . VAL B 1 17 ? 3.514 -3.986 -9.133 1 97.81 17 VAL B C 1
ATOM 2593 O O . VAL B 1 17 ? 3.496 -4.16 -7.91 1 97.81 17 VAL B O 1
ATOM 2596 N N . GLY B 1 18 ? 4.59 -3.588 -9.797 1 98.62 18 GLY B N 1
ATOM 2597 C CA . GLY B 1 18 ? 5.863 -3.447 -9.109 1 98.62 18 GLY B CA 1
ATOM 2598 C C . GLY B 1 18 ? 5.848 -2.387 -8.023 1 98.62 18 GLY B C 1
ATOM 2599 O O . GLY B 1 18 ? 6.344 -2.613 -6.922 1 98.62 18 GLY B O 1
ATOM 2600 N N . SER B 1 19 ? 5.301 -1.242 -8.32 1 98.5 19 SER B N 1
ATOM 2601 C CA . SER B 1 19 ? 5.273 -0.154 -7.348 1 98.5 19 SER B CA 1
ATOM 2602 C C . SER B 1 19 ? 4.355 -0.482 -6.176 1 98.5 19 SER B C 1
ATOM 2604 O O . SER B 1 19 ? 4.625 -0.083 -5.039 1 98.5 19 SER B O 1
ATOM 2606 N N . THR B 1 20 ? 3.221 -1.187 -6.449 1 98.69 20 THR B N 1
ATOM 2607 C CA . THR B 1 20 ? 2.336 -1.628 -5.375 1 98.69 20 THR B CA 1
ATOM 2608 C C . THR B 1 20 ? 3.035 -2.652 -4.484 1 98.69 20 THR B C 1
ATOM 2610 O O . THR B 1 20 ? 2.896 -2.615 -3.262 1 98.69 20 THR B O 1
ATOM 2613 N N . TYR B 1 21 ? 3.797 -3.553 -5.105 1 98.88 21 TYR B N 1
ATOM 2614 C CA . TYR B 1 21 ? 4.625 -4.5 -4.367 1 98.88 21 TYR B CA 1
ATOM 2615 C C . TYR B 1 21 ? 5.621 -3.771 -3.469 1 98.88 21 TYR B C 1
ATOM 2617 O O . TYR B 1 21 ? 5.73 -4.078 -2.279 1 98.88 21 TYR B O 1
ATOM 2625 N N . ALA B 1 22 ? 6.301 -2.799 -4.035 1 98.94 22 ALA B N 1
ATOM 2626 C CA . ALA B 1 22 ? 7.262 -2.006 -3.271 1 98.94 22 ALA B CA 1
ATOM 2627 C C . ALA B 1 22 ? 6.59 -1.339 -2.074 1 98.94 22 ALA B C 1
ATOM 2629 O O . ALA B 1 22 ? 7.121 -1.369 -0.961 1 98.94 22 ALA B O 1
ATOM 2630 N N . PHE B 1 23 ? 5.449 -0.786 -2.32 1 98.88 23 PHE B N 1
ATOM 2631 C CA . PHE B 1 23 ? 4.723 -0.106 -1.255 1 98.88 23 PHE B CA 1
ATOM 2632 C C . PHE B 1 23 ? 4.266 -1.098 -0.192 1 98.88 23 PHE B C 1
ATOM 2634 O O . PHE B 1 23 ? 4.273 -0.786 1.001 1 98.88 23 PHE B O 1
ATOM 2641 N N . SER B 1 24 ? 3.807 -2.322 -0.579 1 98.81 24 SER B N 1
ATOM 2642 C CA . SER B 1 24 ? 3.445 -3.371 0.367 1 98.81 24 SER B CA 1
ATOM 2643 C C . SER B 1 24 ? 4.621 -3.734 1.268 1 98.81 24 SER B C 1
ATOM 2645 O O . SER B 1 24 ? 4.449 -3.934 2.473 1 98.81 24 SER B O 1
ATOM 2647 N N . LEU B 1 25 ? 5.852 -3.832 0.665 1 98.81 25 LEU B N 1
ATOM 2648 C CA . LEU B 1 25 ? 7.051 -4.121 1.446 1 98.81 25 LEU B CA 1
ATOM 2649 C C . LEU B 1 25 ? 7.273 -3.055 2.514 1 98.81 25 LEU B C 1
ATOM 2651 O O . LEU B 1 25 ? 7.598 -3.377 3.658 1 98.81 25 LEU B O 1
ATOM 2655 N N . VAL B 1 26 ? 7.086 -1.768 2.1 1 98.69 26 VAL B N 1
ATOM 2656 C CA . VAL B 1 26 ? 7.285 -0.657 3.023 1 98.69 26 VAL B CA 1
ATOM 2657 C C . VAL B 1 26 ? 6.258 -0.734 4.152 1 98.69 26 VAL B C 1
ATOM 2659 O O . VAL B 1 26 ? 6.617 -0.684 5.332 1 98.69 26 VAL B O 1
ATOM 2662 N N . GLN B 1 27 ? 5 -0.925 3.799 1 98.69 27 GLN B N 1
ATOM 2663 C CA . GLN B 1 27 ? 3.902 -0.901 4.758 1 98.69 27 GLN B CA 1
ATOM 2664 C C . GLN B 1 27 ? 4.027 -2.037 5.77 1 98.69 27 GLN B C 1
ATOM 2666 O O . GLN B 1 27 ? 3.609 -1.9 6.922 1 98.69 27 GLN B O 1
ATOM 2671 N N . GLN B 1 28 ? 4.641 -3.166 5.375 1 98.12 28 GLN B N 1
ATOM 2672 C CA . GLN B 1 28 ? 4.734 -4.34 6.238 1 98.12 28 GLN B CA 1
ATOM 2673 C C . GLN B 1 28 ? 6.117 -4.449 6.871 1 98.12 28 GLN B C 1
ATOM 2675 O O . GLN B 1 28 ? 6.387 -5.383 7.629 1 98.12 28 GLN B O 1
ATOM 2680 N N . GLY B 1 29 ? 7.039 -3.494 6.551 1 97.69 29 GLY B N 1
ATOM 2681 C CA . GLY B 1 29 ? 8.383 -3.514 7.098 1 97.69 29 GLY B CA 1
ATOM 2682 C C . GLY B 1 29 ? 9.195 -4.715 6.648 1 97.69 29 GLY B C 1
ATOM 2683 O O . GLY B 1 29 ? 9.977 -5.273 7.422 1 97.69 29 GLY B O 1
ATOM 2684 N N . ILE B 1 30 ? 8.961 -5.16 5.391 1 98.12 30 ILE B N 1
ATOM 2685 C CA . ILE B 1 30 ? 9.641 -6.34 4.871 1 98.12 30 ILE B CA 1
ATOM 2686 C C . ILE B 1 30 ? 10.961 -5.93 4.215 1 98.12 30 ILE B C 1
ATOM 2688 O O . ILE B 1 30 ? 10.977 -5.094 3.311 1 98.12 30 ILE B O 1
ATOM 2692 N N . ALA B 1 31 ? 12.078 -6.484 4.656 1 97.62 31 ALA B N 1
ATOM 2693 C CA . ALA B 1 31 ? 13.43 -6.254 4.152 1 97.62 31 ALA B CA 1
ATOM 2694 C C . ALA B 1 31 ? 13.914 -4.848 4.496 1 97.62 31 ALA B C 1
ATOM 2696 O O . ALA B 1 31 ? 13.109 -3.92 4.613 1 97.62 31 ALA B O 1
ATOM 2697 N N . GLN B 1 32 ? 15.172 -4.641 4.562 1 97.31 32 GLN B N 1
ATOM 2698 C CA . GLN B 1 32 ? 15.758 -3.373 4.984 1 97.31 32 GLN B CA 1
ATOM 2699 C C . GLN B 1 32 ? 16.234 -2.564 3.781 1 97.31 32 GLN B C 1
ATOM 2701 O O . GLN B 1 32 ? 16.469 -1.356 3.889 1 97.31 32 GLN B O 1
ATOM 2706 N N . GLU B 1 33 ? 16.453 -3.273 2.691 1 98.44 33 GLU B N 1
ATOM 2707 C CA . GLU B 1 33 ? 16.969 -2.596 1.503 1 98.44 33 GLU B CA 1
ATOM 2708 C C . GLU B 1 33 ? 16.172 -2.979 0.262 1 98.44 33 GLU B C 1
ATOM 2710 O O . GLU B 1 33 ? 15.922 -4.16 0.014 1 98.44 33 GLU B O 1
ATOM 2715 N N . LEU B 1 34 ? 15.719 -1.932 -0.458 1 98.88 34 LEU B N 1
ATOM 2716 C CA . LEU B 1 34 ? 14.938 -2.115 -1.677 1 98.88 34 LEU B CA 1
ATOM 2717 C C . LEU B 1 34 ? 15.492 -1.263 -2.812 1 98.88 34 LEU B C 1
ATOM 2719 O O . LEU B 1 34 ? 15.461 -0.031 -2.742 1 98.88 34 LEU B O 1
ATOM 2723 N N . GLY B 1 35 ? 16.094 -1.88 -3.842 1 98.88 35 GLY B N 1
ATOM 2724 C CA . GLY B 1 35 ? 16.422 -1.226 -5.098 1 98.88 35 GLY B CA 1
ATOM 2725 C C . GLY B 1 35 ? 15.375 -1.424 -6.172 1 98.88 35 GLY B C 1
ATOM 2726 O O . GLY B 1 35 ? 14.812 -2.512 -6.305 1 98.88 35 GLY B O 1
ATOM 2727 N N . ILE B 1 36 ? 15.055 -0.388 -6.898 1 98.94 36 ILE B N 1
ATOM 2728 C CA . ILE B 1 36 ? 14.031 -0.448 -7.938 1 98.94 36 ILE B CA 1
ATOM 2729 C C . ILE B 1 36 ? 14.664 -0.161 -9.297 1 98.94 36 ILE B C 1
ATOM 2731 O O . ILE B 1 36 ? 15.336 0.855 -9.477 1 98.94 36 ILE B O 1
ATOM 2735 N N . VAL B 1 37 ? 14.445 -1.036 -10.219 1 98.88 37 VAL B N 1
ATOM 2736 C CA . VAL B 1 37 ? 14.961 -0.89 -11.57 1 98.88 37 VAL B CA 1
ATOM 2737 C C . VAL B 1 37 ? 13.797 -0.751 -12.555 1 98.88 37 VAL B C 1
ATOM 2739 O O . VAL B 1 37 ? 12.789 -1.453 -12.438 1 98.88 37 VAL B O 1
ATOM 2742 N N . ASP B 1 38 ? 13.867 0.133 -13.422 1 98.44 38 ASP B N 1
ATOM 2743 C CA . ASP B 1 38 ? 12.945 0.331 -14.539 1 98.44 38 ASP B CA 1
ATOM 2744 C C . ASP B 1 38 ? 13.633 1.065 -15.688 1 98.44 38 ASP B C 1
ATOM 2746 O O . ASP B 1 38 ? 14.641 1.738 -15.492 1 98.44 38 ASP B O 1
ATOM 2750 N N . ILE B 1 39 ? 13.086 0.877 -16.859 1 96.81 39 ILE B N 1
ATOM 2751 C CA . ILE B 1 39 ? 13.641 1.575 -18 1 96.81 39 ILE B CA 1
ATOM 2752 C C . ILE B 1 39 ? 13.398 3.076 -17.875 1 96.81 39 ILE B C 1
ATOM 2754 O O . ILE B 1 39 ? 14.18 3.889 -18.359 1 96.81 39 ILE B O 1
ATOM 2758 N N . VAL B 1 40 ? 12.297 3.416 -17.234 1 96.94 40 VAL B N 1
ATOM 2759 C CA . VAL B 1 40 ? 12.016 4.82 -16.953 1 96.94 40 VAL B CA 1
ATOM 2760 C C . VAL B 1 40 ? 12.641 5.207 -15.617 1 96.94 40 VAL B C 1
ATOM 2762 O O . VAL B 1 40 ? 11.984 5.164 -14.578 1 96.94 40 VAL B O 1
ATOM 2765 N N . LYS B 1 41 ? 13.82 5.773 -15.625 1 97.56 41 LYS B N 1
ATOM 2766 C CA . LYS B 1 41 ? 14.625 6.027 -14.43 1 97.56 41 LYS B CA 1
ATOM 2767 C C . LYS B 1 41 ? 13.961 7.066 -13.531 1 97.56 41 LYS B C 1
ATOM 2769 O O . LYS B 1 41 ? 14.016 6.957 -12.305 1 97.56 41 LYS B O 1
ATOM 2774 N N . GLU B 1 42 ? 13.367 8.07 -14.109 1 97.69 42 GLU B N 1
ATOM 2775 C CA . GLU B 1 42 ? 12.711 9.109 -13.328 1 97.69 42 GLU B CA 1
ATOM 2776 C C . GLU B 1 42 ? 11.617 8.523 -12.438 1 97.69 42 GLU B C 1
ATOM 2778 O O . GLU B 1 42 ? 11.43 8.977 -11.305 1 97.69 42 GLU B O 1
ATOM 2783 N N . ARG B 1 43 ? 10.977 7.551 -12.969 1 97.56 43 ARG B N 1
ATOM 2784 C CA . ARG B 1 43 ? 9.914 6.898 -12.211 1 97.56 43 ARG B CA 1
ATOM 2785 C C . ARG B 1 43 ? 10.477 6.207 -10.969 1 97.56 43 ARG B C 1
ATOM 2787 O O . ARG B 1 43 ? 9.922 6.336 -9.875 1 97.56 43 ARG B O 1
ATOM 2794 N N . THR B 1 44 ? 11.57 5.48 -11.141 1 98.56 44 THR B N 1
ATOM 2795 C CA . THR B 1 44 ? 12.172 4.781 -10.008 1 98.56 44 THR B CA 1
ATOM 2796 C C . THR B 1 44 ? 12.719 5.773 -8.984 1 98.56 44 THR B C 1
ATOM 2798 O O . THR B 1 44 ? 12.656 5.527 -7.781 1 98.56 44 THR B O 1
ATOM 2801 N N . GLN B 1 45 ? 13.258 6.883 -9.445 1 98.5 45 GLN B N 1
ATOM 2802 C CA . GLN B 1 45 ? 13.766 7.918 -8.555 1 98.5 45 GLN B CA 1
ATOM 2803 C C . GLN B 1 45 ? 12.633 8.547 -7.75 1 98.5 45 GLN B C 1
ATOM 2805 O O . GLN B 1 45 ? 12.727 8.688 -6.527 1 98.5 45 GLN B O 1
ATOM 2810 N N . GLY B 1 46 ? 11.57 8.914 -8.43 1 98.31 46 GLY B N 1
ATOM 2811 C CA . GLY B 1 46 ? 10.406 9.484 -7.766 1 98.31 46 GLY B CA 1
ATOM 2812 C C . GLY B 1 46 ? 9.781 8.547 -6.754 1 98.31 46 GLY B C 1
ATOM 2813 O O . GLY B 1 46 ? 9.461 8.961 -5.637 1 98.31 46 GLY B O 1
ATOM 2814 N N . ASP B 1 47 ? 9.633 7.297 -7.172 1 98.5 47 ASP B N 1
ATOM 2815 C CA . ASP B 1 47 ? 9.023 6.316 -6.281 1 98.5 47 ASP B CA 1
ATOM 2816 C C . ASP B 1 47 ? 9.922 6.039 -5.078 1 98.5 47 ASP B C 1
ATOM 2818 O O . ASP B 1 47 ? 9.438 5.844 -3.963 1 98.5 47 ASP B O 1
ATOM 2822 N N . ALA B 1 48 ? 11.219 6.008 -5.309 1 98.62 48 ALA B N 1
ATOM 2823 C CA . ALA B 1 48 ? 12.125 5.781 -4.191 1 98.62 48 ALA B CA 1
ATOM 2824 C C . ALA B 1 48 ? 11.977 6.863 -3.129 1 98.62 48 ALA B C 1
ATOM 2826 O O . ALA B 1 48 ? 11.914 6.566 -1.935 1 98.62 48 ALA B O 1
ATOM 2827 N N . ILE B 1 49 ? 11.898 8.117 -3.543 1 98.19 49 ILE B N 1
ATOM 2828 C CA . ILE B 1 49 ? 11.75 9.234 -2.609 1 98.19 49 ILE B CA 1
ATOM 2829 C C . ILE B 1 49 ? 10.406 9.133 -1.898 1 98.19 49 ILE B C 1
ATOM 2831 O O . ILE B 1 49 ? 10.336 9.211 -0.669 1 98.19 49 ILE B O 1
ATOM 2835 N N . ASP B 1 50 ? 9.367 8.961 -2.629 1 98.62 50 ASP B N 1
ATOM 2836 C CA . ASP B 1 50 ? 8.016 8.953 -2.08 1 98.62 50 ASP B CA 1
ATOM 2837 C C . ASP B 1 50 ? 7.801 7.766 -1.145 1 98.62 50 ASP B C 1
ATOM 2839 O O . ASP B 1 50 ? 7.168 7.898 -0.097 1 98.62 50 ASP B O 1
ATOM 2843 N N . LEU B 1 51 ? 8.32 6.605 -1.55 1 98.75 51 LEU B N 1
ATOM 2844 C CA . LEU B 1 51 ? 8.242 5.434 -0.687 1 98.75 51 LEU B CA 1
ATOM 2845 C C . LEU B 1 51 ? 9 5.664 0.616 1 98.75 51 LEU B C 1
ATOM 2847 O O . LEU B 1 51 ? 8.539 5.266 1.688 1 98.75 51 LEU B O 1
ATOM 2851 N N . ALA B 1 52 ? 10.156 6.262 0.498 1 98.31 52 ALA B N 1
ATOM 2852 C CA . ALA B 1 52 ? 10.945 6.555 1.689 1 98.31 52 ALA B CA 1
ATOM 2853 C C . ALA B 1 52 ? 10.203 7.5 2.627 1 98.31 52 ALA B C 1
ATOM 2855 O O . ALA B 1 52 ? 10.352 7.422 3.848 1 98.31 52 ALA B O 1
ATOM 2856 N N . ASP B 1 53 ? 9.367 8.344 2.057 1 98.25 53 ASP B N 1
ATOM 2857 C CA . ASP B 1 53 ? 8.594 9.297 2.84 1 98.25 53 ASP B CA 1
ATOM 2858 C C . ASP B 1 53 ? 7.578 8.586 3.732 1 98.25 53 ASP B C 1
ATOM 2860 O O . ASP B 1 53 ? 7.016 9.195 4.645 1 98.25 53 ASP B O 1
ATOM 2864 N N . ALA B 1 54 ? 7.363 7.32 3.51 1 98 54 ALA B N 1
ATOM 2865 C CA . ALA B 1 54 ? 6.418 6.559 4.324 1 98 54 ALA B CA 1
ATOM 2866 C C . ALA B 1 54 ? 7.113 5.938 5.531 1 98 54 ALA B C 1
ATOM 2868 O O . ALA B 1 54 ? 6.453 5.52 6.488 1 98 54 ALA B O 1
ATOM 2869 N N . THR B 1 55 ? 8.391 5.902 5.59 1 97.44 55 THR B N 1
ATOM 2870 C CA . THR B 1 55 ? 9.156 5.086 6.527 1 97.44 55 THR B CA 1
ATOM 2871 C C . THR B 1 55 ? 9.094 5.676 7.934 1 97.44 55 THR B C 1
ATOM 2873 O O . THR B 1 55 ? 9.164 4.945 8.922 1 97.44 55 THR B O 1
ATOM 2876 N N . PRO B 1 56 ? 8.867 7.012 8.102 1 96.88 56 PRO B N 1
ATOM 2877 C CA . PRO B 1 56 ? 8.828 7.559 9.453 1 96.88 56 PRO B CA 1
ATOM 2878 C C . PRO B 1 56 ? 7.688 6.98 10.297 1 96.88 56 PRO B C 1
ATOM 2880 O O . PRO B 1 56 ? 7.734 7.035 11.523 1 96.88 56 PRO B O 1
ATOM 2883 N N . TRP B 1 57 ? 6.691 6.387 9.672 1 96.69 57 TRP B N 1
ATOM 2884 C CA . TRP B 1 57 ? 5.523 5.891 10.398 1 96.69 57 TRP B CA 1
ATOM 2885 C C . TRP B 1 57 ? 5.516 4.367 10.438 1 96.69 57 TRP B C 1
ATOM 2887 O O . TRP B 1 57 ? 4.609 3.762 11.016 1 96.69 57 TRP B O 1
ATOM 2897 N N . ILE B 1 58 ? 6.504 3.713 9.781 1 96.44 58 ILE B N 1
ATOM 2898 C CA . ILE B 1 58 ? 6.465 2.264 9.617 1 96.44 58 ILE B CA 1
ATOM 2899 C C . ILE B 1 58 ? 7.754 1.648 10.164 1 96.44 58 ILE B C 1
ATOM 2901 O O . ILE B 1 58 ? 7.867 1.398 11.359 1 96.44 58 ILE B O 1
ATOM 2905 N N . ALA B 1 59 ? 8.812 1.579 9.336 1 95.25 59 ALA B N 1
ATOM 2906 C CA . ALA B 1 59 ? 10.117 1.007 9.688 1 95.25 59 ALA B CA 1
ATOM 2907 C C . ALA B 1 59 ? 11.211 1.547 8.773 1 95.25 59 ALA B C 1
ATOM 2909 O O . ALA B 1 59 ? 10.945 1.909 7.621 1 95.25 59 ALA B O 1
ATOM 2910 N N . PRO B 1 60 ? 12.422 1.632 9.359 1 93.94 60 PRO B N 1
ATOM 2911 C CA . PRO B 1 60 ? 13.523 2.074 8.5 1 93.94 60 PRO B CA 1
ATOM 2912 C C . PRO B 1 60 ? 13.727 1.17 7.289 1 93.94 60 PRO B C 1
ATOM 2914 O O . PRO B 1 60 ? 13.562 -0.049 7.391 1 93.94 60 PRO B O 1
ATOM 2917 N N . LYS B 1 61 ? 13.992 1.782 6.211 1 97 61 LYS B N 1
ATOM 2918 C CA . LYS B 1 61 ? 14.258 1.072 4.965 1 97 61 LYS B CA 1
ATOM 2919 C C . LYS B 1 61 ? 15.062 1.942 4 1 97 61 LYS B C 1
ATOM 2921 O O . LYS B 1 61 ? 14.758 3.125 3.822 1 97 61 LYS B O 1
ATOM 2926 N N . THR B 1 62 ? 16.109 1.388 3.443 1 97.81 62 THR B N 1
ATOM 2927 C CA . THR B 1 62 ? 16.828 2.064 2.369 1 97.81 62 THR B CA 1
ATOM 2928 C C . THR B 1 62 ? 16.203 1.759 1.016 1 97.81 62 THR B C 1
ATOM 2930 O O . THR B 1 62 ? 16.125 0.599 0.608 1 97.81 62 THR B O 1
ATOM 2933 N N . ILE B 1 63 ? 15.672 2.738 0.357 1 98.69 63 ILE B N 1
ATOM 2934 C CA . ILE B 1 63 ? 15.016 2.594 -0.934 1 98.69 63 ILE B CA 1
ATOM 2935 C C . ILE B 1 63 ? 15.695 3.482 -1.969 1 98.69 63 ILE B C 1
ATOM 2937 O O . ILE B 1 63 ? 15.945 4.664 -1.717 1 98.69 63 ILE B O 1
ATOM 2941 N N . TYR B 1 64 ? 16.016 2.965 -3.115 1 98.69 64 TYR B N 1
ATOM 2942 C CA . TYR B 1 64 ? 16.75 3.766 -4.086 1 98.69 64 TYR B CA 1
ATOM 2943 C C . TYR B 1 64 ? 16.5 3.271 -5.504 1 98.69 64 TYR B C 1
ATOM 2945 O O . TYR B 1 64 ? 16.016 2.156 -5.703 1 98.69 64 TYR B O 1
ATOM 2953 N N . SER B 1 65 ? 16.688 4.172 -6.48 1 98.75 65 SER B N 1
ATOM 2954 C CA . SER B 1 65 ? 16.703 3.803 -7.891 1 98.75 65 SER B CA 1
ATOM 2955 C C . SER B 1 65 ? 17.953 2.992 -8.234 1 98.75 65 SER B C 1
ATOM 2957 O O . SER B 1 65 ? 19.062 3.496 -8.141 1 98.75 65 SER B O 1
ATOM 2959 N N . ALA B 1 66 ? 17.781 1.756 -8.648 1 98.81 66 ALA B N 1
ATOM 2960 C CA . ALA B 1 66 ? 18.875 0.809 -8.766 1 98.81 66 ALA B CA 1
ATOM 2961 C C . ALA B 1 66 ? 19.188 0.51 -10.227 1 98.81 66 ALA B C 1
ATOM 2963 O O . ALA B 1 66 ? 18.469 0.953 -11.125 1 98.81 66 ALA B O 1
ATOM 2964 N N . GLU B 1 67 ? 20.328 -0.059 -10.438 1 98.62 67 GLU B N 1
ATOM 2965 C CA . GLU B 1 67 ? 20.75 -0.704 -11.68 1 98.62 67 GLU B CA 1
ATOM 2966 C C . GLU B 1 67 ? 20.797 -2.221 -11.523 1 98.62 67 GLU B C 1
ATOM 2968 O O . GLU B 1 67 ? 20.75 -2.736 -10.398 1 98.62 67 GLU B O 1
ATOM 2973 N N . TYR B 1 68 ? 20.875 -2.916 -12.641 1 98.69 68 TYR B N 1
ATOM 2974 C CA . TYR B 1 68 ? 20.938 -4.375 -12.594 1 98.69 68 TYR B CA 1
ATOM 2975 C C . TYR B 1 68 ? 22.141 -4.844 -11.773 1 98.69 68 TYR B C 1
ATOM 2977 O O . TYR B 1 68 ? 22.062 -5.855 -11.078 1 98.69 68 TYR B O 1
ATOM 2985 N N . SER B 1 69 ? 23.234 -4.152 -11.82 1 98.5 69 SER B N 1
ATOM 2986 C CA . SER B 1 69 ? 24.469 -4.531 -11.148 1 98.5 69 SER B CA 1
ATOM 2987 C C . SER B 1 69 ? 24.297 -4.523 -9.633 1 98.5 69 SER B C 1
ATOM 2989 O O . SER B 1 69 ? 25.062 -5.172 -8.914 1 98.5 69 SER B O 1
ATOM 2991 N N . ASP B 1 70 ? 23.297 -3.812 -9.148 1 98.62 70 ASP B N 1
ATOM 2992 C CA . ASP B 1 70 ? 23.031 -3.744 -7.711 1 98.62 70 ASP B CA 1
ATOM 2993 C C . ASP B 1 70 ? 22.5 -5.074 -7.188 1 98.62 70 ASP B C 1
ATOM 2995 O O . ASP B 1 70 ? 22.422 -5.285 -5.973 1 98.62 70 ASP B O 1
ATOM 2999 N N . ALA B 1 71 ? 22.234 -6.012 -8.047 1 98.69 71 ALA B N 1
ATOM 3000 C CA . ALA B 1 71 ? 21.625 -7.281 -7.648 1 98.69 71 ALA B CA 1
ATOM 3001 C C . ALA B 1 71 ? 22.688 -8.234 -7.078 1 98.69 71 ALA B C 1
ATOM 3003 O O . ALA B 1 71 ? 22.344 -9.266 -6.5 1 98.69 71 ALA B O 1
ATOM 3004 N N . LYS B 1 72 ? 23.938 -7.926 -7.18 1 98.25 72 LYS B N 1
ATOM 3005 C CA . LYS B 1 72 ? 25.062 -8.828 -6.891 1 98.25 72 LYS B CA 1
ATOM 3006 C C . LYS B 1 72 ? 24.938 -9.422 -5.492 1 98.25 72 LYS B C 1
ATOM 3008 O O . LYS B 1 72 ? 25.344 -10.562 -5.262 1 98.25 72 LYS B O 1
ATOM 3013 N N . ASP B 1 73 ? 24.406 -8.703 -4.562 1 97.62 73 ASP B N 1
ATOM 3014 C CA . ASP B 1 73 ? 24.312 -9.188 -3.189 1 97.62 73 ASP B CA 1
ATOM 3015 C C . ASP B 1 73 ? 22.875 -9.211 -2.709 1 97.62 73 ASP B C 1
ATOM 3017 O O . ASP B 1 73 ? 22.609 -9.188 -1.505 1 97.62 73 ASP B O 1
ATOM 3021 N N . ALA B 1 74 ? 21.922 -9.148 -3.637 1 98.38 74 ALA B N 1
ATOM 3022 C CA . ALA B 1 74 ? 20.5 -9.188 -3.277 1 98.38 74 ALA B CA 1
ATOM 3023 C C . ALA B 1 74 ? 20.078 -10.594 -2.877 1 98.38 74 ALA B C 1
ATOM 3025 O O . ALA B 1 74 ? 20.609 -11.586 -3.379 1 98.38 74 ALA B O 1
ATOM 3026 N N . ASP B 1 75 ? 19.156 -10.672 -1.946 1 98.5 75 ASP B N 1
ATOM 3027 C CA . ASP B 1 75 ? 18.547 -11.953 -1.585 1 98.5 75 ASP B CA 1
ATOM 3028 C C . ASP B 1 75 ? 17.516 -12.375 -2.625 1 98.5 75 ASP B C 1
ATOM 3030 O O . ASP B 1 75 ? 17.359 -13.562 -2.912 1 98.5 75 ASP B O 1
ATOM 3034 N N . LEU B 1 76 ? 16.781 -11.391 -3.125 1 98.69 76 LEU B N 1
ATOM 3035 C CA . LEU B 1 76 ? 15.672 -11.625 -4.039 1 98.69 76 LEU B CA 1
ATOM 3036 C C . LEU B 1 76 ? 15.68 -10.625 -5.184 1 98.69 76 LEU B C 1
ATOM 3038 O O . LEU B 1 76 ? 15.922 -9.43 -4.969 1 98.69 76 LEU B O 1
ATOM 3042 N N . VAL B 1 77 ? 15.492 -11.102 -6.352 1 98.94 77 VAL B N 1
ATOM 3043 C CA . VAL B 1 77 ? 15.141 -10.273 -7.5 1 98.94 77 VAL B CA 1
ATOM 3044 C C . VAL B 1 77 ? 13.703 -10.57 -7.93 1 98.94 77 VAL B C 1
ATOM 3046 O O . VAL B 1 77 ? 13.383 -11.703 -8.297 1 98.94 77 VAL B O 1
ATOM 3049 N N . VAL B 1 78 ? 12.867 -9.594 -7.84 1 98.94 78 VAL B N 1
ATOM 3050 C CA . VAL B 1 78 ? 11.469 -9.734 -8.211 1 98.94 78 VAL B CA 1
ATOM 3051 C C . VAL B 1 78 ? 11.227 -9.094 -9.578 1 98.94 78 VAL B C 1
ATOM 3053 O O . VAL B 1 78 ? 11.516 -7.91 -9.773 1 98.94 78 VAL B O 1
ATOM 3056 N N . ILE B 1 79 ? 10.719 -9.867 -10.516 1 98.94 79 ILE B N 1
ATOM 3057 C CA . ILE B 1 79 ? 10.539 -9.391 -11.891 1 98.94 79 ILE B CA 1
ATOM 3058 C C . ILE B 1 79 ? 9.047 -9.188 -12.172 1 98.94 79 ILE B C 1
ATOM 3060 O O . ILE B 1 79 ? 8.289 -10.156 -12.266 1 98.94 79 ILE B O 1
ATOM 3064 N N . SER B 1 80 ? 8.672 -7.949 -12.25 1 98.5 80 SER B N 1
ATOM 3065 C CA . SER B 1 80 ? 7.305 -7.605 -12.617 1 98.5 80 SER B CA 1
ATOM 3066 C C . SER B 1 80 ? 7.262 -6.879 -13.961 1 98.5 80 SER B C 1
ATOM 3068 O O . SER B 1 80 ? 6.184 -6.551 -14.461 1 98.5 80 SER B O 1
ATOM 3070 N N . A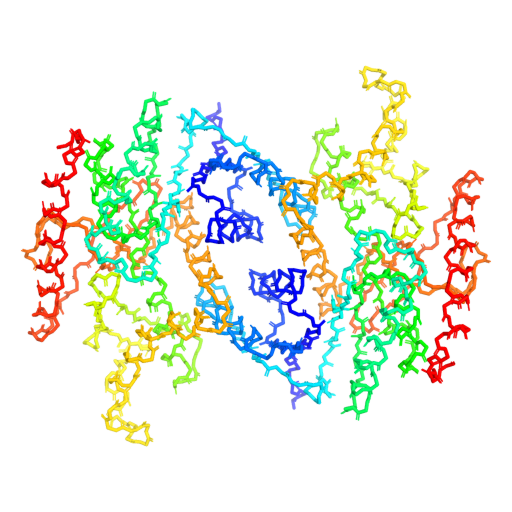LA B 1 81 ? 8.406 -6.711 -14.539 1 97.62 81 ALA B N 1
ATOM 3071 C CA . ALA B 1 81 ? 8.516 -6.012 -15.812 1 97.62 81 ALA B CA 1
ATOM 3072 C C . ALA B 1 81 ? 7.988 -6.875 -16.953 1 97.62 81 ALA B C 1
ATOM 3074 O O . ALA B 1 81 ? 8.289 -8.07 -17.031 1 97.62 81 ALA B O 1
ATOM 3075 N N . GLY B 1 82 ? 7.266 -6.359 -17.797 1 93.56 82 GLY B N 1
ATOM 3076 C CA . GLY B 1 82 ? 6.695 -6.973 -19 1 93.56 82 GLY B CA 1
ATOM 3077 C C . GLY B 1 82 ? 5.75 -6.055 -19.75 1 93.56 82 GLY B C 1
ATOM 3078 O O . GLY B 1 82 ? 5.25 -5.078 -19.188 1 93.56 82 GLY B O 1
ATOM 3079 N N . ALA B 1 83 ? 5.598 -6.316 -20.953 1 92.81 83 ALA B N 1
ATOM 3080 C CA . ALA B 1 83 ? 4.645 -5.562 -21.766 1 92.81 83 ALA B CA 1
ATOM 3081 C C . ALA B 1 83 ? 3.227 -6.09 -21.578 1 92.81 83 ALA B C 1
ATOM 3083 O O . ALA B 1 83 ? 3.014 -7.305 -21.5 1 92.81 83 ALA B O 1
ATOM 3084 N N . PRO B 1 84 ? 2.324 -5.102 -21.375 1 88.25 84 PRO B N 1
ATOM 3085 C CA . PRO B 1 84 ? 0.934 -5.562 -21.328 1 88.25 84 PRO B CA 1
ATOM 3086 C C . PRO B 1 84 ? 0.432 -6.059 -22.688 1 88.25 84 PRO B C 1
ATOM 3088 O O . PRO B 1 84 ? 1.004 -5.715 -23.719 1 88.25 84 PRO B O 1
ATOM 3091 N N . GLN B 1 85 ? -0.517 -6.902 -22.547 1 84.69 85 GLN B N 1
ATOM 3092 C CA . GLN B 1 85 ? -1.133 -7.352 -23.797 1 84.69 85 GLN B CA 1
ATOM 3093 C C . GLN B 1 85 ? -1.932 -6.23 -24.453 1 84.69 85 GLN B C 1
ATOM 3095 O O . GLN B 1 85 ? -2.779 -5.609 -23.812 1 84.69 85 GLN B O 1
ATOM 3100 N N . LYS B 1 86 ? -1.668 -5.875 -25.656 1 86.31 86 LYS B N 1
ATOM 3101 C CA . LYS B 1 86 ? -2.4 -4.867 -26.422 1 86.31 86 LYS B CA 1
ATOM 3102 C C . LYS B 1 86 ? -3.639 -5.469 -27.078 1 86.31 86 LYS B C 1
ATOM 3104 O O . LYS B 1 86 ? -3.682 -6.668 -27.359 1 86.31 86 LYS B O 1
ATOM 3109 N N . PRO B 1 87 ? -4.676 -4.602 -27.25 1 86.5 87 PRO B N 1
ATOM 3110 C CA . PRO B 1 87 ? -5.848 -5.105 -27.969 1 86.5 87 PRO B CA 1
ATOM 3111 C C . PRO B 1 87 ? -5.484 -5.75 -29.297 1 86.5 87 PRO B C 1
ATOM 3113 O O . PRO B 1 87 ? -4.742 -5.164 -30.094 1 86.5 87 PRO B O 1
ATOM 3116 N N . GLY B 1 88 ? -5.906 -6.906 -29.562 1 89.06 88 GLY B N 1
ATOM 3117 C CA . GLY B 1 88 ? -5.668 -7.578 -30.828 1 89.06 88 GLY B CA 1
ATOM 3118 C C . GLY B 1 88 ? -4.406 -8.422 -30.828 1 89.06 88 GLY B C 1
ATOM 3119 O O . GLY B 1 88 ? -4.176 -9.195 -31.75 1 89.06 88 GLY B O 1
ATOM 3120 N N . GLU B 1 89 ? -3.533 -8.273 -29.859 1 91.31 89 GLU B N 1
ATOM 3121 C CA . GLU B 1 89 ? -2.301 -9.047 -29.75 1 91.31 89 GLU B CA 1
ATOM 3122 C C . GLU B 1 89 ? -2.582 -10.469 -29.297 1 91.31 89 GLU B C 1
ATOM 3124 O O . GLU B 1 89 ? -3.301 -10.68 -28.312 1 91.31 89 GLU B O 1
ATOM 3129 N N . THR B 1 90 ? -2.045 -11.453 -30.047 1 90.56 90 THR B N 1
ATOM 3130 C CA . THR B 1 90 ? -2.256 -12.852 -29.672 1 90.56 90 THR B CA 1
ATOM 3131 C C . THR B 1 90 ? -1.475 -13.195 -28.422 1 90.56 90 THR B C 1
ATOM 3133 O O . THR B 1 90 ? -0.532 -12.492 -28.047 1 90.56 90 THR B O 1
ATOM 3136 N N . ARG B 1 91 ? -1.872 -14.273 -27.859 1 87.75 91 ARG B N 1
ATOM 3137 C CA . ARG B 1 91 ? -1.155 -14.773 -26.688 1 87.75 91 ARG B CA 1
ATOM 3138 C C . ARG B 1 91 ? 0.304 -15.07 -27.031 1 87.75 91 ARG B C 1
ATOM 3140 O O . ARG B 1 91 ? 1.203 -14.727 -26.25 1 87.75 91 ARG B O 1
ATOM 3147 N N . LEU B 1 92 ? 0.548 -15.68 -28.141 1 91.75 92 LEU B N 1
ATOM 3148 C CA . LEU B 1 92 ? 1.896 -16.031 -28.562 1 91.75 92 LEU B CA 1
ATOM 3149 C C . LEU B 1 92 ? 2.74 -14.781 -28.797 1 91.75 92 LEU B C 1
ATOM 3151 O O . LEU B 1 92 ? 3.918 -14.75 -28.422 1 91.75 92 LEU B O 1
ATOM 3155 N N . ASP B 1 93 ? 2.18 -13.773 -29.359 1 94 93 ASP B N 1
ATOM 3156 C CA . ASP B 1 93 ? 2.879 -12.508 -29.547 1 94 93 ASP B CA 1
ATOM 3157 C C . ASP B 1 93 ? 3.318 -11.906 -28.219 1 94 93 ASP B C 1
ATOM 3159 O O . ASP B 1 93 ? 4.43 -11.391 -28.094 1 94 93 ASP B O 1
ATOM 3163 N N . LEU B 1 94 ? 2.434 -11.977 -27.344 1 94.5 94 LEU B N 1
ATOM 3164 C CA . LEU B 1 94 ? 2.736 -11.461 -26.016 1 94.5 94 LEU B CA 1
ATOM 3165 C C . LEU B 1 94 ? 3.904 -12.227 -25.391 1 94.5 94 LEU B C 1
ATOM 3167 O O . LEU B 1 94 ? 4.816 -11.617 -24.828 1 94.5 94 LEU B O 1
ATOM 3171 N N . VAL B 1 95 ? 3.883 -13.531 -25.469 1 96.31 95 VAL B N 1
ATOM 3172 C CA . VAL B 1 95 ? 4.934 -14.367 -24.891 1 96.31 95 VAL B CA 1
ATOM 3173 C C . VAL B 1 95 ? 6.27 -14.047 -25.562 1 96.31 95 VAL B C 1
ATOM 3175 O O . VAL B 1 95 ? 7.289 -13.891 -24.875 1 96.31 95 VAL B O 1
ATOM 3178 N N . ASN B 1 96 ? 6.289 -13.898 -26.891 1 96.5 96 ASN B N 1
ATOM 3179 C CA . ASN B 1 96 ? 7.512 -13.586 -27.625 1 96.5 96 ASN B CA 1
ATOM 3180 C C . ASN B 1 96 ? 8.109 -12.258 -27.188 1 96.5 96 ASN B C 1
ATOM 3182 O O . ASN B 1 96 ? 9.312 -12.164 -26.938 1 96.5 96 ASN B O 1
ATOM 3186 N N . LYS B 1 97 ? 7.27 -11.32 -27.094 1 96.19 97 LYS B N 1
ATOM 3187 C CA . LYS B 1 97 ? 7.688 -9.984 -26.672 1 96.19 97 LYS B CA 1
ATOM 3188 C C . LYS B 1 97 ? 8.273 -10.008 -25.266 1 96.19 97 LYS B C 1
ATOM 3190 O O . LYS B 1 97 ? 9.344 -9.453 -25.016 1 96.19 97 LYS B O 1
ATOM 3195 N N . ASN B 1 98 ? 7.652 -10.719 -24.375 1 97.62 98 ASN B N 1
ATOM 3196 C CA . ASN B 1 98 ? 8.07 -10.695 -22.969 1 97.62 98 ASN B CA 1
ATOM 3197 C C . ASN B 1 98 ? 9.25 -11.617 -22.719 1 97.62 98 ASN B C 1
ATOM 3199 O O . ASN B 1 98 ? 9.992 -11.438 -21.75 1 97.62 98 ASN B O 1
ATOM 3203 N N . LEU B 1 99 ? 9.469 -12.594 -23.609 1 97.5 99 LEU B N 1
ATOM 3204 C CA . LEU B 1 99 ? 10.688 -13.391 -23.531 1 97.5 99 LEU B CA 1
ATOM 3205 C C . LEU B 1 99 ? 11.914 -12.539 -23.844 1 97.5 99 LEU B C 1
ATOM 3207 O O . LEU B 1 99 ? 12.953 -12.688 -23.203 1 97.5 99 LEU B O 1
ATOM 3211 N N . LYS B 1 100 ? 11.773 -11.672 -24.812 1 96.69 100 LYS B N 1
ATOM 3212 C CA . LYS B 1 100 ? 12.875 -10.781 -25.172 1 96.69 100 LYS B CA 1
ATOM 3213 C C . LYS B 1 100 ? 13.172 -9.797 -24.062 1 96.69 100 LYS B C 1
ATOM 3215 O O . LYS B 1 100 ? 14.336 -9.57 -23.719 1 96.69 100 LYS B O 1
ATOM 3220 N N . ILE B 1 101 ? 12.117 -9.258 -23.531 1 97.44 101 ILE B N 1
ATOM 3221 C CA . ILE B 1 101 ? 12.281 -8.352 -22.406 1 97.44 101 ILE B CA 1
ATOM 3222 C C . ILE B 1 101 ? 12.945 -9.078 -21.25 1 97.44 101 ILE B C 1
ATOM 3224 O O . ILE B 1 101 ? 13.891 -8.57 -20.641 1 97.44 101 ILE B O 1
ATOM 3228 N N . LEU B 1 102 ? 12.492 -10.25 -21.016 1 98.25 102 LEU B N 1
ATOM 3229 C CA . LEU B 1 102 ? 13.016 -11.047 -19.906 1 98.25 102 LEU B CA 1
ATOM 3230 C C . LEU B 1 102 ? 14.5 -11.336 -20.094 1 98.25 102 LEU B C 1
ATOM 3232 O O . LEU B 1 102 ? 15.273 -11.273 -19.141 1 98.25 102 LEU B O 1
ATOM 3236 N N . SER B 1 103 ? 14.875 -11.664 -21.25 1 97.44 103 SER B N 1
ATOM 3237 C CA . SER B 1 103 ? 16.281 -11.938 -21.547 1 97.44 103 SER B CA 1
ATOM 3238 C C . SER B 1 103 ? 17.156 -10.727 -21.25 1 97.44 103 SER B C 1
ATOM 3240 O O . SER B 1 103 ? 18.234 -10.867 -20.688 1 97.44 103 SER B O 1
ATOM 3242 N N . SER B 1 104 ? 16.672 -9.562 -21.578 1 97.5 104 SER B N 1
ATOM 3243 C CA . SER B 1 104 ? 17.406 -8.328 -21.359 1 97.5 104 SER B CA 1
ATOM 3244 C C . SER B 1 104 ? 17.5 -7.996 -19.875 1 97.5 104 SER B C 1
ATOM 3246 O O . SER B 1 104 ? 18.312 -7.168 -19.469 1 97.5 104 SER B O 1
ATOM 3248 N N . ILE B 1 105 ? 16.719 -8.641 -19.047 1 98.5 105 ILE B N 1
ATOM 3249 C CA . ILE B 1 105 ? 16.703 -8.422 -17.609 1 98.5 105 ILE B CA 1
ATOM 3250 C C . ILE B 1 105 ? 17.562 -9.477 -16.906 1 98.5 105 ILE B C 1
ATOM 3252 O O . ILE B 1 105 ? 18.469 -9.141 -16.141 1 98.5 105 ILE B O 1
ATOM 3256 N N . VAL B 1 106 ? 17.359 -10.727 -17.25 1 98.56 106 VAL B N 1
ATOM 3257 C CA . VAL B 1 106 ? 17.953 -11.844 -16.531 1 98.56 106 VAL B CA 1
ATOM 3258 C C . VAL B 1 106 ? 19.453 -11.883 -16.781 1 98.56 106 VAL B C 1
ATOM 3260 O O . VAL B 1 106 ? 20.234 -12.102 -15.852 1 98.56 106 VAL B O 1
ATOM 3263 N N . GLU B 1 107 ? 19.859 -11.633 -17.969 1 97.69 107 GLU B N 1
ATOM 3264 C CA . GLU B 1 107 ? 21.266 -11.758 -18.344 1 97.69 107 GLU B CA 1
ATOM 3265 C C . GLU B 1 107 ? 22.141 -10.828 -17.516 1 97.69 107 GLU B C 1
ATOM 3267 O O . GLU B 1 107 ? 23.078 -11.281 -16.859 1 97.69 107 GLU B O 1
ATOM 3272 N N . PRO B 1 108 ? 21.828 -9.5 -17.5 1 98.31 108 PRO B N 1
ATOM 3273 C CA . PRO B 1 108 ? 22.703 -8.617 -16.719 1 98.31 108 PRO B CA 1
ATOM 3274 C C . PRO B 1 108 ? 22.609 -8.883 -15.219 1 98.31 108 PRO B C 1
ATOM 3276 O O . PRO B 1 108 ? 23.562 -8.648 -14.484 1 98.31 108 PRO B O 1
ATOM 3279 N N . ILE B 1 109 ? 21.5 -9.375 -14.727 1 98.62 109 ILE B N 1
ATOM 3280 C CA . ILE B 1 109 ? 21.375 -9.703 -13.312 1 98.62 109 ILE B CA 1
ATOM 3281 C C . ILE B 1 109 ? 22.297 -10.875 -12.969 1 98.62 109 ILE B C 1
ATOM 3283 O O . ILE B 1 109 ? 23.016 -10.836 -11.961 1 98.62 109 ILE B O 1
ATOM 3287 N N . VAL B 1 110 ? 22.281 -11.891 -13.781 1 98.25 110 VAL B N 1
ATOM 3288 C CA . VAL B 1 110 ? 23.156 -13.039 -13.562 1 98.25 110 VAL B CA 1
ATOM 3289 C C . VAL B 1 110 ? 24.609 -12.602 -13.672 1 98.25 110 VAL B C 1
ATOM 3291 O O . VAL B 1 110 ? 25.453 -13 -12.859 1 98.25 110 VAL B O 1
ATOM 3294 N N . GLU B 1 111 ? 24.922 -11.742 -14.625 1 97.81 111 GLU B N 1
ATOM 3295 C CA . GLU B 1 111 ? 26.281 -11.266 -14.852 1 97.81 111 GLU B CA 1
ATOM 3296 C C . GLU B 1 111 ? 26.766 -10.414 -13.68 1 97.81 111 GLU B C 1
ATOM 3298 O O . GLU B 1 111 ? 27.969 -10.289 -13.461 1 97.81 111 GLU B O 1
ATOM 3303 N N . SER B 1 112 ? 25.859 -9.828 -12.953 1 98.31 112 SER B N 1
ATOM 3304 C CA . SER B 1 112 ? 26.234 -9.023 -11.797 1 98.31 112 SER B CA 1
ATOM 3305 C C . SER B 1 112 ? 26.844 -9.883 -10.695 1 98.31 112 SER B C 1
ATOM 3307 O O . SER B 1 112 ? 27.484 -9.359 -9.781 1 98.31 112 SER B O 1
ATOM 3309 N N . GLY B 1 113 ? 26.609 -11.156 -10.75 1 98.25 113 GLY B N 1
ATOM 3310 C CA . GLY B 1 113 ? 27.047 -12.062 -9.703 1 98.25 113 GLY B CA 1
ATOM 3311 C C . GLY B 1 113 ? 25.922 -12.453 -8.758 1 98.25 113 GLY B C 1
ATOM 3312 O O . GLY B 1 113 ? 26.172 -13.062 -7.715 1 98.25 113 GLY B O 1
ATOM 3313 N N . PHE B 1 114 ? 24.719 -12.141 -9.141 1 98.44 114 PHE B N 1
ATOM 3314 C CA . PHE B 1 114 ? 23.562 -12.477 -8.336 1 98.44 114 PHE B CA 1
ATOM 3315 C C . PHE B 1 114 ? 23.484 -13.977 -8.078 1 98.44 114 PHE B C 1
ATOM 3317 O O . PHE B 1 114 ? 23.641 -14.781 -9 1 98.44 114 PHE B O 1
ATOM 3324 N N . ASN B 1 115 ? 23.234 -14.305 -6.844 1 96.94 115 ASN B N 1
ATOM 3325 C CA . ASN B 1 115 ? 23.141 -15.711 -6.449 1 96.94 115 ASN B CA 1
ATOM 3326 C C . ASN B 1 115 ? 21.938 -15.953 -5.535 1 96.94 115 ASN B C 1
ATOM 3328 O O . ASN B 1 115 ? 21.906 -16.938 -4.793 1 96.94 115 ASN B O 1
ATOM 3332 N N . GLY B 1 116 ? 20.969 -15.047 -5.477 1 98.19 116 GLY B N 1
ATOM 3333 C CA . GLY B 1 116 ? 19.766 -15.195 -4.668 1 98.19 116 GLY B CA 1
ATOM 3334 C C . GLY B 1 116 ? 18.641 -15.906 -5.395 1 98.19 116 GLY B C 1
ATOM 3335 O O . GLY B 1 116 ? 18.891 -16.844 -6.16 1 98.19 116 GLY B O 1
ATOM 3336 N N . ILE B 1 117 ? 17.406 -15.57 -5.094 1 98.81 117 ILE B N 1
ATOM 3337 C CA . ILE B 1 117 ? 16.219 -16.219 -5.625 1 98.81 117 ILE B CA 1
ATOM 3338 C C . ILE B 1 117 ? 15.5 -15.266 -6.582 1 98.81 117 ILE B C 1
ATOM 3340 O O . ILE B 1 117 ? 15.359 -14.078 -6.297 1 98.81 117 ILE B O 1
ATOM 3344 N N . PHE B 1 118 ? 15.109 -15.789 -7.77 1 98.88 118 PHE B N 1
ATOM 3345 C CA . PHE B 1 118 ? 14.211 -15.07 -8.664 1 98.88 118 PHE B CA 1
ATOM 3346 C C . PHE B 1 118 ? 12.758 -15.32 -8.281 1 98.88 118 PHE B C 1
ATOM 3348 O O . PHE B 1 118 ? 12.344 -16.469 -8.102 1 98.88 118 PHE B O 1
ATOM 3355 N N . LEU B 1 119 ? 12.016 -14.273 -8.109 1 98.94 119 LEU B N 1
ATOM 3356 C CA . LEU B 1 119 ? 10.562 -14.312 -7.996 1 98.94 119 LEU B CA 1
ATOM 3357 C C . LEU B 1 119 ? 9.898 -13.602 -9.172 1 98.94 119 LEU B C 1
ATOM 3359 O O . LEU B 1 119 ? 9.992 -12.383 -9.297 1 98.94 119 LEU B O 1
ATOM 3363 N N . VAL B 1 120 ? 9.188 -14.367 -10.023 1 98.88 120 VAL B N 1
ATOM 3364 C CA . VAL B 1 120 ? 8.672 -13.836 -11.281 1 98.88 120 VAL B CA 1
ATOM 3365 C C . VAL B 1 120 ? 7.172 -13.586 -11.156 1 98.88 120 VAL B C 1
ATOM 3367 O O . VAL B 1 120 ? 6.418 -14.469 -10.734 1 98.88 120 VAL B O 1
ATOM 3370 N N . ALA B 1 121 ? 6.77 -12.375 -11.484 1 98.31 121 ALA B N 1
ATOM 3371 C CA . ALA B 1 121 ? 5.355 -12.023 -11.469 1 98.31 121 ALA B CA 1
ATOM 3372 C C . ALA B 1 121 ? 4.898 -11.555 -12.852 1 98.31 121 ALA B C 1
ATOM 3374 O O . ALA B 1 121 ? 3.695 -11.445 -13.109 1 98.31 121 ALA B O 1
ATOM 3375 N N . ALA B 1 122 ? 5.855 -11.312 -13.789 1 97.62 122 ALA B N 1
ATOM 3376 C CA . ALA B 1 122 ? 5.531 -10.852 -15.141 1 97.62 122 ALA B CA 1
ATOM 3377 C C . ALA B 1 122 ? 4.707 -11.898 -15.891 1 97.62 122 ALA B C 1
ATOM 3379 O O . ALA B 1 122 ? 4.957 -13.102 -15.766 1 97.62 122 ALA B O 1
ATOM 3380 N N . ASN B 1 123 ? 3.824 -11.469 -16.781 1 94.5 123 ASN B N 1
ATOM 3381 C CA . ASN B 1 123 ? 2.926 -12.367 -17.5 1 94.5 123 ASN B CA 1
ATOM 3382 C C . ASN B 1 123 ? 3.449 -12.68 -18.891 1 94.5 123 ASN B C 1
ATOM 3384 O O . ASN B 1 123 ? 4.082 -11.836 -19.531 1 94.5 123 ASN B O 1
ATOM 3388 N N . PRO B 1 124 ? 3.141 -13.883 -19.344 1 96.62 124 PRO B N 1
ATOM 3389 C CA . PRO B 1 124 ? 2.502 -14.984 -18.625 1 96.62 124 PRO B CA 1
ATOM 3390 C C . PRO B 1 124 ? 3.43 -15.641 -17.609 1 96.62 124 PRO B C 1
ATOM 3392 O O . PRO B 1 124 ? 4.488 -16.156 -17.969 1 96.62 124 PRO B O 1
ATOM 3395 N N . VAL B 1 125 ? 3.029 -15.734 -16.406 1 98 125 VAL B N 1
ATOM 3396 C CA . VAL B 1 125 ? 3.922 -15.914 -15.258 1 98 125 VAL B CA 1
ATOM 3397 C C . VAL B 1 125 ? 4.566 -17.297 -15.312 1 98 125 VAL B C 1
ATOM 3399 O O . VAL B 1 125 ? 5.766 -17.438 -15.055 1 98 125 VAL B O 1
ATOM 3402 N N . ASP B 1 126 ? 3.799 -18.344 -15.688 1 98.44 126 ASP B N 1
ATOM 3403 C CA . ASP B 1 126 ? 4.34 -19.688 -15.68 1 98.44 126 ASP B CA 1
ATOM 3404 C C . ASP B 1 126 ? 5.41 -19.875 -16.75 1 98.44 126 ASP B C 1
ATOM 3406 O O . ASP B 1 126 ? 6.473 -20.438 -16.484 1 98.44 126 ASP B O 1
ATOM 3410 N N . ILE B 1 127 ? 5.172 -19.312 -17.906 1 97.62 127 ILE B N 1
ATOM 3411 C CA . ILE B 1 127 ? 6.113 -19.406 -19.016 1 97.62 127 ILE B CA 1
ATOM 3412 C C . ILE B 1 127 ? 7.367 -18.594 -18.703 1 97.62 127 ILE B C 1
ATOM 3414 O O . ILE B 1 127 ? 8.484 -19.062 -18.891 1 97.62 127 ILE B O 1
ATOM 3418 N N . LEU B 1 128 ? 7.168 -17.422 -18.203 1 98.25 128 LEU B N 1
ATOM 3419 C CA . LEU B 1 128 ? 8.305 -16.547 -17.969 1 98.25 128 LEU B CA 1
ATOM 3420 C C . LEU B 1 128 ? 9.125 -17.031 -16.781 1 98.25 128 LEU B C 1
ATOM 3422 O O . LEU B 1 128 ? 10.336 -16.797 -16.719 1 98.25 128 LEU B O 1
ATOM 3426 N N . THR B 1 129 ? 8.477 -17.703 -15.836 1 98.69 129 THR B N 1
ATOM 3427 C CA . THR B 1 129 ? 9.227 -18.344 -14.758 1 98.69 129 THR B CA 1
ATOM 3428 C C . THR B 1 129 ? 10.133 -19.438 -15.305 1 98.69 129 THR B C 1
ATOM 3430 O O . THR B 1 129 ? 11.312 -19.5 -14.969 1 98.69 129 THR B O 1
ATOM 3433 N N . HIS B 1 130 ? 9.562 -20.266 -16.141 1 98.25 130 HIS B N 1
ATOM 3434 C CA . HIS B 1 130 ? 10.352 -21.328 -16.766 1 98.25 130 HIS B CA 1
ATOM 3435 C C . HIS B 1 130 ? 11.5 -20.75 -17.594 1 98.25 130 HIS B C 1
ATOM 3437 O O . HIS B 1 130 ? 12.633 -21.234 -17.516 1 98.25 130 HIS B O 1
ATOM 3443 N N . ALA B 1 131 ? 11.203 -19.734 -18.328 1 98.19 131 ALA B N 1
ATOM 3444 C CA . ALA B 1 131 ? 12.219 -19.078 -19.141 1 98.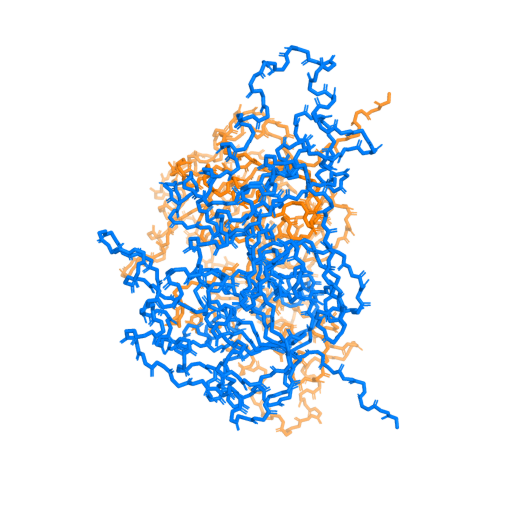19 131 ALA B CA 1
ATOM 3445 C C . ALA B 1 131 ? 13.328 -18.484 -18.266 1 98.19 131 ALA B C 1
ATOM 3447 O O . ALA B 1 131 ? 14.508 -18.562 -18.625 1 98.19 131 ALA B O 1
ATOM 3448 N N . THR B 1 132 ? 12.945 -17.859 -17.141 1 98.69 132 THR B N 1
ATOM 3449 C CA . THR B 1 132 ? 13.93 -17.312 -16.203 1 98.69 132 THR B CA 1
ATOM 3450 C C . THR B 1 132 ? 14.883 -18.406 -15.727 1 98.69 132 THR B C 1
ATOM 3452 O O . THR B 1 132 ? 16.094 -18.188 -15.648 1 98.69 132 THR B O 1
ATOM 3455 N N . TRP B 1 133 ? 14.336 -19.562 -15.398 1 98.38 133 TRP B N 1
ATOM 3456 C CA . TRP B 1 133 ? 15.141 -20.688 -14.969 1 98.38 133 TRP B CA 1
ATOM 3457 C C . TRP B 1 133 ? 16.141 -21.094 -16.047 1 98.38 133 TRP B C 1
ATOM 3459 O O . TRP B 1 133 ? 17.344 -21.234 -15.773 1 98.38 133 TRP B O 1
ATOM 3469 N N . ARG B 1 134 ? 15.672 -21.188 -17.219 1 97.5 134 ARG B N 1
ATOM 3470 C CA . ARG B 1 134 ? 16.516 -21.609 -18.328 1 97.5 134 ARG B CA 1
ATOM 3471 C C . ARG B 1 134 ? 17.578 -20.562 -18.641 1 97.5 134 ARG B C 1
ATOM 3473 O O . ARG B 1 134 ? 18.719 -20.906 -18.953 1 97.5 134 ARG B O 1
ATOM 3480 N N . MET B 1 135 ? 17.219 -19.312 -18.609 1 97.75 135 MET B N 1
ATOM 3481 C CA . MET B 1 135 ? 18.094 -18.219 -18.969 1 97.75 135 MET B CA 1
ATOM 3482 C C . MET B 1 135 ? 19.156 -17.984 -17.891 1 97.75 135 MET B C 1
ATOM 3484 O O . MET B 1 135 ? 20.281 -17.609 -18.203 1 97.75 135 MET B O 1
ATOM 3488 N N . SER B 1 136 ? 18.766 -18.141 -16.672 1 98.25 136 SER B N 1
ATOM 3489 C CA . SER B 1 136 ? 19.656 -17.812 -15.555 1 98.25 136 SER B CA 1
ATOM 3490 C C . SER B 1 136 ? 20.672 -18.922 -15.336 1 98.25 136 SER B C 1
ATOM 3492 O O . SER B 1 136 ? 21.781 -18.656 -14.852 1 98.25 136 SER B O 1
ATOM 3494 N N . GLY B 1 137 ? 20.297 -20.156 -15.617 1 97.62 137 GLY B N 1
ATOM 3495 C CA . GLY B 1 137 ? 21.125 -21.297 -15.289 1 97.62 137 GLY B CA 1
ATOM 3496 C C . GLY B 1 137 ? 21.125 -21.641 -13.812 1 97.62 137 GLY B C 1
ATOM 3497 O O . GLY B 1 137 ? 21.969 -22.391 -13.344 1 97.62 137 GLY B O 1
ATOM 3498 N N . PHE B 1 138 ? 20.25 -21.078 -13.102 1 98.12 138 PHE B N 1
ATOM 3499 C CA . PHE B 1 138 ? 20.172 -21.297 -11.664 1 98.12 138 PHE B CA 1
ATOM 3500 C C . PHE B 1 138 ? 19.578 -22.672 -11.359 1 98.12 138 PHE B C 1
ATOM 3502 O O . PHE B 1 138 ? 18.891 -23.25 -12.195 1 98.12 138 PHE B O 1
ATOM 3509 N N . PRO B 1 139 ? 19.875 -23.188 -10.086 1 97.25 139 PRO B N 1
ATOM 3510 C CA . PRO B 1 139 ? 19.078 -24.344 -9.648 1 97.25 139 PRO B CA 1
ATOM 3511 C C . PRO B 1 139 ? 17.594 -24.062 -9.602 1 97.25 139 PRO B C 1
ATOM 3513 O O . PRO B 1 139 ? 17.172 -22.922 -9.336 1 97.25 139 PRO B O 1
ATOM 3516 N N . LYS B 1 140 ? 16.797 -25.094 -9.875 1 95.62 140 LYS B N 1
ATOM 3517 C CA . LYS B 1 140 ? 15.352 -24.969 -9.992 1 95.62 140 LYS B CA 1
ATOM 3518 C C . LYS B 1 140 ? 14.742 -24.391 -8.711 1 95.62 140 LYS B C 1
ATOM 3520 O O . LYS B 1 140 ? 13.727 -23.703 -8.766 1 95.62 140 LYS B O 1
ATOM 3525 N N . ASP B 1 141 ? 15.367 -24.594 -7.574 1 97.44 141 ASP B N 1
ATOM 3526 C CA . ASP B 1 141 ? 14.797 -24.172 -6.293 1 97.44 141 ASP B CA 1
ATOM 3527 C C . ASP B 1 141 ? 14.922 -22.656 -6.102 1 97.44 141 ASP B C 1
ATOM 3529 O O . ASP B 1 141 ? 14.305 -22.094 -5.207 1 97.44 141 ASP B O 1
ATOM 3533 N N . ARG B 1 142 ? 15.625 -21.969 -6.996 1 98.31 142 ARG B N 1
ATOM 3534 C CA . ARG B 1 142 ? 15.875 -20.547 -6.801 1 98.31 142 ARG B CA 1
ATOM 3535 C C . ARG B 1 142 ? 15.133 -19.719 -7.844 1 98.31 142 ARG B C 1
ATOM 3537 O O . ARG B 1 142 ? 15.398 -18.516 -7.988 1 98.31 142 ARG B O 1
ATOM 3544 N N . VAL B 1 143 ? 14.281 -20.344 -8.602 1 98.75 143 VAL B N 1
ATOM 3545 C CA . VAL B 1 143 ? 13.445 -19.641 -9.57 1 98.75 143 VAL B CA 1
ATOM 3546 C C . VAL B 1 143 ? 11.977 -20.016 -9.352 1 98.75 143 VAL B C 1
ATOM 3548 O O . VAL B 1 143 ? 11.562 -21.141 -9.656 1 98.75 143 VAL B O 1
ATOM 3551 N N . ILE B 1 144 ? 11.242 -19.062 -8.82 1 98.75 144 ILE B N 1
ATOM 3552 C CA . ILE B 1 144 ? 9.859 -19.281 -8.414 1 98.75 144 ILE B CA 1
ATOM 3553 C C . ILE B 1 144 ? 8.953 -18.25 -9.078 1 98.75 144 ILE B C 1
ATOM 3555 O O . ILE B 1 144 ? 9.359 -17.094 -9.273 1 98.75 144 ILE B O 1
ATOM 3559 N N . GLY B 1 145 ? 7.801 -18.672 -9.477 1 98.88 145 GLY B N 1
ATOM 3560 C CA . GLY B 1 145 ? 6.797 -17.734 -9.969 1 98.88 145 GLY B CA 1
ATOM 3561 C C . GLY B 1 145 ? 5.637 -17.547 -9.016 1 98.88 145 GLY B C 1
ATOM 3562 O O . GLY B 1 145 ? 5.301 -18.469 -8.25 1 98.88 145 GLY B O 1
ATOM 3563 N N . SER B 1 146 ? 4.949 -16.391 -9.094 1 98.69 146 SER B N 1
ATOM 3564 C CA . SER B 1 146 ? 3.799 -16.141 -8.234 1 98.69 146 SER B CA 1
ATOM 3565 C C . SER B 1 146 ? 2.645 -17.078 -8.547 1 98.69 146 SER B C 1
ATOM 3567 O O . SER B 1 146 ? 1.797 -17.344 -7.695 1 98.69 146 SER B O 1
ATOM 3569 N N . GLY B 1 147 ? 2.619 -17.531 -9.852 1 98 147 GLY B N 1
ATOM 3570 C CA . GLY B 1 147 ? 1.645 -18.531 -10.25 1 98 147 GLY B CA 1
ATOM 3571 C C . GLY B 1 147 ? 0.221 -18.172 -9.875 1 98 147 GLY B C 1
ATOM 3572 O O . GLY B 1 147 ? -0.238 -17.062 -10.188 1 98 147 GLY B O 1
ATOM 3573 N N . THR B 1 148 ? -0.474 -19.109 -9.227 1 98.12 148 THR B N 1
ATOM 3574 C CA . THR B 1 148 ? -1.893 -18.953 -8.93 1 98.12 148 THR B CA 1
ATOM 3575 C C . THR B 1 148 ? -2.086 -18.359 -7.535 1 98.12 148 THR B C 1
ATOM 3577 O O . THR B 1 148 ? -3.131 -18.547 -6.914 1 98.12 148 THR B O 1
ATOM 3580 N N . SER B 1 149 ? -1.088 -17.656 -7 1 98.5 149 SER B N 1
ATOM 3581 C CA . SER B 1 149 ? -1.178 -17.094 -5.656 1 98.5 149 SER B CA 1
ATOM 3582 C C . SER B 1 149 ? -2.379 -16.156 -5.527 1 98.5 149 SER B C 1
ATOM 3584 O O . SER B 1 149 ? -3.178 -16.297 -4.602 1 98.5 149 SER B O 1
ATOM 3586 N N . LEU B 1 150 ? -2.504 -15.258 -6.473 1 98.25 150 LEU B N 1
ATOM 3587 C CA . LEU B 1 150 ? -3.613 -14.312 -6.426 1 98.25 150 LEU B CA 1
ATOM 3588 C C . LEU B 1 150 ? -4.945 -15.023 -6.617 1 98.25 150 LEU B C 1
ATOM 3590 O O . LEU B 1 150 ? -5.906 -14.766 -5.887 1 98.25 150 LEU B O 1
ATOM 3594 N N . ASP B 1 151 ? -5.031 -15.953 -7.562 1 98.19 151 ASP B N 1
ATOM 3595 C CA . ASP B 1 151 ? -6.254 -16.719 -7.824 1 98.19 151 ASP B CA 1
ATOM 3596 C C . ASP B 1 151 ? -6.672 -17.516 -6.598 1 98.19 151 ASP B C 1
ATOM 3598 O O . ASP B 1 151 ? -7.859 -17.594 -6.277 1 98.19 151 ASP B O 1
ATOM 3602 N N . THR B 1 152 ? -5.672 -18.109 -6.008 1 98.5 152 THR B N 1
ATOM 3603 C CA . THR B 1 152 ? -5.938 -18.875 -4.793 1 98.5 152 THR B CA 1
ATOM 3604 C C . THR B 1 152 ? -6.461 -17.969 -3.686 1 98.5 152 THR B C 1
ATOM 3606 O O . THR B 1 152 ? -7.414 -18.312 -2.986 1 98.5 152 THR B O 1
ATOM 3609 N N . GLY B 1 153 ? -5.832 -16.797 -3.531 1 98.31 153 GLY B N 1
ATOM 3610 C CA . GLY B 1 153 ? -6.352 -15.836 -2.574 1 98.31 153 GLY B CA 1
ATOM 3611 C C . GLY B 1 153 ? -7.793 -15.438 -2.852 1 98.31 153 GLY B C 1
ATOM 3612 O O . GLY B 1 153 ? -8.602 -15.344 -1.93 1 98.31 153 GLY B O 1
ATOM 3613 N N . ARG B 1 154 ? -8.102 -15.203 -4.082 1 98.56 154 ARG B N 1
ATOM 3614 C CA . ARG B 1 154 ? -9.469 -14.859 -4.484 1 98.56 154 ARG B CA 1
ATOM 3615 C C . ARG B 1 154 ? -10.43 -15.992 -4.152 1 98.56 154 ARG B C 1
ATOM 3617 O O . ARG B 1 154 ? -11.539 -15.742 -3.664 1 98.56 154 ARG B O 1
ATOM 3624 N N . LEU B 1 155 ? -10 -17.203 -4.438 1 98.62 155 LEU B N 1
ATOM 3625 C CA . LEU B 1 155 ? -10.82 -18.359 -4.125 1 98.62 155 LEU B CA 1
ATOM 3626 C C . LEU B 1 155 ? -11.109 -18.438 -2.631 1 98.62 155 LEU B C 1
ATOM 3628 O O . LEU B 1 155 ? -12.258 -18.656 -2.229 1 98.62 155 LEU B O 1
ATOM 3632 N N . GLN B 1 156 ? -10.086 -18.25 -1.872 1 98.5 156 GLN B N 1
ATOM 3633 C CA . GLN B 1 156 ? -10.234 -18.281 -0.421 1 98.5 156 GLN B CA 1
ATOM 3634 C C . GLN B 1 156 ? -11.18 -17.188 0.063 1 98.5 156 GLN B C 1
ATOM 3636 O O . GLN B 1 156 ? -12.008 -17.422 0.947 1 98.5 156 GLN B O 1
ATOM 3641 N N . LYS B 1 157 ? -11.07 -16.031 -0.513 1 98 157 LYS B N 1
ATOM 3642 C CA . LYS B 1 157 ? -11.945 -14.906 -0.171 1 98 157 LYS B CA 1
ATOM 3643 C C . LYS B 1 157 ? -13.406 -15.234 -0.485 1 98 157 LYS B C 1
ATOM 3645 O O . LYS B 1 157 ? -14.289 -15.039 0.355 1 98 157 LYS B O 1
ATOM 3650 N N . VAL B 1 158 ? -13.703 -15.789 -1.682 1 98.12 158 VAL B N 1
ATOM 3651 C CA . VAL B 1 158 ? -15.062 -16.062 -2.137 1 98.12 158 VAL B CA 1
ATOM 3652 C C . VAL B 1 158 ? -15.68 -17.188 -1.303 1 98.12 158 VAL B C 1
ATOM 3654 O O . VAL B 1 158 ? -16.844 -17.109 -0.912 1 98.12 158 VAL B O 1
ATOM 3657 N N . ILE B 1 159 ? -14.883 -18.234 -1.021 1 98.12 159 ILE B N 1
ATOM 3658 C CA . ILE B 1 159 ? -15.344 -19.312 -0.162 1 98.12 159 ILE B CA 1
ATOM 3659 C C . ILE B 1 159 ? -15.633 -18.781 1.237 1 98.12 159 ILE B C 1
ATOM 3661 O O . ILE B 1 159 ? -16.656 -19.125 1.844 1 98.12 159 ILE B O 1
ATOM 3665 N N . GLY B 1 160 ? -14.68 -17.969 1.744 1 97.81 160 GLY B N 1
ATOM 3666 C CA . GLY B 1 160 ? -14.883 -17.359 3.051 1 97.81 160 GLY B CA 1
ATOM 3667 C C . GLY B 1 160 ? -16.172 -16.578 3.148 1 97.81 160 GLY B C 1
ATOM 3668 O O . GLY B 1 160 ? -16.891 -16.656 4.148 1 97.81 160 GLY B O 1
ATOM 3669 N N . GLU B 1 161 ? -16.469 -15.812 2.148 1 96.75 161 GLU B N 1
ATOM 3670 C CA . GLU B 1 161 ? -17.719 -15.055 2.105 1 96.75 161 GLU B CA 1
ATOM 3671 C C . GLU B 1 161 ? -18.938 -15.984 2.131 1 96.75 161 GLU B C 1
ATOM 3673 O O . GLU B 1 161 ? -19.891 -15.742 2.865 1 96.75 161 GLU B O 1
ATOM 3678 N N . MET B 1 162 ? -18.938 -17 1.319 1 96.44 162 MET B N 1
ATOM 3679 C CA . MET B 1 162 ? -20.047 -17.953 1.23 1 96.44 162 MET B CA 1
ATOM 3680 C C . MET B 1 162 ? -20.312 -18.609 2.586 1 96.44 162 MET B C 1
ATOM 3682 O O . MET B 1 162 ? -21.469 -18.703 3.016 1 96.44 162 MET B O 1
ATOM 3686 N N . GLU B 1 163 ? -19.266 -19.016 3.283 1 96.69 163 GLU B N 1
ATOM 3687 C CA . GLU B 1 163 ? -19.422 -19.75 4.531 1 96.69 163 GLU B CA 1
ATOM 3688 C C . GLU B 1 163 ? -19.328 -18.828 5.738 1 96.69 163 GLU B C 1
ATOM 3690 O O . GLU B 1 163 ? -19.391 -19.281 6.883 1 96.69 163 GLU B O 1
ATOM 3695 N N . HIS B 1 164 ? -19.141 -17.578 5.5 1 95.75 164 HIS B N 1
ATOM 3696 C CA . HIS B 1 164 ? -19.078 -16.562 6.535 1 95.75 164 HIS B CA 1
ATOM 3697 C C . HIS B 1 164 ? -17.953 -16.828 7.516 1 95.75 164 HIS B C 1
ATOM 3699 O O . HIS B 1 164 ? -18.156 -16.844 8.727 1 95.75 164 HIS B O 1
ATOM 3705 N N . VAL B 1 165 ? -16.734 -17.062 6.996 1 96.44 165 VAL B N 1
ATOM 3706 C CA . VAL B 1 165 ? -15.523 -17.25 7.789 1 96.44 165 VAL B CA 1
ATOM 3707 C C . VAL B 1 165 ? -14.398 -16.391 7.227 1 96.44 165 VAL B C 1
ATOM 3709 O O . VAL B 1 165 ? -14.477 -15.93 6.086 1 96.44 165 VAL B O 1
ATOM 3712 N N . ASP B 1 166 ? -13.367 -16.094 7.98 1 96.06 166 ASP B N 1
ATOM 3713 C CA . ASP B 1 166 ? -12.148 -15.414 7.547 1 96.06 166 ASP B CA 1
ATOM 3714 C C . ASP B 1 166 ? -11.461 -16.188 6.418 1 96.06 166 ASP B C 1
ATOM 3716 O O . ASP B 1 166 ? -11.289 -17.391 6.504 1 96.06 166 ASP B O 1
ATOM 3720 N N . PRO B 1 167 ? -11.172 -15.445 5.379 1 96.31 167 PRO B N 1
ATOM 3721 C CA . PRO B 1 167 ? -10.508 -16.141 4.273 1 96.31 167 PRO B CA 1
ATOM 3722 C C . PRO B 1 167 ? -9.258 -16.891 4.719 1 96.31 167 PRO B C 1
ATOM 3724 O O . PRO B 1 167 ? -8.875 -17.891 4.098 1 96.31 167 PRO B O 1
ATOM 3727 N N . ARG B 1 168 ? -8.617 -16.609 5.812 1 95.38 168 ARG B N 1
ATOM 3728 C CA . ARG B 1 168 ? -7.41 -17.25 6.312 1 95.38 168 ARG B CA 1
ATOM 3729 C C . ARG B 1 168 ? -7.73 -18.609 6.93 1 95.38 168 ARG B C 1
ATOM 3731 O O . ARG B 1 168 ? -6.828 -19.422 7.16 1 95.38 168 ARG B O 1
ATOM 3738 N N . SER B 1 169 ? -8.945 -18.812 7.082 1 96.62 169 SER B N 1
ATOM 3739 C CA . SER B 1 169 ? -9.391 -20.094 7.613 1 96.62 169 SER B CA 1
ATOM 3740 C C . SER B 1 169 ? -9.727 -21.078 6.492 1 96.62 169 SER B C 1
ATOM 3742 O O . SER B 1 169 ? -10.133 -22.203 6.75 1 96.62 169 SER B O 1
ATOM 3744 N N . VAL B 1 170 ? -9.633 -20.594 5.301 1 97.44 170 VAL B N 1
ATOM 3745 C CA . VAL B 1 170 ? -9.953 -21.391 4.125 1 97.44 170 VAL B CA 1
ATOM 3746 C C . VAL B 1 170 ? -8.672 -21.984 3.547 1 97.44 170 VAL B C 1
ATOM 3748 O O . VAL B 1 170 ? -7.723 -21.266 3.242 1 97.44 170 VAL B O 1
ATOM 3751 N N . ASN B 1 171 ? -8.625 -23.281 3.504 1 97.25 171 ASN B N 1
ATOM 3752 C CA . ASN B 1 171 ? -7.531 -23.984 2.846 1 97.25 171 ASN B CA 1
ATOM 3753 C C . ASN B 1 171 ? -7.922 -24.438 1.441 1 97.25 171 ASN B C 1
ATOM 3755 O O . ASN B 1 171 ? -8.344 -25.578 1.249 1 97.25 171 ASN B O 1
ATOM 3759 N N . ALA B 1 172 ? -7.73 -23.609 0.534 1 97.75 172 ALA B N 1
ATOM 3760 C CA . ALA B 1 172 ? -8.141 -23.859 -0.847 1 97.75 172 ALA B CA 1
ATOM 3761 C C . ALA B 1 172 ? -7.066 -23.391 -1.828 1 97.75 172 ALA B C 1
ATOM 3763 O O . ALA B 1 172 ? -6.367 -22.406 -1.569 1 97.75 172 ALA B O 1
ATOM 3764 N N . TYR B 1 173 ? -7.016 -24.094 -2.98 1 98.25 173 TYR B N 1
ATOM 3765 C CA . TYR B 1 173 ? -5.98 -23.812 -3.965 1 98.25 173 TYR B CA 1
ATOM 3766 C C . TYR B 1 173 ? -6.551 -23.828 -5.379 1 98.25 173 TYR B C 1
ATOM 3768 O O . TYR B 1 173 ? -7.434 -24.641 -5.688 1 98.25 173 TYR B O 1
ATOM 3776 N N . MET B 1 174 ? -6.078 -22.922 -6.117 1 98.31 174 MET B N 1
ATOM 3777 C CA . MET B 1 174 ? -6.152 -23 -7.57 1 98.31 174 MET B CA 1
ATOM 3778 C C . MET B 1 174 ? -4.883 -23.625 -8.148 1 98.31 174 MET B C 1
ATOM 3780 O O . MET B 1 174 ? -3.773 -23.203 -7.801 1 98.31 174 MET B O 1
ATOM 3784 N N . LEU B 1 175 ? -5.023 -24.656 -8.984 1 98.44 175 LEU B N 1
ATOM 3785 C CA . LEU B 1 175 ? -3.881 -25.312 -9.625 1 98.44 175 LEU B CA 1
ATOM 3786 C C . LEU B 1 175 ? -3.857 -25 -11.117 1 98.44 175 LEU B C 1
ATOM 3788 O O . LEU B 1 175 ? -4.797 -24.406 -11.656 1 98.44 175 LEU B O 1
ATOM 3792 N N . GLY B 1 176 ? -2.756 -25.391 -11.742 1 98 176 GLY B N 1
ATOM 3793 C CA . GLY B 1 176 ? -2.629 -25.219 -13.18 1 98 176 GLY B CA 1
ATOM 3794 C C . GLY B 1 176 ? -1.995 -23.906 -13.578 1 98 176 GLY B C 1
ATOM 3795 O O . GLY B 1 176 ? -1.288 -23.281 -12.773 1 98 176 GLY B O 1
ATOM 3796 N N . GLU B 1 177 ? -2.223 -23.562 -14.812 1 96.81 177 GLU B N 1
ATOM 3797 C CA . GLU B 1 177 ? -1.683 -22.328 -15.367 1 96.81 177 GLU B CA 1
ATOM 3798 C C . GLU B 1 177 ? -2.396 -21.109 -14.789 1 96.81 177 GLU B C 1
ATOM 3800 O O . GLU B 1 177 ? -3.625 -21.078 -14.711 1 96.81 177 GLU B O 1
ATOM 3805 N N . HIS B 1 178 ? -1.614 -20.109 -14.32 1 95 178 HIS B N 1
ATOM 3806 C CA . HIS B 1 178 ? -2.229 -18.812 -14.07 1 95 178 HIS B CA 1
ATOM 3807 C C . HIS B 1 178 ? -2.803 -18.219 -15.359 1 95 178 HIS B C 1
ATOM 3809 O O . HIS B 1 178 ? -2.076 -17.625 -16.141 1 95 178 HIS B O 1
ATOM 3815 N N . GLY B 1 179 ? -4.031 -18.375 -15.578 1 90.06 179 GLY B N 1
ATOM 3816 C CA . GLY B 1 179 ? -4.711 -17.969 -16.797 1 90.06 179 GLY B CA 1
ATOM 3817 C C . GLY B 1 179 ? -6.023 -18.703 -17.016 1 90.06 179 GLY B C 1
ATOM 3818 O O . GLY B 1 179 ? -6.781 -18.922 -16.062 1 90.06 179 GLY B O 1
ATOM 3819 N N . ASP B 1 180 ? -6.215 -19.109 -18.266 1 89.19 180 ASP B N 1
ATOM 3820 C CA . ASP B 1 180 ? -7.535 -19.594 -18.641 1 89.19 180 ASP B CA 1
ATOM 3821 C C . ASP B 1 180 ? -7.734 -21.047 -18.203 1 89.19 180 ASP B C 1
ATOM 3823 O O . ASP B 1 180 ? -8.867 -21.516 -18.109 1 89.19 180 ASP B O 1
ATOM 3827 N N . THR B 1 181 ? -6.645 -21.672 -17.875 1 94.94 181 THR B N 1
ATOM 3828 C CA . THR B 1 181 ? -6.785 -23.109 -17.688 1 94.94 181 THR B CA 1
ATOM 3829 C C . THR B 1 181 ? -6.574 -23.484 -16.219 1 94.94 181 THR B C 1
ATOM 3831 O O . THR B 1 181 ? -6.422 -24.656 -15.883 1 94.94 181 THR B O 1
ATOM 3834 N N . GLU B 1 182 ? -6.48 -22.5 -15.312 1 97.19 182 GLU B N 1
ATOM 3835 C CA . GLU B 1 182 ? -6.43 -22.797 -13.891 1 97.19 182 GLU B CA 1
ATOM 3836 C C . GLU B 1 182 ? -7.734 -23.438 -13.414 1 97.19 182 GLU B C 1
ATOM 3838 O O . GLU B 1 182 ? -8.781 -23.266 -14.039 1 97.19 182 GLU B O 1
ATOM 3843 N N . PHE B 1 183 ? -7.699 -24.219 -12.336 1 98 183 PHE B N 1
ATOM 3844 C CA . PHE B 1 183 ? -8.898 -24.875 -11.836 1 98 183 PHE B CA 1
ATOM 3845 C C . PHE B 1 183 ? -8.805 -25.078 -10.328 1 98 183 PHE B C 1
ATOM 3847 O O . PHE B 1 183 ? -7.719 -25.297 -9.789 1 98 183 PHE B O 1
ATOM 3854 N N . PRO B 1 184 ? -9.961 -24.953 -9.617 1 98.38 184 PRO B N 1
ATOM 3855 C CA . PRO B 1 184 ? -9.984 -25.266 -8.188 1 98.38 184 PRO B CA 1
ATOM 3856 C C . PRO B 1 184 ? -9.938 -26.766 -7.898 1 98.38 184 PRO B C 1
ATOM 3858 O O . PRO B 1 184 ? -10.547 -27.547 -8.625 1 98.38 184 PRO B O 1
ATOM 3861 N N . VAL B 1 185 ? -9.234 -27.141 -6.914 1 97.94 185 VAL B N 1
ATOM 3862 C CA . VAL B 1 185 ? -9.148 -28.547 -6.527 1 97.94 185 VAL B CA 1
ATOM 3863 C C . VAL B 1 185 ? -10.211 -28.859 -5.469 1 97.94 185 VAL B C 1
ATOM 3865 O O . VAL B 1 185 ? -9.883 -29.109 -4.309 1 97.94 185 VAL B O 1
ATOM 3868 N N . TRP B 1 186 ? -11.43 -29.047 -5.918 1 97.31 186 TRP B N 1
ATOM 3869 C CA . TRP B 1 186 ? -12.57 -29.203 -5.023 1 97.31 186 TRP B CA 1
ATOM 3870 C C . TRP B 1 186 ? -12.445 -30.469 -4.18 1 97.31 186 TRP B C 1
ATOM 3872 O O . TRP B 1 186 ? -13.055 -30.562 -3.113 1 97.31 186 TRP B O 1
ATOM 3882 N N . SER B 1 187 ? -11.648 -31.438 -4.629 1 95.69 187 SER B N 1
ATOM 3883 C CA . SER B 1 187 ? -11.43 -32.656 -3.885 1 95.69 187 SER B CA 1
ATOM 3884 C C . SER B 1 187 ? -10.656 -32.406 -2.596 1 95.69 187 SER B C 1
ATOM 3886 O O . SER B 1 187 ? -10.656 -33.25 -1.685 1 95.69 187 SER B O 1
ATOM 3888 N N . TYR B 1 188 ? -10 -31.203 -2.496 1 95.56 188 TYR B N 1
ATOM 3889 C CA . TYR B 1 188 ? -9.156 -30.969 -1.329 1 95.56 188 TYR B CA 1
ATOM 3890 C C . TYR B 1 188 ? -9.516 -29.641 -0.663 1 95.56 188 TYR B C 1
ATOM 3892 O O . TYR B 1 188 ? -9.25 -29.453 0.526 1 95.56 188 TYR B O 1
ATOM 3900 N N . ASN B 1 189 ? -10.078 -28.703 -1.396 1 97.69 189 ASN B N 1
ATOM 3901 C CA . ASN B 1 189 ? -10.438 -27.422 -0.818 1 97.69 189 ASN B CA 1
ATOM 3902 C C . ASN B 1 189 ? -11.406 -27.578 0.35 1 97.69 189 ASN B C 1
ATOM 3904 O O . ASN B 1 189 ? -12.422 -28.266 0.228 1 97.69 189 ASN B O 1
ATOM 3908 N N . ASN B 1 190 ? -11.047 -26.953 1.5 1 97.75 190 ASN B N 1
ATOM 3909 C CA . ASN B 1 190 ? -11.867 -27.203 2.684 1 97.75 190 ASN B CA 1
ATOM 3910 C C . ASN B 1 190 ? -11.805 -26.016 3.654 1 97.75 190 ASN B C 1
ATOM 3912 O O . ASN B 1 190 ? -10.93 -25.172 3.551 1 97.75 190 ASN B O 1
ATOM 3916 N N . VAL B 1 191 ? -12.75 -25.984 4.508 1 97.62 191 VAL B N 1
ATOM 3917 C CA . VAL B 1 191 ? -12.797 -25.094 5.664 1 97.62 191 VAL B CA 1
ATOM 3918 C C . VAL B 1 191 ? -12.891 -25.922 6.945 1 97.62 191 VAL B C 1
ATOM 3920 O O . VAL B 1 191 ? -13.844 -26.672 7.133 1 97.62 191 VAL B O 1
ATOM 3923 N N . GLY B 1 192 ? -11.906 -25.812 7.766 1 95.44 192 GLY B N 1
ATOM 3924 C CA . GLY B 1 192 ? -11.914 -26.578 9 1 95.44 192 GLY B CA 1
ATOM 3925 C C . GLY B 1 192 ? -11.93 -28.078 8.758 1 95.44 192 GLY B C 1
ATOM 3926 O O . GLY B 1 192 ? -12.516 -28.828 9.547 1 95.44 192 GLY B O 1
ATOM 3927 N N . GLY B 1 193 ? -11.477 -28.453 7.691 1 95.12 193 GLY B N 1
ATOM 3928 C CA . GLY B 1 193 ? -11.391 -29.875 7.402 1 95.12 193 GLY B CA 1
ATOM 3929 C C . GLY B 1 193 ? -12.578 -30.391 6.609 1 95.12 193 GLY B C 1
ATOM 3930 O O . GLY B 1 193 ? -12.531 -31.484 6.059 1 95.12 193 GLY B O 1
ATOM 3931 N N . VAL B 1 194 ? -13.617 -29.609 6.559 1 96.94 194 VAL B N 1
ATOM 3932 C CA . VAL B 1 194 ? -14.789 -30 5.777 1 96.94 194 VAL B CA 1
ATOM 3933 C C . VAL B 1 194 ? -14.633 -29.516 4.34 1 96.94 194 VAL B C 1
ATOM 3935 O O . VAL B 1 194 ? -14.516 -28.312 4.09 1 96.94 194 VAL B O 1
ATOM 3938 N N . LYS B 1 195 ? -14.727 -30.469 3.432 1 97.56 195 LYS B N 1
ATOM 3939 C CA . LYS B 1 195 ? -14.609 -30.094 2.023 1 97.56 195 LYS B CA 1
ATOM 3940 C C . LYS B 1 195 ? -15.695 -29.094 1.626 1 97.56 195 LYS B C 1
ATOM 3942 O O . LYS B 1 195 ? -16.844 -29.234 2.043 1 97.56 195 LYS B O 1
ATOM 3947 N N . VAL B 1 196 ? -15.281 -28.125 0.832 1 97.69 196 VAL B N 1
ATOM 3948 C CA . VAL B 1 196 ? -16.234 -27.141 0.352 1 97.69 196 VAL B CA 1
ATOM 3949 C C . VAL B 1 196 ? -17.344 -27.828 -0.438 1 97.69 196 VAL B C 1
ATOM 3951 O O . VAL B 1 196 ? -18.516 -27.438 -0.331 1 97.69 196 VAL B O 1
ATOM 3954 N N . SER B 1 197 ? -17 -28.859 -1.242 1 96 197 SER B N 1
ATOM 3955 C CA . SER B 1 197 ? -17.984 -29.609 -2.021 1 96 197 SER B CA 1
ATOM 3956 C C . SER B 1 197 ? -19.031 -30.281 -1.118 1 96 197 SER B C 1
ATOM 3958 O O . SER B 1 197 ? -20.219 -30.281 -1.432 1 96 197 SER B O 1
ATOM 3960 N N . ASP B 1 198 ? -18.578 -30.828 0.003 1 96.44 198 ASP B N 1
ATOM 3961 C CA . ASP B 1 198 ? -19.5 -31.453 0.957 1 96.44 198 ASP B CA 1
ATOM 3962 C C . ASP B 1 198 ? -20.375 -30.406 1.641 1 96.44 198 ASP B C 1
ATOM 3964 O O . ASP B 1 198 ? -21.562 -30.656 1.879 1 96.44 198 ASP B O 1
ATOM 3968 N N . TRP B 1 199 ? -19.797 -29.328 1.98 1 96.81 199 TRP B N 1
ATOM 3969 C CA . TRP B 1 199 ? -20.562 -28.234 2.592 1 96.81 199 TRP B CA 1
ATOM 3970 C C . TRP B 1 199 ? -21.672 -27.766 1.665 1 96.81 199 TRP B C 1
ATOM 3972 O O . TRP B 1 199 ? -22.812 -27.578 2.098 1 96.81 199 TRP B O 1
ATOM 3982 N N . VAL B 1 200 ? -21.359 -27.578 0.402 1 96.75 200 VAL B N 1
ATOM 3983 C CA . VAL B 1 200 ? -22.344 -27.109 -0.577 1 96.75 200 VAL B CA 1
ATOM 3984 C C . VAL B 1 200 ? -23.469 -28.125 -0.691 1 96.75 200 VAL B C 1
ATOM 3986 O O . VAL B 1 200 ? -24.641 -27.75 -0.778 1 96.75 200 VAL B O 1
ATOM 3989 N N . LYS B 1 201 ? -23.141 -29.438 -0.709 1 95.31 201 LYS B N 1
ATOM 3990 C CA . LYS B 1 201 ? -24.141 -30.5 -0.77 1 95.31 201 LYS B CA 1
ATOM 3991 C C . LYS B 1 201 ? -25.078 -30.422 0.429 1 95.31 201 LYS B C 1
ATOM 3993 O O . LYS B 1 201 ? -26.281 -30.688 0.301 1 95.31 201 LYS B O 1
ATOM 3998 N N . ALA B 1 202 ? -24.562 -30.078 1.528 1 96 202 ALA B N 1
ATOM 3999 C CA . ALA B 1 202 ? -25.328 -30.016 2.766 1 96 202 ALA B CA 1
ATOM 4000 C C . ALA B 1 202 ? -26.141 -28.719 2.842 1 96 202 ALA B C 1
ATOM 4002 O O . ALA B 1 202 ? -27.047 -28.594 3.682 1 96 202 ALA B O 1
ATOM 4003 N N . HIS B 1 203 ? -25.891 -27.797 1.939 1 96.31 203 HIS B N 1
ATOM 4004 C CA . HIS B 1 203 ? -26.578 -26.516 1.924 1 96.31 203 HIS B CA 1
ATOM 4005 C C . HIS B 1 203 ? -27.156 -26.219 0.547 1 96.31 203 HIS B C 1
ATOM 4007 O O . HIS B 1 203 ? -26.734 -25.266 -0.12 1 96.31 203 HIS B O 1
ATOM 4013 N N . PRO B 1 204 ? -28.188 -26.891 0.203 1 92.88 204 PRO B N 1
ATOM 4014 C CA . PRO B 1 204 ? -28.734 -26.75 -1.147 1 92.88 204 PRO B CA 1
ATOM 4015 C C . PRO B 1 204 ? -29.281 -25.359 -1.42 1 92.88 204 PRO B C 1
ATOM 4017 O O . PRO B 1 204 ? -29.469 -24.984 -2.578 1 92.88 204 PRO B O 1
ATOM 4020 N N . GLU B 1 205 ? -29.422 -24.625 -0.384 1 93.69 205 GLU B N 1
ATOM 4021 C CA . GLU B 1 205 ? -29.984 -23.281 -0.528 1 93.69 205 GLU B CA 1
ATOM 4022 C C . GLU B 1 205 ? -29 -22.359 -1.235 1 93.69 205 GLU B C 1
ATOM 4024 O O . GLU B 1 205 ? -29.391 -21.312 -1.78 1 93.69 205 GLU B O 1
ATOM 4029 N N . VAL B 1 206 ? -27.766 -22.766 -1.287 1 93.5 206 VAL B N 1
ATOM 4030 C CA . VAL B 1 206 ? -26.781 -21.875 -1.912 1 93.5 206 VAL B CA 1
ATOM 4031 C C . VAL B 1 206 ? -26.812 -22.062 -3.428 1 93.5 206 VAL B C 1
ATOM 4033 O O . VAL B 1 206 ? -26.266 -21.25 -4.172 1 93.5 206 VAL B O 1
ATOM 4036 N N . GLY B 1 207 ? -27.453 -23.266 -3.848 1 89.88 207 GLY B N 1
ATOM 4037 C CA . GLY B 1 207 ? -27.609 -23.469 -5.277 1 89.88 207 GLY B CA 1
ATOM 4038 C C . GLY B 1 207 ? -26.875 -24.703 -5.777 1 89.88 207 GLY B C 1
ATOM 4039 O O . GLY B 1 207 ? -25.797 -25.047 -5.27 1 89.88 207 GLY B O 1
ATOM 4040 N N . GLU B 1 208 ? -27.344 -25.438 -6.832 1 84.12 208 GLU B N 1
ATOM 4041 C CA . GLU B 1 208 ? -26.812 -26.688 -7.363 1 84.12 208 GLU B CA 1
ATOM 4042 C C . GLU B 1 208 ? -25.5 -26.469 -8.109 1 84.12 208 GLU B C 1
ATOM 4044 O O . GLU B 1 208 ? -24.609 -27.328 -8.109 1 84.12 208 GLU B O 1
ATOM 4049 N N . ASN B 1 209 ? -25.297 -25.312 -8.641 1 93.81 209 ASN B N 1
ATOM 4050 C CA . ASN B 1 209 ? -24.109 -25.047 -9.445 1 93.81 209 ASN B CA 1
ATOM 4051 C C . ASN B 1 209 ? -23.188 -24.031 -8.773 1 93.81 209 ASN B C 1
ATOM 4053 O O . ASN B 1 209 ? -22.484 -23.281 -9.445 1 93.81 209 ASN B O 1
ATOM 4057 N N . LYS B 1 210 ? -23.156 -24.156 -7.438 1 96.56 210 LYS B N 1
ATOM 4058 C CA . LYS B 1 210 ? -22.469 -23.141 -6.676 1 96.56 210 LYS B CA 1
ATOM 4059 C C . LYS B 1 210 ? -20.953 -23.219 -6.895 1 96.56 210 LYS B C 1
ATOM 4061 O O . LYS B 1 210 ? -20.281 -22.188 -6.988 1 96.56 210 LYS B O 1
ATOM 4066 N N . LEU B 1 211 ? -20.406 -24.453 -6.969 1 97.31 211 LEU B N 1
ATOM 4067 C CA . LEU B 1 211 ? -18.969 -24.625 -7.152 1 97.31 211 LEU B CA 1
ATOM 4068 C C . LEU B 1 211 ? -18.531 -24.078 -8.5 1 97.31 211 LEU B C 1
ATOM 4070 O O . LEU B 1 211 ? -17.469 -23.438 -8.602 1 97.31 211 LEU B O 1
ATOM 4074 N N . GLU B 1 212 ? -19.297 -24.328 -9.484 1 96.44 212 GLU B N 1
ATOM 4075 C CA . GLU B 1 212 ? -19.016 -23.781 -10.812 1 96.44 212 GLU B CA 1
ATOM 4076 C C . GLU B 1 212 ? -19.109 -22.25 -10.812 1 96.44 212 GLU B C 1
ATOM 4078 O O . GLU B 1 212 ? -18.328 -21.578 -11.484 1 96.44 212 GLU B O 1
ATOM 4083 N N . ALA B 1 213 ? -20.094 -21.75 -10.148 1 97.25 213 ALA B N 1
ATOM 4084 C CA . ALA B 1 213 ? -20.281 -20.312 -10.055 1 97.25 213 ALA B CA 1
ATOM 4085 C C . ALA B 1 213 ? -19.094 -19.641 -9.359 1 97.25 213 ALA B C 1
ATOM 4087 O O . ALA B 1 213 ? -18.656 -18.562 -9.773 1 97.25 213 ALA B O 1
ATOM 4088 N N . ILE B 1 214 ? -18.578 -20.281 -8.328 1 97.94 214 ILE B N 1
ATOM 4089 C CA . ILE B 1 214 ? -17.422 -19.766 -7.602 1 97.94 214 ILE B CA 1
ATOM 4090 C C . ILE B 1 214 ? -16.203 -19.766 -8.523 1 97.94 214 ILE B C 1
ATOM 4092 O O . ILE B 1 214 ? -15.477 -18.766 -8.594 1 97.94 214 ILE B O 1
ATOM 4096 N N . HIS B 1 215 ? -16 -20.891 -9.172 1 97.38 215 HIS B N 1
ATOM 4097 C CA . HIS B 1 215 ? -14.883 -20.984 -10.109 1 97.38 215 HIS B CA 1
ATOM 4098 C C . HIS B 1 215 ? -14.945 -19.859 -11.148 1 97.38 215 HIS B C 1
ATOM 4100 O O . HIS B 1 215 ? -13.938 -19.203 -11.406 1 97.38 215 HIS B O 1
ATOM 4106 N N . LYS B 1 216 ? -16.078 -19.625 -11.719 1 96.5 216 LYS B N 1
ATOM 4107 C CA . LYS B 1 216 ? -16.266 -18.594 -12.734 1 96.5 216 LYS B CA 1
ATOM 4108 C C . LYS B 1 216 ? -16.016 -17.203 -12.156 1 96.5 216 LYS B C 1
ATOM 4110 O O . LYS B 1 216 ? -15.383 -16.375 -12.797 1 96.5 216 LYS B O 1
ATOM 4115 N N . GLU B 1 217 ? -16.516 -16.984 -11 1 96.69 217 GLU B N 1
ATOM 4116 C CA . GLU B 1 217 ? -16.328 -15.688 -10.344 1 96.69 217 GLU B CA 1
ATOM 4117 C C . GLU B 1 217 ? -14.852 -15.383 -10.133 1 96.69 217 GLU B C 1
ATOM 4119 O O . GLU B 1 217 ? -14.398 -14.273 -10.43 1 96.69 217 GLU B O 1
ATOM 4124 N N . VAL B 1 218 ? -14.125 -16.359 -9.656 1 97.5 218 VAL B N 1
ATOM 4125 C CA . VAL B 1 218 ? -12.695 -16.188 -9.398 1 97.5 218 VAL B CA 1
ATOM 4126 C C . VAL B 1 218 ? -11.945 -15.977 -10.711 1 97.5 218 VAL B C 1
ATOM 4128 O O . VAL B 1 218 ? -11.117 -15.078 -10.82 1 97.5 218 VAL B O 1
ATOM 4131 N N . ALA B 1 219 ? -12.281 -16.734 -11.727 1 94.44 219 ALA B N 1
ATOM 4132 C CA . ALA B 1 219 ? -11.609 -16.672 -13.023 1 94.44 219 ALA B CA 1
ATOM 4133 C C . ALA B 1 219 ? -11.859 -15.336 -13.711 1 94.44 219 ALA B C 1
ATOM 4135 O O . ALA B 1 219 ? -10.984 -14.82 -14.422 1 94.44 219 ALA B O 1
ATOM 4136 N N . ASP B 1 220 ? -13.016 -14.711 -13.445 1 94.69 220 ASP B N 1
ATOM 4137 C CA . ASP B 1 220 ? -13.43 -13.508 -14.148 1 94.69 220 ASP B CA 1
ATOM 4138 C C . ASP B 1 220 ? -13.055 -12.25 -13.367 1 94.69 220 ASP B C 1
ATOM 4140 O O . ASP B 1 220 ? -13.195 -11.133 -13.867 1 94.69 220 ASP B O 1
ATOM 4144 N N . MET B 1 2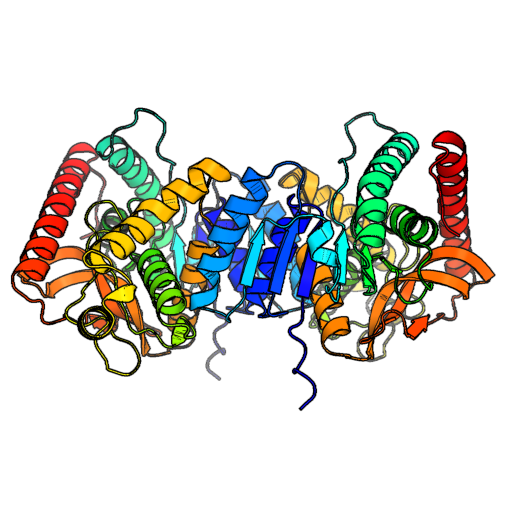21 ? -12.555 -12.445 -12.219 1 95.75 221 MET B N 1
ATOM 4145 C CA . MET B 1 221 ? -12.391 -11.32 -11.297 1 95.75 221 MET B CA 1
ATOM 4146 C C . MET B 1 221 ? -11.406 -10.305 -11.852 1 95.75 221 MET B C 1
ATOM 4148 O O . MET B 1 221 ? -11.609 -9.094 -11.727 1 95.75 221 MET B O 1
ATOM 4152 N N . ALA B 1 222 ? -10.297 -10.805 -12.453 1 93.81 222 ALA B N 1
ATOM 4153 C CA . ALA B 1 222 ? -9.32 -9.898 -13.055 1 93.81 222 ALA B CA 1
ATOM 4154 C C . ALA B 1 222 ? -9.969 -9.016 -14.125 1 93.81 222 ALA B C 1
ATOM 4156 O O . ALA B 1 222 ? -9.703 -7.816 -14.195 1 93.81 222 ALA B O 1
ATOM 4157 N N . TYR B 1 223 ? -10.789 -9.625 -14.898 1 92.5 223 TYR B N 1
ATOM 4158 C CA . TYR B 1 223 ? -11.461 -8.906 -15.969 1 92.5 223 TYR B CA 1
ATOM 4159 C C . TYR B 1 223 ? -12.398 -7.844 -15.406 1 92.5 223 TYR B C 1
ATOM 4161 O O . TYR B 1 223 ? -12.492 -6.738 -15.945 1 92.5 223 TYR B O 1
ATOM 4169 N N . ASP B 1 224 ? -13.062 -8.211 -14.352 1 95.56 224 ASP B N 1
ATOM 4170 C CA . ASP B 1 224 ? -13.969 -7.266 -13.703 1 95.56 224 ASP B CA 1
ATOM 4171 C C . ASP B 1 224 ? -13.219 -6.023 -13.234 1 95.56 224 ASP B C 1
ATOM 4173 O O . ASP B 1 224 ? -13.672 -4.895 -13.453 1 95.56 224 ASP B O 1
ATOM 4177 N N . ILE B 1 225 ? -12.109 -6.203 -12.648 1 96.56 225 ILE B N 1
ATOM 4178 C CA . ILE B 1 225 ? -11.297 -5.105 -12.125 1 96.56 225 ILE B CA 1
ATOM 4179 C C . ILE B 1 225 ? -10.75 -4.277 -13.289 1 96.56 225 ILE B C 1
ATOM 4181 O O . ILE B 1 225 ? -10.812 -3.045 -13.266 1 96.56 225 ILE B O 1
ATOM 4185 N N . ILE B 1 226 ? -10.18 -4.926 -14.281 1 94 226 ILE B N 1
ATOM 4186 C CA . ILE B 1 226 ? -9.562 -4.25 -15.414 1 94 226 ILE B CA 1
ATOM 4187 C C . ILE B 1 226 ? -10.602 -3.387 -16.125 1 94 226 ILE B C 1
ATOM 4189 O O . ILE B 1 226 ? -10.312 -2.248 -16.516 1 94 226 ILE B O 1
ATOM 4193 N N . ASN B 1 227 ? -11.789 -3.943 -16.281 1 95.31 227 ASN B N 1
ATOM 4194 C CA . ASN B 1 227 ? -12.859 -3.203 -16.938 1 95.31 227 ASN B CA 1
ATOM 4195 C C . ASN B 1 227 ? -13.25 -1.957 -16.156 1 95.31 227 ASN B C 1
ATOM 4197 O O . ASN B 1 227 ? -13.68 -0.961 -16.734 1 95.31 227 ASN B O 1
ATOM 4201 N N . LYS B 1 228 ? -13.047 -2.047 -14.867 1 96.19 228 LYS B N 1
ATOM 4202 C CA . LYS B 1 228 ? -13.523 -0.976 -14 1 96.19 228 LYS B CA 1
ATOM 4203 C C . LYS B 1 228 ? -12.43 0.052 -13.742 1 96.19 228 LYS B C 1
ATOM 4205 O O . LYS B 1 228 ? -12.68 1.258 -13.766 1 96.19 228 LYS B O 1
ATOM 4210 N N . LYS B 1 229 ? -11.234 -0.427 -13.492 1 94.69 229 LYS B N 1
ATOM 4211 C CA . LYS B 1 229 ? -10.234 0.562 -13.094 1 94.69 229 LYS B CA 1
ATOM 4212 C C . LYS B 1 229 ? -8.953 0.409 -13.906 1 94.69 229 LYS B C 1
ATOM 4214 O O . LYS B 1 229 ? -7.945 1.059 -13.617 1 94.69 229 LYS B O 1
ATOM 4219 N N . GLY B 1 230 ? -8.914 -0.555 -14.805 1 91.62 230 GLY B N 1
ATOM 4220 C CA . GLY B 1 230 ? -7.859 -0.574 -15.805 1 91.62 230 GLY B CA 1
ATOM 4221 C C . GLY B 1 230 ? -6.785 -1.611 -15.531 1 91.62 230 GLY B C 1
ATOM 4222 O O . GLY B 1 230 ? -6.062 -2.025 -16.438 1 91.62 230 GLY B O 1
ATOM 4223 N N . ALA B 1 231 ? -6.613 -1.961 -14.258 1 92.56 231 ALA B N 1
ATOM 4224 C CA . ALA B 1 231 ? -5.555 -2.924 -13.961 1 92.56 231 ALA B CA 1
ATOM 4225 C C . ALA B 1 231 ? -5.73 -3.518 -12.57 1 92.56 231 ALA B C 1
ATOM 4227 O O . ALA B 1 231 ? -6.367 -2.91 -11.703 1 92.56 231 ALA B O 1
ATOM 4228 N N . THR B 1 232 ? -5.156 -4.723 -12.406 1 94.06 232 THR B N 1
ATOM 4229 C CA . THR B 1 232 ? -5.059 -5.363 -11.102 1 94.06 232 THR B CA 1
ATOM 4230 C C . THR B 1 232 ? -3.666 -5.168 -10.508 1 94.06 232 THR B C 1
ATOM 4232 O O . THR B 1 232 ? -2.662 -5.516 -11.133 1 94.06 232 THR B O 1
ATOM 4235 N N . PHE B 1 233 ? -3.641 -4.602 -9.195 1 97 233 PHE B N 1
ATOM 4236 C CA . PHE B 1 233 ? -2.285 -4.461 -8.68 1 97 233 PHE B CA 1
ATOM 4237 C C . PHE B 1 233 ? -2.281 -4.523 -7.156 1 97 233 PHE B C 1
ATOM 4239 O O . PHE B 1 233 ? -1.263 -4.859 -6.547 1 97 233 PHE B O 1
ATOM 4246 N N . TYR B 1 234 ? -3.363 -4.32 -6.418 1 98.44 234 TYR B N 1
ATOM 4247 C CA . TYR B 1 234 ? -3.348 -4.387 -4.961 1 98.44 234 TYR B CA 1
ATOM 4248 C C . TYR B 1 234 ? -3.238 -5.832 -4.484 1 98.44 234 TYR B C 1
ATOM 4250 O O . TYR B 1 234 ? -2.408 -6.148 -3.629 1 98.44 234 TYR B O 1
ATOM 4258 N N . GLY B 1 235 ? -4.105 -6.695 -5.09 1 98.25 235 GLY B N 1
ATOM 4259 C CA . GLY B 1 235 ? -4.07 -8.102 -4.723 1 98.25 235 GLY B CA 1
ATOM 4260 C C . GLY B 1 235 ? -2.732 -8.758 -5.004 1 98.25 235 GLY B C 1
ATOM 4261 O O . GLY B 1 235 ? -2.094 -9.297 -4.094 1 98.25 235 GLY B O 1
ATOM 4262 N N . ILE B 1 236 ? -2.26 -8.609 -6.219 1 98.25 236 ILE B N 1
ATOM 4263 C CA . ILE B 1 236 ? -1.036 -9.281 -6.633 1 98.25 236 ILE B CA 1
ATOM 4264 C C . ILE B 1 236 ? 0.166 -8.664 -5.93 1 98.25 236 ILE B C 1
ATOM 4266 O O . ILE B 1 236 ? 1.11 -9.359 -5.559 1 98.25 236 ILE B O 1
ATOM 4270 N N . GLY B 1 237 ? 0.18 -7.32 -5.742 1 98.69 237 GLY B N 1
ATOM 4271 C CA . GLY B 1 237 ? 1.246 -6.699 -4.973 1 98.69 237 GLY B CA 1
ATOM 4272 C C . GLY B 1 237 ? 1.373 -7.258 -3.568 1 98.69 237 GLY B C 1
ATOM 4273 O O . GLY B 1 237 ? 2.482 -7.508 -3.092 1 98.69 237 GLY B O 1
ATOM 4274 N N . THR B 1 238 ? 0.248 -7.48 -2.961 1 98.75 238 THR B N 1
ATOM 4275 C CA . THR B 1 238 ? 0.23 -8.023 -1.607 1 98.75 238 THR B CA 1
ATOM 4276 C C . THR B 1 238 ? 0.653 -9.492 -1.605 1 98.75 238 THR B C 1
ATOM 4278 O O . THR B 1 238 ? 1.366 -9.93 -0.704 1 98.75 238 THR B O 1
ATOM 4281 N N . ALA B 1 239 ? 0.19 -10.242 -2.602 1 98.56 239 ALA B N 1
ATOM 4282 C CA . ALA B 1 239 ? 0.581 -11.648 -2.723 1 98.56 239 ALA B CA 1
ATOM 4283 C C . ALA B 1 239 ? 2.096 -11.781 -2.846 1 98.56 239 ALA B C 1
ATOM 4285 O O . ALA B 1 239 ? 2.701 -12.641 -2.201 1 98.56 239 ALA B O 1
ATOM 4286 N N . LEU B 1 240 ? 2.705 -10.938 -3.66 1 98.81 240 LEU B N 1
ATOM 4287 C CA . LEU B 1 240 ? 4.148 -10.961 -3.857 1 98.81 240 LEU B CA 1
ATOM 4288 C C . LEU B 1 240 ? 4.879 -10.641 -2.559 1 98.81 240 LEU B C 1
ATOM 4290 O O . LEU B 1 240 ? 5.91 -11.242 -2.256 1 98.81 240 LEU B O 1
ATOM 4294 N N . ALA B 1 241 ? 4.367 -9.656 -1.838 1 98.88 241 ALA B N 1
ATOM 4295 C CA . ALA B 1 241 ? 4.969 -9.312 -0.549 1 98.88 241 ALA B CA 1
ATOM 4296 C C . ALA B 1 241 ? 4.871 -10.484 0.425 1 98.88 241 ALA B C 1
ATOM 4298 O O . ALA B 1 241 ? 5.805 -10.742 1.188 1 98.88 241 ALA B O 1
ATOM 4299 N N . PHE B 1 242 ? 3.768 -11.188 0.354 1 98.62 242 PHE B N 1
ATOM 4300 C CA . PHE B 1 242 ? 3.545 -12.336 1.227 1 98.62 242 PHE B CA 1
ATOM 4301 C C . PHE B 1 242 ? 4.535 -13.453 0.917 1 98.62 242 PHE B C 1
ATOM 4303 O O . PHE B 1 242 ? 5.105 -14.055 1.829 1 98.62 242 PHE B O 1
ATOM 4310 N N . ILE B 1 243 ? 4.754 -13.711 -0.354 1 98.75 243 ILE B N 1
ATOM 4311 C CA . ILE B 1 243 ? 5.727 -14.711 -0.782 1 98.75 243 ILE B CA 1
ATOM 4312 C C . ILE B 1 243 ? 7.125 -14.289 -0.33 1 98.75 243 ILE B C 1
ATOM 4314 O O . ILE B 1 243 ? 7.883 -15.102 0.207 1 98.75 243 ILE B O 1
ATOM 4318 N N . THR B 1 244 ? 7.449 -13.031 -0.505 1 98.88 244 THR B N 1
ATOM 4319 C CA . THR B 1 244 ? 8.742 -12.461 -0.132 1 98.88 244 THR B CA 1
ATOM 4320 C C . THR B 1 244 ? 9 -12.648 1.359 1 98.88 244 THR B C 1
ATOM 4322 O O . THR B 1 244 ? 10.086 -13.094 1.755 1 98.88 244 THR B O 1
ATOM 4325 N N . LYS B 1 245 ? 8.016 -12.312 2.109 1 98.62 245 LYS B N 1
ATOM 4326 C CA . LYS B 1 245 ? 8.125 -12.445 3.561 1 98.62 245 LYS B CA 1
ATOM 4327 C C . LYS B 1 245 ? 8.398 -13.898 3.961 1 98.62 245 LYS B C 1
ATOM 4329 O O . LYS B 1 245 ? 9.242 -14.164 4.82 1 98.62 245 LYS B O 1
ATOM 4334 N N . ALA B 1 246 ? 7.672 -14.844 3.35 1 98.5 246 ALA B N 1
ATOM 4335 C CA . ALA B 1 246 ? 7.832 -16.266 3.646 1 98.5 246 ALA B CA 1
ATOM 4336 C C . ALA B 1 246 ? 9.258 -16.734 3.359 1 98.5 246 ALA B C 1
ATOM 4338 O O . ALA B 1 246 ? 9.836 -17.5 4.133 1 98.5 246 ALA B O 1
ATOM 4339 N N . ILE B 1 247 ? 9.812 -16.219 2.291 1 98.56 247 ILE B N 1
ATOM 4340 C CA . ILE B 1 247 ? 11.156 -16.609 1.891 1 98.56 247 ILE B CA 1
ATOM 4341 C C . ILE B 1 247 ? 12.18 -15.984 2.836 1 98.56 247 ILE B C 1
ATOM 4343 O O . ILE B 1 247 ? 13.008 -16.688 3.416 1 98.56 247 ILE B O 1
ATOM 4347 N N . LEU B 1 248 ? 12.117 -14.68 3.002 1 98.12 248 LEU B N 1
ATOM 4348 C CA . LEU B 1 248 ? 13.125 -13.945 3.758 1 98.12 248 LEU B CA 1
ATOM 4349 C C . LEU B 1 248 ? 13.117 -14.367 5.223 1 98.12 248 LEU B C 1
ATOM 4351 O O . LEU B 1 248 ? 14.164 -14.383 5.875 1 98.12 248 LEU B O 1
ATOM 4355 N N . ASN B 1 249 ? 11.938 -14.789 5.727 1 97.56 249 ASN B N 1
ATOM 4356 C CA . ASN B 1 249 ? 11.812 -15.172 7.125 1 97.56 249 ASN B CA 1
ATOM 4357 C C . ASN B 1 249 ? 11.992 -16.672 7.309 1 97.56 249 ASN B C 1
ATOM 4359 O O . ASN B 1 249 ? 11.82 -17.203 8.414 1 97.56 249 ASN B O 1
ATOM 4363 N N . ASN B 1 250 ? 12.297 -17.375 6.32 1 98.06 250 ASN B N 1
ATOM 4364 C CA . ASN B 1 250 ? 12.484 -18.812 6.375 1 98.06 250 ASN B CA 1
ATOM 4365 C C . ASN B 1 250 ? 11.289 -19.5 7.02 1 98.06 250 ASN B C 1
ATOM 4367 O O . ASN B 1 250 ? 11.445 -20.297 7.953 1 98.06 250 ASN B O 1
ATOM 4371 N N . GLU B 1 251 ? 10.109 -19.234 6.477 1 97.5 251 GLU B N 1
ATOM 4372 C CA . GLU B 1 251 ? 8.891 -19.625 7.18 1 97.5 251 GLU B CA 1
ATOM 4373 C C . GLU B 1 251 ? 8.508 -21.078 6.875 1 97.5 251 GLU B C 1
ATOM 4375 O O . GLU B 1 251 ? 7.676 -21.656 7.574 1 97.5 251 GLU B O 1
ATOM 4380 N N . HIS B 1 252 ? 9.055 -21.656 5.918 1 98.25 252 HIS B N 1
ATOM 4381 C CA . HIS B 1 252 ? 8.641 -22.984 5.48 1 98.25 252 HIS B CA 1
ATOM 4382 C C . HIS B 1 252 ? 7.133 -23.047 5.27 1 98.25 252 HIS B C 1
ATOM 4384 O O . HIS B 1 252 ? 6.473 -23.969 5.754 1 98.25 252 HIS B O 1
ATOM 4390 N N . ARG B 1 253 ? 6.688 -22.109 4.531 1 97.12 253 ARG B N 1
ATOM 4391 C CA . ARG B 1 253 ? 5.254 -21.922 4.34 1 97.12 253 ARG B CA 1
ATOM 4392 C C . ARG B 1 253 ? 4.777 -22.578 3.049 1 97.12 253 ARG B C 1
ATOM 4394 O O . ARG B 1 253 ? 5.492 -22.578 2.043 1 97.12 253 ARG B O 1
ATOM 4401 N N . VAL B 1 254 ? 3.584 -23.203 3.105 1 97.81 254 VAL B N 1
ATOM 4402 C CA . VAL B 1 254 ? 2.951 -23.719 1.896 1 97.81 254 VAL B CA 1
ATOM 4403 C C . VAL B 1 254 ? 2.248 -22.578 1.155 1 97.81 254 VAL B C 1
ATOM 4405 O O . VAL B 1 254 ? 1.367 -21.922 1.71 1 97.81 254 VAL B O 1
ATOM 4408 N N . LEU B 1 255 ? 2.65 -22.328 -0.076 1 98.19 255 LEU B N 1
ATOM 4409 C CA . LEU B 1 255 ? 2.066 -21.281 -0.903 1 98.19 255 LEU B CA 1
ATOM 4410 C C . LEU B 1 255 ? 1.737 -21.797 -2.297 1 98.19 255 LEU B C 1
ATOM 4412 O O . LEU B 1 255 ? 2.424 -22.688 -2.807 1 98.19 255 LEU B O 1
ATOM 4416 N N . PRO B 1 256 ? 0.637 -21.328 -2.832 1 98 256 PRO B N 1
ATOM 4417 C CA . PRO B 1 256 ? 0.388 -21.609 -4.246 1 98 256 PRO B CA 1
ATOM 4418 C C . PRO B 1 256 ? 1.335 -20.859 -5.176 1 98 256 PRO B C 1
ATOM 4420 O O . PRO B 1 256 ? 1.309 -19.625 -5.219 1 98 256 PRO B O 1
ATOM 4423 N N . LEU B 1 257 ? 2.205 -21.547 -5.891 1 98.75 257 LEU B N 1
ATOM 4424 C CA . LEU B 1 257 ? 3.25 -20.922 -6.695 1 98.75 257 LEU B CA 1
ATOM 4425 C C . LEU B 1 257 ? 3.359 -21.594 -8.055 1 98.75 257 LEU B C 1
ATOM 4427 O O . LEU B 1 257 ? 2.701 -22.609 -8.312 1 98.75 257 LEU B O 1
ATOM 4431 N N . SER B 1 258 ? 4.016 -20.953 -8.977 1 98.75 258 SER B N 1
ATOM 4432 C CA . SER B 1 258 ? 4.488 -21.609 -10.188 1 98.75 258 SER B CA 1
ATOM 4433 C C . SER B 1 258 ? 5.879 -22.203 -9.992 1 98.75 258 SER B C 1
ATOM 4435 O O . SER B 1 258 ? 6.855 -21.469 -9.82 1 98.75 258 SER B O 1
ATOM 4437 N N . VAL B 1 259 ? 5.922 -23.5 -9.945 1 98.69 259 VAL B N 1
ATOM 4438 C CA . VAL B 1 259 ? 7.164 -24.188 -9.594 1 98.69 259 VAL B CA 1
ATOM 4439 C C . VAL B 1 259 ? 7.457 -25.297 -10.602 1 98.69 259 VAL B C 1
ATOM 4441 O O . VAL B 1 259 ? 6.574 -25.688 -11.367 1 98.69 259 VAL B O 1
ATOM 4444 N N . PRO B 1 260 ? 8.703 -25.719 -10.656 1 98.38 260 PRO B N 1
ATOM 4445 C CA . PRO B 1 260 ? 9.07 -26.734 -11.648 1 98.38 260 PRO B CA 1
ATOM 4446 C C . PRO B 1 260 ? 8.531 -28.125 -11.312 1 98.38 260 PRO B C 1
ATOM 4448 O O . PRO B 1 260 ? 8.492 -28.516 -10.141 1 98.38 260 PRO B O 1
ATOM 4451 N N . MET B 1 261 ? 8.102 -28.844 -12.398 1 97.94 261 MET B N 1
ATOM 4452 C CA . MET B 1 261 ? 7.648 -30.234 -12.266 1 97.94 261 MET B CA 1
ATOM 4453 C C . MET B 1 261 ? 8.734 -31.203 -12.727 1 97.94 261 MET B C 1
ATOM 4455 O O . MET B 1 261 ? 9.344 -31 -13.781 1 97.94 261 MET B O 1
ATOM 4459 N N . ASP B 1 262 ? 9.039 -32.125 -11.93 1 96.75 262 ASP B N 1
ATOM 4460 C CA . ASP B 1 262 ? 9.977 -33.188 -12.234 1 96.75 262 ASP B CA 1
ATOM 4461 C C . ASP B 1 262 ? 9.391 -34.531 -11.875 1 96.75 262 ASP B C 1
ATOM 4463 O O . ASP B 1 262 ? 10.008 -35.312 -11.117 1 96.75 262 ASP B O 1
ATOM 4467 N N . GLY B 1 263 ? 8.234 -34.812 -12.375 1 97.81 263 GLY B N 1
ATOM 4468 C CA . GLY B 1 263 ? 7.527 -36.062 -12.117 1 97.81 263 GLY B CA 1
ATOM 4469 C C . GLY B 1 263 ? 6.188 -35.844 -11.43 1 97.81 263 GLY B C 1
ATOM 4470 O O . GLY B 1 263 ? 5.289 -36.688 -11.555 1 97.81 263 GLY B O 1
ATOM 4471 N N . GLU B 1 264 ? 6.094 -34.781 -10.664 1 97.94 264 GLU B N 1
ATOM 4472 C CA . GLU B 1 264 ? 4.816 -34.469 -10.031 1 97.94 264 GLU B CA 1
ATOM 4473 C C . GLU B 1 264 ? 3.701 -34.375 -11.062 1 97.94 264 GLU B C 1
ATOM 4475 O O . GLU B 1 264 ? 3.885 -33.75 -12.117 1 97.94 264 GLU B O 1
ATOM 4480 N N . TYR B 1 265 ? 2.547 -35.031 -10.852 1 98 265 TYR B N 1
ATOM 4481 C CA . TYR B 1 265 ? 1.372 -35.094 -11.719 1 98 265 TYR B CA 1
ATOM 4482 C C . TYR B 1 265 ? 1.714 -35.688 -13.07 1 98 265 TYR B C 1
ATOM 4484 O O . TYR B 1 265 ? 0.975 -35.531 -14.039 1 98 265 TYR B O 1
ATOM 4492 N N . GLY B 1 266 ? 2.934 -36.312 -13.18 1 97.88 266 GLY B N 1
ATOM 4493 C CA . GLY B 1 266 ? 3.412 -36.875 -14.43 1 97.88 266 GLY B CA 1
ATOM 4494 C C . GLY B 1 266 ? 4.02 -35.844 -15.359 1 97.88 266 GLY B C 1
ATOM 4495 O O . GLY B 1 266 ? 4.203 -36.125 -16.547 1 97.88 266 GLY B O 1
ATOM 4496 N N . LEU B 1 267 ? 4.238 -34.719 -14.867 1 98 267 LEU B N 1
ATOM 4497 C CA . LEU B 1 267 ? 4.688 -33.625 -15.695 1 98 267 LEU B CA 1
ATOM 4498 C C . LEU B 1 267 ? 6.195 -33.406 -15.555 1 98 267 LEU B C 1
ATOM 4500 O O . LEU B 1 267 ? 6.773 -33.719 -14.508 1 98 267 LEU B O 1
ATOM 4504 N N . HIS B 1 268 ? 6.793 -32.938 -16.609 1 96.94 268 HIS B N 1
ATOM 4505 C CA . HIS B 1 268 ? 8.219 -32.625 -16.656 1 96.94 268 HIS B CA 1
ATOM 4506 C C . HIS B 1 268 ? 8.492 -31.359 -17.453 1 96.94 268 HIS B C 1
ATOM 4508 O O . HIS B 1 268 ? 7.723 -31.016 -18.359 1 96.94 268 HIS B O 1
ATOM 4514 N N . ASP B 1 269 ? 9.547 -30.688 -17.031 1 95.75 269 ASP B N 1
ATOM 4515 C CA . ASP B 1 269 ? 10.117 -29.594 -17.812 1 95.75 269 ASP B CA 1
ATOM 4516 C C . ASP B 1 269 ? 9.094 -28.484 -18.031 1 95.75 269 ASP B C 1
ATOM 4518 O O . ASP B 1 269 ? 8.906 -28.016 -19.156 1 95.75 269 ASP B O 1
ATOM 4522 N N . ILE B 1 270 ? 8.445 -28.172 -17 1 97.56 270 ILE B N 1
ATOM 4523 C CA . ILE B 1 270 ? 7.445 -27.109 -17.047 1 97.56 270 ILE B CA 1
ATOM 4524 C C . ILE B 1 270 ? 7.293 -26.484 -15.664 1 97.56 270 ILE B C 1
ATOM 4526 O O . ILE B 1 270 ? 7.551 -27.141 -14.648 1 97.56 270 ILE B O 1
ATOM 4530 N N . HIS B 1 271 ? 7.148 -25.219 -15.539 1 98.56 271 HIS B N 1
ATOM 4531 C CA . HIS B 1 271 ? 6.66 -24.547 -14.336 1 98.56 271 HIS B CA 1
ATOM 4532 C C . HIS B 1 271 ? 5.145 -24.391 -14.375 1 98.56 271 HIS B C 1
ATOM 4534 O O . HIS B 1 271 ? 4.586 -23.938 -15.375 1 98.56 271 HIS B O 1
ATOM 4540 N N . ILE B 1 272 ? 4.469 -24.797 -13.359 1 98.62 272 ILE B N 1
ATOM 4541 C CA . ILE B 1 272 ? 3.012 -24.734 -13.336 1 98.62 272 ILE B CA 1
ATOM 4542 C C . ILE B 1 272 ? 2.523 -24.594 -11.898 1 98.62 272 ILE B C 1
ATOM 4544 O O . ILE B 1 272 ? 3.279 -24.828 -10.953 1 98.62 272 ILE B O 1
ATOM 4548 N N . GLY B 1 273 ? 1.305 -24.094 -11.75 1 98.44 273 GLY B N 1
ATOM 4549 C CA . GLY B 1 273 ? 0.756 -23.734 -10.453 1 98.44 273 GLY B CA 1
ATOM 4550 C C . GLY B 1 273 ? 0.419 -24.938 -9.594 1 98.44 273 GLY B C 1
ATOM 4551 O O . GLY B 1 273 ? -0.373 -25.797 -9.992 1 98.44 273 GLY B O 1
ATOM 4552 N N . THR B 1 274 ? 0.947 -25.047 -8.398 1 98.25 274 THR B N 1
ATOM 4553 C CA . THR B 1 274 ? 0.659 -26.047 -7.367 1 98.25 274 THR B CA 1
ATOM 4554 C C . THR B 1 274 ? 1.18 -25.578 -6.008 1 98.25 274 THR B C 1
ATOM 4556 O O . THR B 1 274 ? 2.002 -24.672 -5.934 1 98.25 274 THR B O 1
ATOM 4559 N N . PRO B 1 275 ? 0.619 -26.047 -4.891 1 98.25 275 PRO B N 1
ATOM 4560 C CA . PRO B 1 275 ? 1.183 -25.703 -3.584 1 98.25 275 PRO B CA 1
ATOM 4561 C C . PRO B 1 275 ? 2.623 -26.172 -3.418 1 98.25 275 PRO B C 1
ATOM 4563 O O . PRO B 1 275 ? 2.975 -27.266 -3.881 1 98.25 275 PRO B O 1
ATOM 4566 N N . ALA B 1 276 ? 3.393 -25.359 -2.83 1 98.62 276 ALA B N 1
ATOM 4567 C CA . ALA B 1 276 ? 4.797 -25.672 -2.58 1 98.62 276 ALA B CA 1
ATOM 4568 C C . ALA B 1 276 ? 5.289 -25.016 -1.295 1 98.62 276 ALA B C 1
ATOM 4570 O O . ALA B 1 276 ? 4.723 -24.016 -0.846 1 98.62 276 ALA B O 1
ATOM 4571 N N . VAL B 1 277 ? 6.301 -25.578 -0.703 1 98.56 277 VAL B N 1
ATOM 4572 C CA . VAL B 1 277 ? 6.914 -25.062 0.513 1 98.56 277 VAL B CA 1
ATOM 4573 C C . VAL B 1 277 ? 8.109 -24.172 0.151 1 98.56 277 VAL B C 1
ATOM 4575 O O . VAL B 1 277 ? 8.961 -24.578 -0.644 1 98.56 277 VAL B O 1
ATOM 4578 N N . VAL B 1 278 ? 8.125 -23.016 0.69 1 98.19 278 VAL B N 1
ATOM 4579 C CA . VAL B 1 278 ? 9.258 -22.125 0.425 1 98.19 278 VAL B CA 1
ATOM 4580 C C . VAL B 1 278 ? 9.898 -21.703 1.743 1 98.19 278 VAL B C 1
ATOM 4582 O O . VAL B 1 278 ? 9.211 -21.547 2.754 1 98.19 278 VAL B O 1
ATOM 4585 N N . GLY B 1 279 ? 11.18 -21.516 1.729 1 97.56 279 GLY B N 1
ATOM 4586 C CA . GLY B 1 279 ? 12.008 -21 2.807 1 97.56 279 GLY B CA 1
ATOM 4587 C C . GLY B 1 279 ? 13.156 -20.141 2.312 1 97.56 279 GLY B C 1
ATOM 4588 O O . GLY B 1 279 ? 13.133 -19.641 1.183 1 97.56 279 GLY B O 1
ATOM 4589 N N . ARG B 1 280 ? 14.156 -19.969 3.115 1 96.94 280 ARG B N 1
ATOM 4590 C CA . ARG B 1 280 ? 15.234 -19.016 2.871 1 96.94 280 ARG B CA 1
ATOM 4591 C C . ARG B 1 280 ? 16.031 -19.391 1.62 1 96.94 280 ARG B C 1
ATOM 4593 O O . ARG B 1 280 ? 16.625 -18.531 0.979 1 96.94 280 ARG B O 1
ATOM 4600 N N . HIS B 1 281 ? 15.914 -20.609 1.204 1 95.88 281 HIS B N 1
ATOM 4601 C CA . HIS B 1 281 ? 16.688 -21.062 0.051 1 95.88 281 HIS B CA 1
ATOM 4602 C C . HIS B 1 281 ? 15.789 -21.266 -1.167 1 95.88 281 HIS B C 1
ATOM 4604 O O . HIS B 1 281 ? 16.203 -21.875 -2.156 1 95.88 281 HIS B O 1
ATOM 4610 N N . GLY B 1 282 ? 14.555 -20.734 -1.097 1 97.81 282 GLY B N 1
ATOM 4611 C CA . GLY B 1 282 ? 13.625 -20.859 -2.213 1 97.81 282 GLY B CA 1
ATOM 4612 C C . GLY B 1 282 ? 12.695 -22.047 -2.09 1 97.81 282 GLY B C 1
ATOM 4613 O O . GLY B 1 282 ? 12.117 -22.281 -1.023 1 97.81 282 GLY B O 1
ATOM 4614 N N . LEU B 1 283 ? 12.469 -22.688 -3.16 1 98.5 283 LEU B N 1
ATOM 4615 C CA . LEU B 1 283 ? 11.586 -23.844 -3.215 1 98.5 283 LEU B CA 1
ATOM 4616 C C . LEU B 1 283 ? 12.188 -25.031 -2.457 1 98.5 283 LEU B C 1
ATOM 4618 O O . LEU B 1 283 ? 13.297 -25.469 -2.768 1 98.5 283 LEU B O 1
ATOM 4622 N N . GLU B 1 284 ? 11.477 -25.516 -1.517 1 98.12 284 GLU B N 1
ATOM 4623 C CA . GLU B 1 284 ? 11.969 -26.641 -0.713 1 98.12 284 GLU B CA 1
ATOM 4624 C C . GLU B 1 284 ? 11.289 -27.938 -1.106 1 98.12 284 GLU B C 1
ATOM 4626 O O . GLU B 1 284 ? 11.906 -29.016 -1.045 1 98.12 284 GLU B O 1
ATOM 4631 N N . GLN B 1 285 ? 10.023 -27.781 -1.392 1 97.5 285 GLN B N 1
ATOM 4632 C CA . GLN B 1 285 ? 9.227 -28.969 -1.687 1 97.5 285 GLN B CA 1
ATOM 4633 C C . GLN B 1 285 ? 8.023 -28.609 -2.549 1 97.5 285 GLN B C 1
ATOM 4635 O O . GLN B 1 285 ? 7.363 -27.594 -2.322 1 97.5 285 GLN B O 1
ATOM 4640 N N . VAL B 1 286 ? 7.84 -29.453 -3.607 1 98.06 286 VAL B N 1
ATOM 4641 C CA . VAL B 1 286 ? 6.574 -29.391 -4.336 1 98.06 286 VAL B CA 1
ATOM 4642 C C . VAL B 1 286 ? 5.555 -30.312 -3.67 1 98.06 286 VAL B C 1
ATOM 4644 O O . VAL B 1 286 ? 5.836 -31.484 -3.436 1 98.06 286 VAL B O 1
ATOM 4647 N N . ILE B 1 287 ? 4.449 -29.797 -3.336 1 97.5 287 ILE B N 1
ATOM 4648 C CA . ILE B 1 287 ? 3.387 -30.609 -2.771 1 97.5 287 ILE B CA 1
ATOM 4649 C C . ILE B 1 287 ? 2.477 -31.125 -3.889 1 97.5 287 ILE B C 1
ATOM 4651 O O . ILE B 1 287 ? 1.658 -30.359 -4.422 1 97.5 287 ILE B O 1
ATOM 4655 N N . GLU B 1 288 ? 2.605 -32.375 -4.18 1 97.75 288 GLU B N 1
ATOM 4656 C CA . GLU B 1 288 ? 1.727 -32.969 -5.164 1 97.75 288 GLU B CA 1
ATOM 4657 C C . GLU B 1 288 ? 0.423 -33.438 -4.523 1 97.75 288 GLU B C 1
ATOM 4659 O O . GLU B 1 288 ? 0.423 -34.375 -3.703 1 97.75 288 GLU B O 1
ATOM 4664 N N . MET B 1 289 ? -0.644 -32.812 -4.938 1 95.75 289 MET B N 1
ATOM 4665 C CA . MET B 1 289 ? -1.953 -33.219 -4.422 1 95.75 289 MET B CA 1
ATOM 4666 C C . MET B 1 289 ? -2.498 -34.406 -5.18 1 95.75 289 MET B C 1
ATOM 4668 O O . MET B 1 289 ? -2.426 -34.469 -6.41 1 95.75 289 MET B O 1
ATOM 4672 N N . PRO B 1 290 ? -2.982 -35.438 -4.402 1 95.62 290 PRO B N 1
ATOM 4673 C CA . PRO B 1 290 ? -3.674 -36.5 -5.105 1 95.62 290 PRO B CA 1
ATOM 4674 C C . PRO B 1 290 ? -4.969 -36.062 -5.773 1 95.62 290 PRO B C 1
ATOM 4676 O O . PRO B 1 290 ? -5.992 -35.906 -5.102 1 95.62 290 PRO B O 1
ATOM 4679 N N . LEU B 1 291 ? -4.949 -35.906 -7.039 1 97.56 291 LEU B N 1
ATOM 4680 C CA . LEU B 1 291 ? -6.078 -35.375 -7.789 1 97.56 291 LEU B CA 1
ATOM 4681 C C . LEU B 1 291 ? -7.023 -36.5 -8.219 1 97.56 291 LEU B C 1
ATOM 4683 O O . LEU B 1 291 ? -6.578 -37.594 -8.516 1 97.56 291 LEU B O 1
ATOM 4687 N N . ASN B 1 292 ? -8.297 -36.219 -8.211 1 97.12 292 ASN B N 1
ATOM 4688 C CA . ASN B 1 292 ? -9.203 -37.188 -8.852 1 97.12 292 ASN B CA 1
ATOM 4689 C C . ASN B 1 292 ? -9.055 -37.156 -10.367 1 97.12 292 ASN B C 1
ATOM 4691 O O . ASN B 1 292 ? -8.281 -36.375 -10.914 1 97.12 292 ASN B O 1
ATOM 4695 N N . ALA B 1 293 ? -9.734 -38 -11.062 1 97.75 293 ALA B N 1
ATOM 4696 C CA . ALA B 1 293 ? -9.539 -38.219 -12.5 1 97.75 293 ALA B CA 1
ATOM 4697 C C . ALA B 1 293 ? -9.82 -36.938 -13.273 1 97.75 293 ALA B C 1
ATOM 4699 O O . ALA B 1 293 ? -9.07 -36.562 -14.188 1 97.75 293 ALA B O 1
ATOM 4700 N N . ASP B 1 294 ? -10.883 -36.312 -12.93 1 97.69 294 ASP B N 1
ATOM 4701 C CA . ASP B 1 294 ? -11.266 -35.062 -13.609 1 97.69 294 ASP B CA 1
ATOM 4702 C C . ASP B 1 294 ? -10.219 -33.969 -13.383 1 97.69 294 ASP B C 1
ATOM 4704 O O . ASP B 1 294 ? -9.82 -33.281 -14.32 1 97.69 294 ASP B O 1
ATOM 4708 N N . GLU B 1 295 ? -9.781 -33.781 -12.148 1 97.94 295 GLU B N 1
ATOM 4709 C CA . GLU B 1 295 ? -8.773 -32.781 -11.797 1 97.94 295 GLU B CA 1
ATOM 4710 C C . GLU B 1 295 ? -7.434 -33.094 -12.461 1 97.94 295 GLU B C 1
ATOM 4712 O O . GLU B 1 295 ? -6.742 -32.188 -12.922 1 97.94 295 GLU B O 1
ATOM 4717 N N . GLN B 1 296 ? -7.09 -34.375 -12.516 1 98.25 296 GLN B N 1
ATOM 4718 C CA . GLN B 1 296 ? -5.859 -34.781 -13.188 1 98.25 296 GLN B CA 1
ATOM 4719 C C . GLN B 1 296 ? -5.906 -34.438 -14.672 1 98.25 296 GLN B C 1
ATOM 4721 O O . GLN B 1 296 ? -4.918 -34 -15.242 1 98.25 296 GLN B O 1
ATOM 4726 N N . ALA B 1 297 ? -7 -34.719 -15.273 1 98.38 297 ALA B N 1
ATOM 4727 C CA . ALA B 1 297 ? -7.176 -34.406 -16.688 1 98.38 297 ALA B CA 1
ATOM 4728 C C . ALA B 1 297 ? -7.027 -32.906 -16.922 1 98.38 297 ALA B C 1
ATOM 4730 O O . ALA B 1 297 ? -6.441 -32.469 -17.922 1 98.38 297 ALA B O 1
ATOM 4731 N N . LYS B 1 298 ? -7.582 -32.125 -16.031 1 98.19 298 LYS B N 1
ATOM 4732 C CA . LYS B 1 298 ? -7.465 -30.656 -16.125 1 98.19 298 LYS B CA 1
ATOM 4733 C C . LYS B 1 298 ? -6.016 -30.203 -15.984 1 98.19 298 LYS B C 1
ATOM 4735 O O . LYS B 1 298 ? -5.559 -29.328 -16.719 1 98.19 298 LYS B O 1
ATOM 4740 N N . MET B 1 299 ? -5.309 -30.812 -15.047 1 98.56 299 MET B N 1
ATOM 4741 C CA . MET B 1 299 ? -3.898 -30.5 -14.852 1 98.56 299 MET B CA 1
ATOM 4742 C C . MET B 1 299 ? -3.092 -30.812 -16.109 1 98.56 299 MET B C 1
ATOM 4744 O O . MET B 1 299 ? -2.277 -30 -16.547 1 98.56 299 MET B O 1
ATOM 4748 N N . GLU B 1 300 ? -3.344 -31.953 -16.656 1 98.12 300 GLU B N 1
ATOM 4749 C CA . GLU B 1 300 ? -2.639 -32.375 -17.859 1 98.12 300 GLU B CA 1
ATOM 4750 C C . GLU B 1 300 ? -2.957 -31.469 -19.031 1 98.12 300 GLU B C 1
ATOM 4752 O O . GLU B 1 300 ? -2.066 -31.125 -19.812 1 98.12 300 GLU B O 1
ATOM 4757 N N . ALA B 1 301 ? -4.203 -31.156 -19.172 1 98.06 301 ALA B N 1
ATOM 4758 C CA . ALA B 1 301 ? -4.617 -30.266 -20.266 1 98.06 301 ALA B CA 1
ATOM 4759 C C . ALA B 1 301 ? -3.975 -28.891 -20.125 1 98.06 301 ALA B C 1
ATOM 4761 O O . ALA B 1 301 ? -3.537 -28.297 -21.109 1 98.06 301 ALA B O 1
ATOM 4762 N N . SER B 1 302 ? -3.992 -28.391 -18.891 1 98 302 SER B N 1
ATOM 4763 C CA . SER B 1 302 ? -3.361 -27.109 -18.594 1 98 302 SER B CA 1
ATOM 4764 C C . SER B 1 302 ? -1.875 -27.125 -18.922 1 98 302 SER B C 1
ATOM 4766 O O . SER B 1 302 ? -1.364 -26.219 -19.578 1 98 302 SER B O 1
ATOM 4768 N N . ALA B 1 303 ? -1.205 -28.156 -18.531 1 98.12 303 ALA B N 1
ATOM 4769 C CA . ALA B 1 303 ? 0.225 -28.328 -18.781 1 98.12 303 ALA B CA 1
ATOM 4770 C C . ALA B 1 303 ? 0.515 -28.422 -20.281 1 98.12 303 ALA B C 1
ATOM 4772 O O . ALA B 1 303 ? 1.491 -27.844 -20.766 1 98.12 303 ALA B O 1
ATOM 4773 N N . LYS B 1 304 ? -0.296 -29.172 -20.938 1 97.31 304 LYS B N 1
ATOM 4774 C CA . LYS B 1 304 ? -0.113 -29.359 -22.375 1 97.31 304 LYS B CA 1
ATOM 4775 C C . LYS B 1 304 ? -0.212 -28.031 -23.125 1 97.31 304 LYS B C 1
ATOM 4777 O O . LYS B 1 304 ? 0.625 -27.734 -23.984 1 97.31 304 LYS B O 1
ATOM 4782 N N . GLN B 1 305 ? -1.206 -27.281 -22.828 1 94.88 305 GLN B N 1
ATOM 4783 C CA . GLN B 1 305 ? -1.393 -25.984 -23.453 1 94.88 305 GLN B CA 1
ATOM 4784 C C . GLN B 1 305 ? -0.214 -25.062 -23.172 1 94.88 305 GLN B C 1
ATOM 4786 O O . GLN B 1 305 ? 0.278 -24.375 -24.078 1 94.88 305 GLN B O 1
ATOM 4791 N N . LEU B 1 306 ? 0.174 -25.047 -21.953 1 95 306 LEU B N 1
ATOM 4792 C CA . LEU B 1 306 ? 1.303 -24.234 -21.516 1 95 306 LEU B CA 1
ATOM 4793 C C . LEU B 1 306 ? 2.572 -24.625 -22.266 1 95 306 LEU B C 1
ATOM 4795 O O . LEU B 1 306 ? 3.307 -23.766 -22.75 1 95 306 LEU B O 1
ATOM 4799 N N . LYS B 1 307 ? 2.828 -25.859 -22.359 1 95.06 307 LYS B N 1
ATOM 4800 C CA . LYS B 1 307 ? 4.039 -26.375 -22.984 1 95.06 307 LYS B CA 1
ATOM 4801 C C . LYS B 1 307 ? 4.059 -26.078 -24.484 1 95.06 307 LYS B C 1
ATOM 4803 O O . LYS B 1 307 ? 5.109 -25.781 -25.047 1 95.06 307 LYS B O 1
ATOM 4808 N N . GLU B 1 308 ? 2.953 -26.188 -25.094 1 95.38 308 GLU B N 1
ATOM 4809 C CA . GLU B 1 308 ? 2.855 -25.922 -26.516 1 95.38 308 GLU B CA 1
ATOM 4810 C C . GLU B 1 308 ? 3.221 -24.469 -26.828 1 95.38 308 GLU B C 1
ATOM 4812 O O . GLU B 1 308 ? 3.99 -24.203 -27.75 1 95.38 308 GLU B O 1
ATOM 4817 N N . VAL B 1 309 ? 2.646 -23.578 -26.078 1 94.31 309 VAL B N 1
ATOM 4818 C CA . VAL B 1 309 ? 2.918 -22.156 -26.281 1 94.31 309 VAL B CA 1
ATOM 4819 C C . VAL B 1 309 ? 4.387 -21.875 -25.984 1 94.31 309 VAL B C 1
ATOM 4821 O O . VAL B 1 309 ? 5.043 -21.125 -26.719 1 94.31 309 VAL B O 1
ATOM 4824 N N . MET B 1 310 ? 4.867 -22.438 -24.938 1 94.69 310 MET B N 1
ATOM 4825 C CA . MET B 1 310 ? 6.246 -22.234 -24.5 1 94.69 310 MET B CA 1
ATOM 4826 C C . MET B 1 310 ? 7.23 -22.719 -25.562 1 94.69 310 MET B C 1
ATOM 4828 O O . MET B 1 310 ? 8.164 -22.016 -25.922 1 94.69 310 MET B O 1
ATOM 4832 N N . ASP B 1 311 ? 7 -23.891 -26.062 1 95.44 311 ASP B N 1
ATOM 4833 C CA . ASP B 1 311 ? 7.891 -24.484 -27.062 1 95.44 311 ASP B CA 1
ATOM 4834 C C . ASP B 1 311 ? 7.902 -23.672 -28.344 1 95.44 311 ASP B C 1
ATOM 4836 O O . ASP B 1 311 ? 8.961 -23.438 -28.938 1 95.44 311 ASP B O 1
ATOM 4840 N N . LYS B 1 312 ? 6.754 -23.25 -28.734 1 95.75 312 LYS B N 1
ATOM 4841 C CA . LYS B 1 312 ? 6.656 -22.422 -29.922 1 95.75 312 LYS B CA 1
ATOM 4842 C C . LYS B 1 312 ? 7.387 -21.094 -29.734 1 95.75 312 LYS B C 1
ATOM 4844 O O . LYS B 1 312 ? 8.086 -20.641 -30.641 1 95.75 312 LYS B O 1
ATOM 4849 N N . ALA B 1 313 ? 7.203 -20.531 -28.594 1 95.62 313 ALA B N 1
ATOM 4850 C CA . ALA B 1 313 ? 7.809 -19.234 -28.312 1 95.62 313 ALA B CA 1
ATOM 4851 C C . ALA B 1 313 ? 9.328 -19.344 -28.281 1 95.62 313 ALA B C 1
ATOM 4853 O O . ALA B 1 313 ? 10.023 -18.469 -28.828 1 95.62 313 ALA B O 1
ATOM 4854 N N . PHE B 1 314 ? 9.852 -20.375 -27.672 1 94.75 314 PHE B N 1
ATOM 4855 C CA . PHE B 1 314 ? 11.297 -20.562 -27.594 1 94.75 314 PHE B CA 1
ATOM 4856 C C . PHE B 1 314 ? 11.875 -20.781 -28.984 1 94.75 314 PHE B C 1
ATOM 4858 O O . PHE B 1 314 ? 12.945 -20.266 -29.312 1 94.75 314 PHE B O 1
ATOM 4865 N N . LYS B 1 315 ? 11.18 -21.5 -29.734 1 94.5 315 LYS B N 1
ATOM 4866 C CA . LYS B 1 315 ? 11.617 -21.766 -31.094 1 94.5 315 LYS B CA 1
ATOM 4867 C C . LYS B 1 315 ? 11.617 -20.484 -31.938 1 94.5 315 LYS B C 1
ATOM 4869 O O . LYS B 1 315 ? 12.562 -20.219 -32.688 1 94.5 315 LYS B O 1
ATOM 4874 N N . GLU B 1 316 ? 10.641 -19.734 -31.812 1 95.31 316 GLU B N 1
ATOM 4875 C CA . GLU B 1 316 ? 10.469 -18.531 -32.625 1 95.31 316 GLU B CA 1
ATOM 4876 C C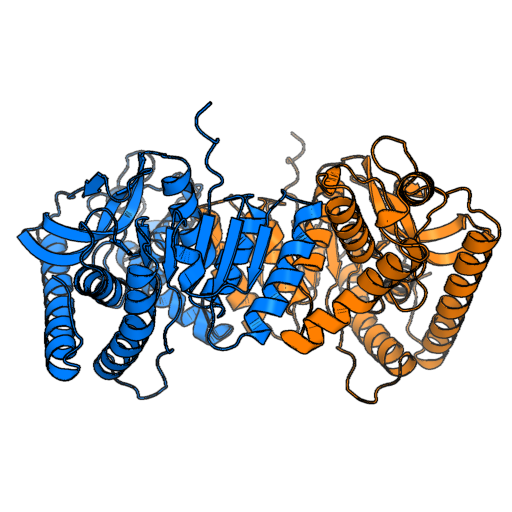 . GLU B 1 316 ? 11.445 -17.438 -32.188 1 95.31 316 GLU B C 1
ATOM 4878 O O . GLU B 1 316 ? 11.961 -16.688 -33.031 1 95.31 316 GLU B O 1
ATOM 4883 N N . THR B 1 317 ? 11.609 -17.266 -30.906 1 93.75 317 THR B N 1
ATOM 4884 C CA . THR B 1 317 ? 12.414 -16.156 -30.406 1 93.75 317 THR B CA 1
ATOM 4885 C C . THR B 1 317 ? 13.898 -16.516 -30.422 1 93.75 317 THR B C 1
ATOM 4887 O O . THR B 1 317 ? 14.75 -15.633 -30.547 1 93.75 317 THR B O 1
ATOM 4890 N N . GLY B 1 318 ? 14.219 -17.719 -30.281 1 91.12 318 GLY B N 1
ATOM 4891 C CA . GLY B 1 318 ? 15.602 -18.156 -30.25 1 91.12 318 GLY B CA 1
ATOM 4892 C C . GLY B 1 318 ? 16.375 -17.562 -29.078 1 91.12 318 GLY B C 1
ATOM 4893 O O . GLY B 1 318 ? 17.594 -17.344 -29.188 1 91.12 318 GLY B O 1
ATOM 4894 N N . VAL B 1 319 ? 15.695 -17.25 -28.062 1 89.19 319 VAL B N 1
ATOM 4895 C CA . VAL B 1 319 ? 16.375 -16.656 -26.906 1 89.19 319 VAL B CA 1
ATOM 4896 C C . VAL B 1 319 ? 17.406 -17.641 -26.359 1 89.19 319 VAL B C 1
ATOM 4898 O O . VAL B 1 319 ? 17.172 -18.859 -26.359 1 89.19 319 VAL B O 1
ATOM 4901 N N . LYS B 1 320 ? 18.594 -17.031 -25.938 1 89.06 320 LYS B N 1
ATOM 4902 C CA . LYS B 1 320 ? 19.688 -17.844 -25.406 1 89.06 320 LYS B CA 1
ATOM 4903 C C . LYS B 1 320 ? 19.391 -18.344 -24 1 89.06 320 LYS B C 1
ATOM 4905 O O . LYS B 1 320 ? 18.844 -17.594 -23.188 1 89.06 320 LYS B O 1
ATOM 4910 N N . VAL B 1 321 ? 19.672 -19.641 -23.766 1 91.5 321 VAL B N 1
ATOM 4911 C CA . VAL B 1 321 ? 19.438 -20.219 -22.438 1 91.5 321 VAL B CA 1
ATOM 4912 C C . VAL B 1 321 ? 20.734 -20.844 -21.906 1 91.5 321 VAL B C 1
ATOM 4914 O O . VAL B 1 321 ? 21.625 -21.172 -22.688 1 91.5 321 VAL B O 1
ATOM 4917 N N . ARG B 1 322 ? 20.891 -20.828 -20.625 1 90.06 322 ARG B N 1
ATOM 4918 C CA . ARG B 1 322 ? 22.047 -21.422 -19.969 1 90.06 322 ARG B CA 1
ATOM 4919 C C . ARG B 1 322 ? 21.766 -22.859 -19.562 1 90.06 322 ARG B C 1
ATOM 4921 O O . ARG B 1 322 ? 22.688 -23.594 -19.203 1 90.06 322 ARG B O 1
ATOM 4928 N N . GLN B 1 323 ? 20.516 -23.25 -19.422 1 84.5 323 GLN B N 1
ATOM 4929 C CA . GLN B 1 323 ? 20.125 -24.641 -19.203 1 84.5 323 GLN B CA 1
ATOM 4930 C C . GLN B 1 323 ? 19.75 -25.312 -20.516 1 84.5 323 GLN B C 1
ATOM 4932 O O . GLN B 1 323 ? 19.266 -24.641 -21.438 1 84.5 323 GLN B O 1
#

Secondary structure (DSSP, 8-state):
-------EEEEE--SHHHHHHHHHHHHHT--SEEEEE-SSHHHHHHHHHHHHTTGGGS---EEEE--GGGGGG-SEEEE---PPPPTT--HHHHHHHHHHHHHHHHHHHHHTT--SEEEE-SSSHHHHHHHHHHHH---GGGEEE-TTHHHHHHHHHHHHHHHTS-GGGEE--EEB-SSTT-EE-TTT-EETTEEHHHHHHH-GGG-TTHHHHHHHHHHHHHHHHHHHHS---HHHHHHHHHHHHHHHTT--EEEEEEEEEESGGG-EEEEEEEEEEEETTEEEEE------HHHHHHHHHHHHHHHHHHHHHHHHH------/-------EEEEE--SHHHHHHHHHHHHHT--SEEEEE-SSHHHHHHHHHHHHTTGGGS---EEEE--GGGGGG-SEEEE---PPPPTT--HHHHHHHHHHHHHHHHHHHHHTT--SEEEE-SSSHHHHHHHHHHHHT--GGGEEE-TTHHHHHHHHHHHHHHHTS-GGGEE--EEB-SSTT-EE-TTT-EETTEEHHHHHHH-GGG-TTHHHHHHHHHHHHHHHHHHHHS---HHHHHHHHHHHHHHHTT--EEEEEEEEEESGGG-EEEEEEEEEEEETTEEEEE------HHHHHHHHHHHHHHHHHHHHHHHHH------

InterPro domains:
  IPR001236 Lactate/malate dehydrogenase, N-terminal [PF00056] (8-145)
  IPR001557 L-lactate/malate dehydrogenase [PIRSF000102] (5-319)
  IPR001557 L-lactate/malate dehydrogenase [PR00086] (8-32)
  IPR001557 L-lactate/malate dehydrogenase [PR00086] (33-57)
  IPR001557 L-lactate/malate dehydrogenase [PR00086] (119-139)
  IPR001557 L-lactate/malate dehydrogenase [PR00086] (143-161)
  IPR001557 L-lactate/malate dehydrogenase [PR00086] (173-186)
  IPR011304 L-lactate dehydrogenase [MF_00488] (6-314)
  IPR011304 L-lactate dehydrogenase [TIGR01771] (11-308)
  IPR015955 Lactate dehydrogenase/glycoside hydrolase, family 4, C-terminal [G3DSA:3.90.110.10] (148-323)
  IPR015955 Lactate dehydrogenase/glycoside hydrolase, family 4, C-terminal [SSF56327] (146-313)
  IPR018177 L-lactate dehydrogenase, active site [PS00064] (175-181)
  IPR022383 Lactate/malate dehydrogenase, C-terminal [PF02866] (148-316)
  IPR036291 NAD(P)-binding domain superfamily [SSF51735] (4-147)

Radius of gyration: 26.29 Å; Cα contacts (8 Å, |Δi|>4): 1405; chains: 2; bounding box: 62×75×58 Å